Protein AF-0000000084545997 (afdb_homodimer)

Foldseek 3Di:
DDPCVLVVLVVVLVVDPLLLQLLVVQVVHWAALVVSCVVSVHDSVVSVVNVVSCVVNVQWDQDPVRTIHGDPVVVVVSQQVLLVQQCVVCVVVCVFFPPVVDDPVLNSLCSVLSPWDKAFALVRLVVVLQVQLQPAAAEKEKEDADDDPPSLVSNLVNLVNPYAYEYEYAPPPPDPPVNLVVCVVSCVVVCVVVRSYFYFYDNDDLKIKIHHPFKIKIFTHTPVSHTDSRIITIDRDPSVNVSRVVRRVVVVVVTHGDPPDPDD/DDPCVLVVLVVVLVVDPLLLQLLVVQVVHWAALVVSCVVSVHDSVVSVVNVVSCVVNVQWDQDPVRTIHGDPVVVVVSLQVLLVQQCVVCVVVCVFFPPVVDDPVLNSLCSVLSPWDKAFALVRLVVVLQVQLQPAAAEKEKEDADDDPPSLVSNLVNLVNPYAYEYEYAPPPPDPPVNLVVCVVSCVVVCVVVRSYFYFYDNDDLKIKIHHPFKIKIFTHTPVSHTDSRIITIDRDPSVNVSRVVRRVVVVVVTHGDPPDPDD

Structure (mmCIF, N/CA/C/O backbone):
data_AF-0000000084545997-model_v1
#
loop_
_entity.id
_entity.type
_entity.pdbx_description
1 polymer 'Transcriptional regulator protein-like protein'
#
loop_
_atom_site.group_PDB
_atom_site.id
_atom_site.type_symbol
_atom_site.label_atom_id
_atom_site.label_alt_id
_atom_site.label_comp_id
_atom_site.label_asym_id
_atom_site.label_entity_id
_atom_site.label_seq_id
_atom_site.pdbx_PDB_ins_code
_atom_site.Cartn_x
_atom_site.Cartn_y
_atom_site.Cartn_z
_atom_site.occupancy
_atom_site.B_iso_or_equiv
_atom_site.auth_seq_id
_atom_site.auth_comp_id
_atom_site.auth_asym_id
_atom_site.auth_atom_id
_atom_site.pdbx_PDB_model_num
ATOM 1 N N . MET A 1 1 ? 11.602 -8.219 -22.078 1 59.41 1 MET A N 1
ATOM 2 C CA . MET A 1 1 ? 10.734 -9.25 -21.516 1 59.41 1 MET A CA 1
ATOM 3 C C . MET A 1 1 ? 9.312 -8.727 -21.312 1 59.41 1 MET A C 1
ATOM 5 O O . MET A 1 1 ? 9.133 -7.57 -20.922 1 59.41 1 MET A O 1
ATOM 9 N N . ASP A 1 2 ? 8.281 -9.492 -21.719 1 86.25 2 ASP A N 1
ATOM 10 C CA . ASP A 1 2 ? 6.855 -9.211 -21.594 1 86.25 2 ASP A CA 1
ATOM 11 C C . ASP A 1 2 ? 6.414 -9.234 -20.141 1 86.25 2 ASP A C 1
ATOM 13 O O . ASP A 1 2 ? 6.82 -10.117 -19.375 1 86.25 2 ASP A O 1
ATOM 17 N N . LYS A 1 3 ? 5.801 -8.188 -19.703 1 90.62 3 LYS A N 1
ATOM 18 C CA . LYS A 1 3 ? 5.328 -8.023 -18.344 1 90.62 3 LYS A CA 1
ATOM 19 C C . LYS A 1 3 ? 4.602 -9.281 -17.859 1 90.62 3 LYS A C 1
ATOM 21 O O . LYS A 1 3 ? 4.832 -9.742 -16.734 1 90.62 3 LYS A O 1
ATOM 26 N N . TYR A 1 4 ? 3.834 -9.844 -18.688 1 93.12 4 TYR A N 1
ATOM 27 C CA . TYR A 1 4 ? 3.043 -11.008 -18.297 1 93.12 4 TYR A CA 1
ATOM 28 C C . TYR A 1 4 ? 3.93 -12.234 -18.141 1 93.12 4 TYR A C 1
ATOM 30 O O . TYR A 1 4 ? 3.688 -13.07 -17.266 1 93.12 4 TYR A O 1
ATOM 38 N N . GLU A 1 5 ? 4.926 -12.273 -18.938 1 93.06 5 GLU A N 1
ATOM 39 C CA . GLU A 1 5 ? 5.867 -13.391 -18.844 1 93.06 5 GLU A CA 1
ATOM 40 C C . GLU A 1 5 ? 6.648 -13.336 -17.531 1 93.06 5 GLU A C 1
ATOM 42 O O . GLU A 1 5 ? 6.758 -14.344 -16.828 1 93.06 5 GLU A O 1
ATOM 47 N N . VAL A 1 6 ? 7.102 -12.18 -17.203 1 91.94 6 VAL A N 1
ATOM 48 C CA . VAL A 1 6 ? 7.91 -11.992 -16.016 1 91.94 6 VAL A CA 1
ATOM 49 C C . VAL A 1 6 ? 7.062 -12.258 -14.766 1 91.94 6 VAL A C 1
ATOM 51 O O . VAL A 1 6 ? 7.465 -13.023 -13.891 1 91.94 6 VAL A O 1
ATOM 54 N N . VAL A 1 7 ? 5.949 -11.75 -14.75 1 93.12 7 VAL A N 1
ATOM 55 C CA . VAL A 1 7 ? 5.09 -11.836 -13.57 1 93.12 7 VAL A CA 1
ATOM 56 C C . VAL A 1 7 ? 4.578 -13.258 -13.406 1 93.12 7 VAL A C 1
ATOM 58 O O . VAL A 1 7 ? 4.57 -13.797 -12.297 1 93.12 7 VAL A O 1
ATOM 61 N N . SER A 1 8 ? 4.207 -13.898 -14.547 1 94.69 8 SER A N 1
ATOM 62 C CA . SER A 1 8 ? 3.723 -15.273 -14.461 1 94.69 8 SER A CA 1
ATOM 63 C C . SER A 1 8 ? 4.812 -16.219 -13.961 1 94.69 8 SER A C 1
ATOM 65 O O . SER A 1 8 ? 4.531 -17.156 -13.227 1 94.69 8 SER A O 1
ATOM 67 N N . ALA A 1 9 ? 6 -15.938 -14.336 1 93.56 9 ALA A N 1
ATOM 68 C CA . ALA A 1 9 ? 7.121 -16.75 -13.867 1 93.56 9 ALA A CA 1
ATOM 69 C C . ALA A 1 9 ? 7.324 -16.594 -12.359 1 93.56 9 ALA A C 1
ATOM 71 O O . ALA A 1 9 ? 7.605 -17.562 -11.664 1 93.56 9 ALA A O 1
ATOM 72 N N . ASN A 1 10 ? 7.215 -15.383 -11.875 1 92.81 10 ASN A N 1
ATOM 73 C CA . ASN A 1 10 ? 7.309 -15.141 -10.438 1 92.81 10 ASN A CA 1
ATOM 74 C C . ASN A 1 10 ? 6.203 -15.867 -9.672 1 92.81 10 ASN A C 1
ATOM 76 O O . ASN A 1 10 ? 6.465 -16.5 -8.648 1 92.81 10 ASN A O 1
ATOM 80 N N . PHE A 1 11 ? 5.023 -15.766 -10.227 1 93.44 11 PHE A N 1
ATOM 81 C CA . PHE A 1 11 ? 3.906 -16.469 -9.602 1 93.44 11 PHE A CA 1
ATOM 82 C C . PHE A 1 11 ? 4.156 -17.969 -9.57 1 93.44 11 PHE A C 1
ATOM 84 O O . PHE A 1 11 ? 3.836 -18.641 -8.586 1 93.44 11 PHE A O 1
ATOM 91 N N . LEU A 1 12 ? 4.707 -18.453 -10.609 1 94.06 12 LEU A N 1
ATOM 92 C CA . LEU A 1 12 ? 4.98 -19.875 -10.695 1 94.06 12 LEU A CA 1
ATOM 93 C C . LEU A 1 12 ? 5.949 -20.312 -9.602 1 94.06 12 LEU A C 1
ATOM 95 O O . LEU A 1 12 ? 5.75 -21.344 -8.961 1 94.06 12 LEU A O 1
ATOM 99 N N . GLU A 1 13 ? 6.953 -19.516 -9.383 1 94.38 13 GLU A N 1
ATOM 100 C CA . GLU A 1 13 ? 7.941 -19.828 -8.359 1 94.38 13 GLU A CA 1
ATOM 101 C C . GLU A 1 13 ? 7.32 -19.797 -6.965 1 94.38 13 GLU A C 1
ATOM 103 O O . GLU A 1 13 ? 7.734 -20.547 -6.078 1 94.38 13 GLU A O 1
ATOM 108 N N . LEU A 1 14 ? 6.312 -19.016 -6.82 1 94.31 14 LEU A N 1
ATOM 109 C CA . LEU A 1 14 ? 5.695 -18.828 -5.512 1 94.31 14 LEU A CA 1
ATOM 110 C C . LEU A 1 14 ? 4.531 -19.797 -5.32 1 94.31 14 LEU A C 1
ATOM 112 O O . LEU A 1 14 ? 4.004 -19.938 -4.215 1 94.31 14 LEU A O 1
ATOM 116 N N . ALA A 1 15 ? 4.191 -20.5 -6.422 1 95.69 15 ALA A N 1
ATOM 117 C CA . ALA A 1 15 ? 3.066 -21.422 -6.398 1 95.69 15 ALA A CA 1
ATOM 118 C C . ALA A 1 15 ? 3.463 -22.75 -5.742 1 95.69 15 ALA A C 1
ATOM 120 O O . ALA A 1 15 ? 3.182 -23.828 -6.281 1 95.69 15 ALA A O 1
ATOM 121 N N . SER A 1 16 ? 4.188 -22.719 -4.629 1 96.31 16 SER A N 1
ATOM 122 C CA . SER A 1 16 ? 4.637 -23.859 -3.846 1 96.31 16 SER A CA 1
ATOM 123 C C . SER A 1 16 ? 4.555 -23.578 -2.35 1 96.31 16 SER A C 1
ATOM 125 O O . SER A 1 16 ? 5.199 -22.641 -1.855 1 96.31 16 SER A O 1
ATOM 127 N N . GLU A 1 17 ? 3.771 -24.406 -1.688 1 95.81 17 GLU A N 1
ATOM 128 C CA . GLU A 1 17 ? 3.664 -24.266 -0.241 1 95.81 17 GLU A CA 1
ATOM 129 C C . GLU A 1 17 ? 5.035 -24.328 0.424 1 95.81 17 GLU A C 1
ATOM 131 O O . GLU A 1 17 ? 5.336 -23.516 1.312 1 95.81 17 GLU A O 1
ATOM 136 N N . GLN A 1 18 ? 5.816 -25.234 -0.036 1 96.5 18 GLN A N 1
ATOM 137 C CA . GLN A 1 18 ? 7.141 -25.422 0.544 1 96.5 18 GLN A CA 1
ATOM 138 C C . GLN A 1 18 ? 8.008 -24.188 0.358 1 96.5 18 GLN A C 1
ATOM 140 O O . GLN A 1 18 ? 8.664 -23.734 1.299 1 96.5 18 GLN A O 1
ATOM 145 N N . ARG A 1 19 ? 8 -23.609 -0.796 1 96.81 19 ARG A N 1
ATOM 146 C CA . ARG A 1 19 ? 8.828 -22.438 -1.072 1 96.81 19 ARG A CA 1
ATOM 147 C C . ARG A 1 19 ? 8.344 -21.219 -0.289 1 96.81 19 ARG A C 1
ATOM 149 O O . ARG A 1 19 ? 9.156 -20.406 0.161 1 96.81 19 ARG A O 1
ATOM 156 N N . LEU A 1 20 ? 7.027 -21.141 -0.172 1 96.19 20 LEU A N 1
ATOM 157 C CA . LEU A 1 20 ? 6.496 -20.047 0.644 1 96.19 20 LEU A CA 1
ATOM 158 C C . LEU A 1 20 ? 6.91 -20.219 2.102 1 96.19 20 LEU A C 1
ATOM 160 O O . LEU A 1 20 ? 7.25 -19.234 2.768 1 96.19 20 LEU A O 1
ATOM 164 N N . LYS A 1 21 ? 6.895 -21.422 2.57 1 96.25 21 LYS A N 1
ATOM 165 C CA . LYS A 1 21 ? 7.34 -21.688 3.936 1 96.25 21 LYS A CA 1
ATOM 166 C C . LYS A 1 21 ? 8.82 -21.359 4.105 1 96.25 21 LYS A C 1
ATOM 168 O O . LYS A 1 21 ? 9.227 -20.797 5.121 1 96.25 21 LYS A O 1
ATOM 173 N N . ILE A 1 22 ? 9.57 -21.75 3.16 1 97.38 22 ILE A N 1
ATOM 174 C CA . ILE A 1 22 ? 11 -21.453 3.186 1 97.38 22 ILE A CA 1
ATOM 175 C C . ILE A 1 22 ? 11.211 -19.938 3.299 1 97.38 22 ILE A C 1
ATOM 177 O O . ILE A 1 22 ? 11.945 -19.469 4.172 1 97.38 22 ILE A O 1
ATOM 181 N N . LEU A 1 23 ? 10.539 -19.203 2.443 1 96.62 23 LEU A N 1
ATOM 182 C CA . LEU A 1 23 ? 10.672 -17.75 2.449 1 96.62 23 LEU A CA 1
ATOM 183 C C . LEU A 1 23 ? 10.242 -17.172 3.793 1 96.62 23 LEU A C 1
ATOM 185 O O . LEU A 1 23 ? 10.891 -16.25 4.312 1 96.62 23 LEU A O 1
ATOM 189 N N . SER A 1 24 ? 9.18 -17.688 4.293 1 95.62 24 SER A N 1
ATOM 190 C CA . SER A 1 24 ? 8.672 -17.219 5.574 1 95.62 24 SER A CA 1
ATOM 191 C C . SER A 1 24 ? 9.688 -17.422 6.691 1 95.62 24 SER A C 1
ATOM 193 O O . SER A 1 24 ? 9.922 -16.531 7.5 1 95.62 24 SER A O 1
ATOM 195 N N . HIS A 1 25 ? 10.32 -18.578 6.723 1 96.44 25 HIS A N 1
ATOM 196 C CA . HIS A 1 25 ? 11.32 -18.875 7.742 1 96.44 25 HIS A CA 1
ATOM 197 C C . HIS A 1 25 ? 12.555 -18 7.566 1 96.44 25 HIS A C 1
ATOM 199 O O . HIS A 1 25 ? 13.117 -17.516 8.547 1 96.44 25 HIS A O 1
ATOM 205 N N . LEU A 1 26 ? 12.945 -17.797 6.367 1 96.31 26 LEU A N 1
ATOM 206 C CA . LEU A 1 26 ? 14.148 -17 6.086 1 96.31 26 LEU A CA 1
ATOM 207 C C . LEU A 1 26 ? 13.906 -15.523 6.363 1 96.31 26 LEU A C 1
ATOM 209 O O . LEU A 1 26 ? 14.852 -14.75 6.512 1 96.31 26 LEU A O 1
ATOM 213 N N . SER A 1 27 ? 12.625 -15.133 6.312 1 93.31 27 SER A N 1
ATOM 214 C CA . SER A 1 27 ? 12.297 -13.734 6.566 1 93.31 27 SER A CA 1
ATOM 215 C C . SER A 1 27 ? 12.602 -13.344 8.008 1 93.31 27 SER A C 1
ATOM 217 O O . SER A 1 27 ? 12.766 -12.164 8.32 1 93.31 27 SER A O 1
ATOM 219 N N . THR A 1 28 ? 12.703 -14.258 8.867 1 92.56 28 THR A N 1
ATOM 220 C CA . THR A 1 28 ? 12.984 -14.008 10.273 1 92.56 28 THR A CA 1
ATOM 221 C C . THR A 1 28 ? 14.492 -14.023 10.539 1 92.56 28 THR A C 1
ATOM 223 O O . THR A 1 28 ? 15.016 -13.148 11.234 1 92.56 28 THR A O 1
ATOM 226 N N . HIS A 1 29 ? 15.164 -14.977 10 1 93.62 29 HIS A N 1
ATOM 227 C CA . HIS A 1 29 ? 16.609 -15.086 10.133 1 93.62 29 HIS A CA 1
ATOM 228 C C . HIS A 1 29 ? 17.188 -16.031 9.094 1 93.62 29 HIS A C 1
ATOM 230 O O . HIS A 1 29 ? 16.5 -16.953 8.641 1 93.62 29 HIS A O 1
ATOM 236 N N . PRO A 1 30 ? 18.438 -15.758 8.742 1 95.5 30 PRO A N 1
ATOM 237 C CA . PRO A 1 30 ? 19.094 -16.703 7.832 1 95.5 30 PRO A CA 1
ATOM 238 C C . PRO A 1 30 ? 19.203 -18.109 8.422 1 95.5 30 PRO A C 1
ATOM 240 O O . PRO A 1 30 ? 19.375 -18.266 9.633 1 95.5 30 PRO A O 1
ATOM 243 N N . LEU A 1 31 ? 19.141 -19.141 7.57 1 96.69 31 LEU A N 1
ATOM 244 C CA . LEU A 1 31 ? 19.172 -20.531 8.047 1 96.69 31 LEU A CA 1
ATOM 245 C C . LEU A 1 31 ? 20 -21.406 7.117 1 96.69 31 LEU A C 1
ATOM 247 O O . LEU A 1 31 ? 20.109 -21.125 5.922 1 96.69 31 LEU A O 1
ATOM 251 N N . ARG A 1 32 ? 20.5 -22.469 7.703 1 96.31 32 ARG A N 1
ATOM 252 C CA . ARG A 1 32 ? 21.188 -23.484 6.922 1 96.31 32 ARG A CA 1
ATOM 253 C C . ARG A 1 32 ? 20.188 -24.422 6.238 1 96.31 32 ARG A C 1
ATOM 255 O O . ARG A 1 32 ? 19.062 -24.562 6.699 1 96.31 32 ARG A O 1
ATOM 262 N N . VAL A 1 33 ? 20.766 -25.016 5.207 1 96.12 33 VAL A N 1
ATOM 263 C CA . VAL A 1 33 ? 19.922 -25.891 4.395 1 96.12 33 VAL A CA 1
ATOM 264 C C . VAL A 1 33 ? 19.359 -27.016 5.258 1 96.12 33 VAL A C 1
ATOM 266 O O . VAL A 1 33 ? 18.172 -27.344 5.16 1 96.12 33 VAL A O 1
ATOM 269 N N . SER A 1 34 ? 20.094 -27.531 6.148 1 95.62 34 SER A N 1
ATOM 270 C CA . SER A 1 34 ? 19.688 -28.656 6.973 1 95.62 34 SER A CA 1
ATOM 271 C C . SER A 1 34 ? 18.594 -28.25 7.957 1 95.62 34 SER A C 1
ATOM 273 O O . SER A 1 34 ? 17.656 -29.016 8.195 1 95.62 34 SER A O 1
ATOM 275 N N . VAL A 1 35 ? 18.688 -27.109 8.508 1 96.31 35 VAL A N 1
ATOM 276 C CA . VAL A 1 35 ? 17.703 -26.594 9.461 1 96.31 35 VAL A CA 1
ATOM 277 C C . VAL A 1 35 ? 16.375 -26.328 8.742 1 96.31 35 VAL A C 1
ATOM 279 O O . VAL A 1 35 ? 15.305 -26.656 9.25 1 96.31 35 VAL A O 1
ATOM 282 N N . LEU A 1 36 ? 16.469 -25.75 7.57 1 96.56 36 LEU A N 1
ATOM 283 C CA . LEU A 1 36 ? 15.281 -25.469 6.77 1 96.56 36 LEU A CA 1
ATOM 284 C C . LEU A 1 36 ? 14.531 -26.75 6.438 1 96.56 36 LEU A C 1
ATOM 286 O O . LEU A 1 36 ? 13.305 -26.812 6.543 1 96.56 36 LEU A O 1
ATOM 290 N N . ALA A 1 37 ? 15.297 -27.766 6.031 1 97 37 ALA A N 1
ATOM 291 C CA . ALA A 1 37 ? 14.695 -29.047 5.672 1 97 37 ALA A CA 1
ATOM 292 C C . ALA A 1 37 ? 13.906 -29.641 6.844 1 97 37 ALA A C 1
ATOM 294 O O . ALA A 1 37 ? 12.797 -30.141 6.668 1 97 37 ALA A O 1
ATOM 295 N N . LYS A 1 38 ? 14.445 -29.547 8.008 1 96.81 38 LYS A N 1
ATOM 296 C CA . LYS A 1 38 ? 13.805 -30.062 9.219 1 96.81 38 LYS A CA 1
ATOM 297 C C . LYS A 1 38 ? 12.555 -29.234 9.562 1 96.81 38 LYS A C 1
ATOM 299 O O . LYS A 1 38 ? 11.523 -29.797 9.914 1 96.81 38 LYS A O 1
ATOM 304 N N . LYS A 1 39 ? 12.641 -27.984 9.375 1 95.38 39 LYS A N 1
ATOM 305 C CA . LYS A 1 39 ? 11.555 -27.094 9.766 1 95.38 39 LYS A CA 1
ATOM 306 C C . LYS A 1 39 ? 10.328 -27.312 8.883 1 95.38 39 LYS A C 1
ATOM 308 O O . LYS A 1 39 ? 9.188 -27.203 9.352 1 95.38 39 LYS A O 1
ATOM 313 N N . ILE A 1 40 ? 10.586 -27.594 7.602 1 95.25 40 ILE A N 1
ATOM 314 C CA . ILE A 1 40 ? 9.43 -27.703 6.711 1 95.25 40 ILE A CA 1
ATOM 315 C C . ILE A 1 40 ? 9.164 -29.172 6.406 1 95.25 40 ILE A C 1
ATOM 317 O O . ILE A 1 40 ? 8.289 -29.5 5.594 1 95.25 40 ILE A O 1
ATOM 321 N N . ASN A 1 41 ? 9.914 -30.047 7.031 1 95.19 41 ASN A N 1
ATOM 322 C CA . ASN A 1 41 ? 9.727 -31.484 6.988 1 95.19 41 ASN A CA 1
ATOM 323 C C . ASN A 1 41 ? 9.789 -32.031 5.559 1 95.19 41 ASN A C 1
ATOM 325 O O . ASN A 1 41 ? 8.859 -32.688 5.094 1 95.19 41 ASN A O 1
ATOM 329 N N . VAL A 1 42 ? 10.875 -31.797 4.875 1 96.38 42 VAL A N 1
ATOM 330 C CA . VAL A 1 42 ? 11.125 -32.281 3.525 1 96.38 42 VAL A CA 1
ATOM 331 C C . VAL A 1 42 ? 12.5 -32.938 3.459 1 96.38 42 VAL A C 1
ATOM 333 O O . VAL A 1 42 ? 13.305 -32.812 4.379 1 96.38 42 VAL A O 1
ATOM 336 N N . THR A 1 43 ? 12.805 -33.656 2.402 1 96.81 43 THR A N 1
ATOM 337 C CA . THR A 1 43 ? 14.078 -34.344 2.197 1 96.81 43 THR A CA 1
ATOM 338 C C . THR A 1 43 ? 15.156 -33.344 1.775 1 96.81 43 THR A C 1
ATOM 340 O O . THR A 1 43 ? 14.852 -32.219 1.398 1 96.81 43 THR A O 1
ATOM 343 N N . SER A 1 44 ? 16.375 -33.75 1.871 1 95.5 44 SER A N 1
ATOM 344 C CA . SER A 1 44 ? 17.516 -32.969 1.415 1 95.5 44 SER A CA 1
ATOM 345 C C . SER A 1 44 ? 17.406 -32.656 -0.075 1 95.5 44 SER A C 1
ATOM 347 O O . SER A 1 44 ? 17.75 -31.547 -0.511 1 95.5 44 SER A O 1
ATOM 349 N N . GLN A 1 45 ? 16.953 -33.625 -0.793 1 96.81 45 GLN A N 1
ATOM 350 C CA . GLN A 1 45 ? 16.812 -33.438 -2.23 1 96.81 45 GLN A CA 1
ATOM 351 C C . GLN A 1 45 ? 15.773 -32.344 -2.531 1 96.81 45 GLN A C 1
ATOM 353 O O . GLN A 1 45 ? 16.016 -31.469 -3.363 1 96.81 45 GLN A O 1
ATOM 358 N N . GLU A 1 46 ? 14.719 -32.406 -1.817 1 96.88 46 GLU A N 1
ATOM 359 C CA . GLU A 1 46 ? 13.625 -31.469 -2.043 1 96.88 46 GLU A CA 1
ATOM 360 C C . GLU A 1 46 ? 14.016 -30.047 -1.637 1 96.88 46 GLU A C 1
ATOM 362 O O . GLU A 1 46 ? 13.719 -29.078 -2.355 1 96.88 46 GLU A O 1
ATOM 367 N N . ILE A 1 47 ? 14.586 -29.922 -0.484 1 97.5 47 ILE A N 1
ATOM 368 C CA . ILE A 1 47 ? 14.961 -28.594 -0.019 1 97.5 47 ILE A CA 1
ATOM 369 C C . ILE A 1 47 ? 15.984 -27.984 -0.971 1 97.5 47 ILE A C 1
ATOM 371 O O . ILE A 1 47 ? 15.961 -26.781 -1.231 1 97.5 47 ILE A O 1
ATOM 375 N N . HIS A 1 48 ? 16.859 -28.75 -1.5 1 96.94 48 HIS A N 1
ATOM 376 C CA . HIS A 1 48 ? 17.859 -28.25 -2.426 1 96.94 48 HIS A CA 1
ATOM 377 C C . HIS A 1 48 ? 17.234 -27.766 -3.73 1 96.94 48 HIS A C 1
ATOM 379 O O . HIS A 1 48 ? 17.578 -26.703 -4.246 1 96.94 48 HIS A O 1
ATOM 385 N N . ARG A 1 49 ? 16.344 -28.578 -4.176 1 97.38 49 ARG A N 1
ATOM 386 C CA . ARG A 1 49 ? 15.641 -28.203 -5.398 1 97.38 49 ARG A CA 1
ATOM 387 C C . ARG A 1 49 ? 14.883 -26.891 -5.207 1 97.38 49 ARG A C 1
ATOM 389 O O . ARG A 1 49 ? 14.906 -26.031 -6.078 1 97.38 49 ARG A O 1
ATOM 396 N N . ASN A 1 50 ? 14.188 -26.766 -4.113 1 97.75 50 ASN A N 1
ATOM 397 C CA . ASN A 1 50 ? 13.414 -25.562 -3.832 1 97.75 50 ASN A CA 1
ATOM 398 C C . ASN A 1 50 ? 14.32 -24.344 -3.688 1 97.75 50 ASN A C 1
ATOM 400 O O . ASN A 1 50 ? 14.016 -23.266 -4.215 1 97.75 50 ASN A O 1
ATOM 404 N N . LEU A 1 51 ? 15.391 -24.531 -3 1 97.31 51 LEU A N 1
ATOM 405 C CA . LEU A 1 51 ? 16.312 -23.422 -2.779 1 97.31 51 LEU A CA 1
ATOM 406 C C . LEU A 1 51 ? 16.984 -23 -4.086 1 97.31 51 LEU A C 1
ATOM 408 O O . LEU A 1 51 ? 17.266 -21.828 -4.293 1 97.31 51 LEU A O 1
ATOM 412 N N . GLU A 1 52 ? 17.234 -23.984 -4.895 1 96.62 52 GLU A N 1
ATOM 413 C CA . GLU A 1 52 ? 17.797 -23.672 -6.207 1 96.62 52 GLU A CA 1
ATOM 414 C C . GLU A 1 52 ? 16.812 -22.844 -7.035 1 96.62 52 GLU A C 1
ATOM 416 O O . GLU A 1 52 ? 17.203 -21.844 -7.656 1 96.62 52 GLU A O 1
ATOM 421 N N . ARG A 1 53 ? 15.641 -23.219 -7.039 1 96.31 53 ARG A N 1
ATOM 422 C CA . ARG A 1 53 ? 14.609 -22.484 -7.766 1 96.31 53 ARG A CA 1
ATOM 423 C C . ARG A 1 53 ? 14.453 -21.062 -7.215 1 96.31 53 ARG A C 1
ATOM 425 O O . ARG A 1 53 ? 14.398 -20.094 -7.98 1 96.31 53 ARG A O 1
ATOM 432 N N . LEU A 1 54 ? 14.367 -20.938 -5.914 1 96.75 54 LEU A N 1
ATOM 433 C CA . LEU A 1 54 ? 14.211 -19.625 -5.27 1 96.75 54 LEU A CA 1
ATOM 434 C C . LEU A 1 54 ? 15.422 -18.75 -5.527 1 96.75 54 LEU A C 1
ATOM 436 O O . LEU A 1 54 ? 15.289 -17.531 -5.699 1 96.75 54 LEU A O 1
ATOM 440 N N . SER A 1 55 ? 16.578 -19.375 -5.574 1 95.38 55 SER A N 1
ATOM 441 C CA . SER A 1 55 ? 17.812 -18.641 -5.855 1 95.38 55 SER A CA 1
ATOM 442 C C . SER A 1 55 ? 17.828 -18.141 -7.293 1 95.38 55 SER A C 1
ATOM 444 O O . SER A 1 55 ? 18.203 -17 -7.551 1 95.38 55 SER A O 1
ATOM 446 N N . ASN A 1 56 ? 17.422 -19.016 -8.211 1 94.12 56 ASN A N 1
ATOM 447 C CA . ASN A 1 56 ? 17.391 -18.656 -9.625 1 94.12 56 ASN A CA 1
ATOM 448 C C . ASN A 1 56 ? 16.422 -17.516 -9.906 1 94.12 56 ASN A C 1
ATOM 450 O O . ASN A 1 56 ? 16.641 -16.703 -10.812 1 94.12 56 ASN A O 1
ATOM 454 N N . SER A 1 57 ? 15.375 -17.422 -9.102 1 92.75 57 SER A N 1
ATOM 455 C CA . SER A 1 57 ? 14.383 -16.359 -9.266 1 92.75 57 SER A CA 1
ATOM 456 C C . SER A 1 57 ? 14.789 -15.094 -8.516 1 92.75 57 SER A C 1
ATOM 458 O O . SER A 1 57 ? 14.109 -14.07 -8.594 1 92.75 57 SER A O 1
ATOM 460 N N . GLY A 1 58 ? 15.773 -15.18 -7.715 1 92.38 58 GLY A N 1
ATOM 461 C CA . GLY A 1 58 ? 16.297 -14.023 -7.004 1 92.38 58 GLY A CA 1
ATOM 462 C C . GLY A 1 58 ? 15.625 -13.797 -5.66 1 92.38 58 GLY A C 1
ATOM 463 O O . GLY A 1 58 ? 15.797 -12.742 -5.047 1 92.38 58 GLY A O 1
ATOM 464 N N . PHE A 1 59 ? 14.867 -14.789 -5.184 1 95.06 59 PHE A N 1
ATOM 465 C CA . PHE A 1 59 ? 14.109 -14.609 -3.949 1 95.06 59 PHE A CA 1
ATOM 466 C C . PHE A 1 59 ? 14.977 -14.922 -2.734 1 95.06 59 PHE A C 1
ATOM 468 O O . PHE A 1 59 ? 14.719 -14.422 -1.637 1 95.06 59 PHE A O 1
ATOM 475 N N . VAL A 1 60 ? 16.016 -15.789 -2.906 1 96.5 60 VAL A N 1
ATOM 476 C CA . VAL A 1 60 ? 16.938 -16.156 -1.833 1 96.5 60 VAL A CA 1
ATOM 477 C C . VAL A 1 60 ? 18.375 -16.156 -2.35 1 96.5 60 VAL A C 1
ATOM 479 O O . VAL A 1 60 ? 18.609 -16.219 -3.561 1 96.5 60 VAL A O 1
ATOM 482 N N . LYS A 1 61 ? 19.25 -16.016 -1.448 1 95 61 LYS A N 1
ATOM 483 C CA . LYS A 1 61 ? 20.672 -16.094 -1.782 1 95 61 LYS A CA 1
ATOM 484 C C . LYS A 1 61 ? 21.453 -16.844 -0.714 1 95 61 LYS A C 1
ATOM 486 O O . LYS A 1 61 ? 21.109 -16.797 0.467 1 95 61 LYS A O 1
ATOM 491 N N . LYS A 1 62 ? 22.406 -17.594 -1.141 1 94.69 62 LYS A N 1
ATOM 492 C CA . LYS A 1 62 ? 23.297 -18.297 -0.214 1 94.69 62 LYS A CA 1
ATOM 493 C C . LYS A 1 62 ? 24.453 -17.391 0.224 1 94.69 62 LYS A C 1
ATOM 495 O O . LYS A 1 62 ? 25.125 -16.781 -0.614 1 94.69 62 LYS A O 1
ATOM 500 N N . GLY A 1 63 ? 24.547 -17.281 1.536 1 91.5 63 GLY A N 1
ATOM 501 C CA . GLY A 1 63 ? 25.625 -16.469 2.068 1 91.5 63 GLY A CA 1
ATOM 502 C C . GLY A 1 63 ? 26.938 -17.219 2.162 1 91.5 63 GLY A C 1
ATOM 503 O O . GLY A 1 63 ? 27 -18.422 1.911 1 91.5 63 GLY A O 1
ATOM 504 N N . VAL A 1 64 ? 28.031 -16.469 2.586 1 86.38 64 VAL A N 1
ATOM 505 C CA . VAL A 1 64 ? 29.375 -17 2.73 1 86.38 64 VAL A CA 1
ATOM 506 C C . VAL A 1 64 ? 29.422 -18.016 3.875 1 86.38 64 VAL A C 1
ATOM 508 O O . VAL A 1 64 ? 30.203 -18.953 3.855 1 86.38 64 VAL A O 1
ATOM 511 N N . ASP A 1 65 ? 28.5 -17.938 4.805 1 89 65 ASP A N 1
ATOM 512 C CA . ASP A 1 65 ? 28.453 -18.797 5.98 1 89 65 ASP A CA 1
ATOM 513 C C . ASP A 1 65 ? 27.578 -20.016 5.727 1 89 65 ASP A C 1
ATOM 515 O O . ASP A 1 65 ? 27.188 -20.719 6.664 1 89 65 ASP A O 1
ATOM 519 N N . GLU A 1 66 ? 27.188 -20.234 4.547 1 89.94 66 GLU A N 1
ATOM 520 C CA . GLU A 1 66 ? 26.375 -21.359 4.129 1 89.94 66 GLU A CA 1
ATOM 521 C C . GLU A 1 66 ? 24.922 -21.203 4.59 1 89.94 66 GLU A C 1
ATOM 523 O O . GLU A 1 66 ? 24.141 -22.156 4.539 1 89.94 66 GLU A O 1
ATOM 528 N N . HIS A 1 67 ? 24.703 -20.047 5.105 1 95.69 67 HIS A N 1
ATOM 529 C CA . HIS A 1 67 ? 23.328 -19.734 5.445 1 95.69 67 HIS A CA 1
ATOM 530 C C . HIS A 1 67 ? 22.594 -19.125 4.258 1 95.69 67 HIS A C 1
ATOM 532 O O . HIS A 1 67 ? 23.188 -18.375 3.473 1 95.69 67 HIS A O 1
ATOM 538 N N . PHE A 1 68 ? 21.375 -19.5 4.137 1 96.62 68 PHE A N 1
ATOM 539 C CA . PHE A 1 68 ? 20.531 -18.875 3.125 1 96.62 68 PHE A CA 1
ATOM 540 C C . PHE A 1 68 ? 19.844 -17.641 3.684 1 96.62 68 PHE A C 1
ATOM 542 O O . PHE A 1 68 ? 19.422 -17.625 4.844 1 96.62 68 PHE A O 1
ATOM 549 N N . HIS A 1 69 ? 19.797 -16.641 2.824 1 95.25 69 HIS A N 1
ATOM 550 C CA . HIS A 1 69 ? 19.172 -15.375 3.146 1 95.25 69 HIS A CA 1
ATOM 551 C C . HIS A 1 69 ? 18.047 -15.055 2.164 1 95.25 69 HIS A C 1
ATOM 553 O O . HIS A 1 69 ? 18.141 -15.375 0.978 1 95.25 69 HIS A O 1
ATOM 559 N N . ILE A 1 70 ? 16.984 -14.492 2.723 1 94.38 70 ILE A N 1
ATOM 560 C CA . ILE A 1 70 ? 15.984 -13.93 1.822 1 94.38 70 ILE A CA 1
ATOM 561 C C . ILE A 1 70 ? 16.484 -12.602 1.254 1 94.38 70 ILE A C 1
ATOM 563 O O . ILE A 1 70 ? 17.109 -11.812 1.963 1 94.38 70 ILE A O 1
ATOM 567 N N . THR A 1 71 ? 16.281 -12.461 -0.041 1 92.19 71 THR A N 1
ATOM 568 C CA . THR A 1 71 ? 16.688 -11.211 -0.684 1 92.19 71 THR A CA 1
ATOM 569 C C . THR A 1 71 ? 15.609 -10.148 -0.513 1 92.19 71 THR A C 1
ATOM 571 O O . THR A 1 71 ? 14.523 -10.43 -0.004 1 92.19 71 THR A O 1
ATOM 574 N N . THR A 1 72 ? 15.922 -8.969 -0.934 1 87.81 72 THR A N 1
ATOM 575 C CA . THR A 1 72 ? 14.938 -7.891 -0.932 1 87.81 72 THR A CA 1
ATOM 576 C C . THR A 1 72 ? 13.742 -8.25 -1.807 1 87.81 72 THR A C 1
ATOM 578 O O . THR A 1 72 ? 12.594 -8.016 -1.423 1 87.81 72 THR A O 1
ATOM 581 N N . ILE A 1 73 ? 14.016 -8.844 -2.877 1 89.25 73 ILE A N 1
ATOM 582 C CA . ILE A 1 73 ? 12.961 -9.242 -3.799 1 89.25 73 ILE A CA 1
ATOM 583 C C . ILE A 1 73 ? 12.07 -10.297 -3.141 1 89.25 73 ILE A C 1
ATOM 585 O O . ILE A 1 73 ? 10.844 -10.188 -3.168 1 89.25 73 ILE A O 1
ATOM 589 N N . GLY A 1 74 ? 12.75 -11.227 -2.557 1 92.25 74 GLY A N 1
ATOM 590 C CA . GLY A 1 74 ? 12 -12.258 -1.854 1 92.25 74 GLY A CA 1
ATOM 591 C C . GLY A 1 74 ? 11.117 -11.703 -0.753 1 92.25 74 GLY A C 1
ATOM 592 O O . GLY A 1 74 ? 9.969 -12.125 -0.593 1 92.25 74 GLY A O 1
ATOM 593 N N . GLN A 1 75 ? 11.656 -10.742 -0.076 1 90.81 75 GLN A N 1
ATOM 594 C CA . GLN A 1 75 ? 10.906 -10.125 1.014 1 90.81 75 GLN A CA 1
ATOM 595 C C . GLN A 1 75 ? 9.688 -9.375 0.488 1 90.81 75 GLN A C 1
ATOM 597 O O . GLN A 1 75 ? 8.609 -9.445 1.082 1 90.81 75 GLN A O 1
ATOM 602 N N . LEU A 1 76 ? 9.852 -8.672 -0.553 1 88.88 76 LEU A N 1
ATOM 603 C CA . LEU A 1 76 ? 8.758 -7.902 -1.135 1 88.88 76 LEU A CA 1
ATOM 604 C C . LEU A 1 76 ? 7.676 -8.828 -1.681 1 88.88 76 LEU A C 1
ATOM 606 O O . LEU A 1 76 ? 6.484 -8.555 -1.527 1 88.88 76 LEU A O 1
ATOM 610 N N . MET A 1 77 ? 8.102 -9.93 -2.234 1 89.06 77 MET A N 1
ATOM 611 C CA . MET A 1 77 ? 7.137 -10.906 -2.725 1 89.06 77 MET A CA 1
ATOM 612 C C . MET A 1 77 ? 6.355 -11.531 -1.57 1 89.06 77 MET A C 1
ATOM 614 O O . MET A 1 77 ? 5.137 -11.68 -1.649 1 89.06 77 MET A O 1
ATOM 618 N N . LEU A 1 78 ? 7.059 -11.836 -0.579 1 90.06 78 LEU A N 1
ATOM 619 C CA . LEU A 1 78 ? 6.445 -12.445 0.597 1 90.06 78 LEU A CA 1
ATOM 620 C C . LEU A 1 78 ? 5.441 -11.5 1.238 1 90.06 78 LEU A C 1
ATOM 622 O O . LEU A 1 78 ? 4.414 -11.93 1.767 1 90.06 78 LEU A O 1
ATOM 626 N N . SER A 1 79 ? 5.715 -10.25 1.119 1 88.12 79 SER A N 1
ATOM 627 C CA . SER A 1 79 ? 4.887 -9.242 1.778 1 88.12 79 SER A CA 1
ATOM 628 C C . SER A 1 79 ? 3.512 -9.148 1.128 1 88.12 79 SER A C 1
ATOM 630 O O . SER A 1 79 ? 2.59 -8.562 1.695 1 88.12 79 SER A O 1
ATOM 632 N N . GLN A 1 80 ? 3.287 -9.781 -0.011 1 86 80 GLN A N 1
ATOM 633 C CA . GLN A 1 80 ? 1.996 -9.789 -0.692 1 86 80 GLN A CA 1
ATOM 634 C C . GLN A 1 80 ? 1.084 -10.875 -0.135 1 86 80 GLN A C 1
ATOM 636 O O . GLN A 1 80 ? -0.126 -10.859 -0.368 1 86 80 GLN A O 1
ATOM 641 N N . MET 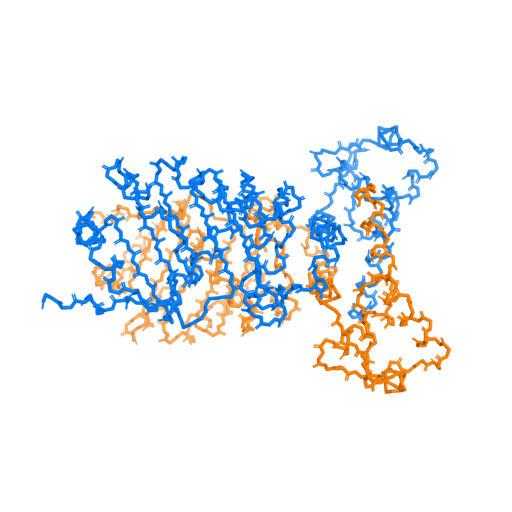A 1 81 ? 1.58 -11.805 0.59 1 90.19 81 MET A N 1
ATOM 642 C CA . MET A 1 81 ? 0.874 -13.008 1.011 1 90.19 81 MET A CA 1
ATOM 643 C C . MET A 1 81 ? -0.311 -12.664 1.906 1 90.19 81 MET A C 1
ATOM 645 O O . MET A 1 81 ? -1.399 -13.219 1.745 1 90.19 81 MET A O 1
ATOM 649 N N . PRO A 1 82 ? -0.075 -11.711 2.762 1 90.44 82 PRO A N 1
ATOM 650 C CA . PRO A 1 82 ? -1.205 -11.414 3.645 1 90.44 82 PRO A CA 1
ATOM 651 C C . PRO A 1 82 ? -2.434 -10.922 2.885 1 90.44 82 PRO A C 1
ATOM 653 O O . PRO A 1 82 ? -3.562 -11.289 3.219 1 90.44 82 PRO A O 1
ATOM 656 N N . LEU A 1 83 ? -2.264 -10.148 1.884 1 90.19 83 LEU A N 1
ATOM 657 C CA . LEU A 1 83 ? -3.387 -9.664 1.088 1 90.19 83 LEU A CA 1
ATOM 658 C C . LEU A 1 83 ? -4.098 -10.82 0.392 1 90.19 83 LEU A C 1
ATOM 660 O O . LEU A 1 83 ? -5.324 -10.922 0.44 1 90.19 83 LEU A O 1
ATOM 664 N N . MET A 1 84 ? -3.328 -11.719 -0.163 1 88.88 84 MET A N 1
ATOM 665 C CA . MET A 1 84 ? -3.896 -12.852 -0.886 1 88.88 84 MET A CA 1
ATOM 666 C C . MET A 1 84 ? -4.664 -13.766 0.059 1 88.88 84 MET A C 1
ATOM 668 O O . MET A 1 84 ? -5.766 -14.219 -0.265 1 88.88 84 MET A O 1
ATOM 672 N N . PHE A 1 85 ? -4.082 -13.961 1.154 1 92.25 85 PHE A N 1
ATOM 673 C CA . PHE A 1 85 ? -4.727 -14.828 2.137 1 92.25 85 PHE A CA 1
ATOM 674 C C . PHE A 1 85 ? -6.023 -14.203 2.637 1 92.25 85 PHE A C 1
ATOM 676 O O . PHE A 1 85 ? -7.062 -14.867 2.672 1 92.25 85 PHE A O 1
ATOM 683 N N . PHE A 1 86 ? -6.008 -12.953 3 1 93.88 86 PHE A N 1
ATOM 684 C CA . PHE A 1 86 ? -7.164 -12.258 3.557 1 93.88 86 PHE A CA 1
ATOM 685 C C . PHE A 1 86 ? -8.328 -12.266 2.57 1 93.88 86 PHE A C 1
ATOM 687 O O . PHE A 1 86 ? -9.461 -12.586 2.941 1 93.88 86 PHE A O 1
ATOM 694 N N . ILE A 1 87 ? -8.031 -11.984 1.377 1 89.69 87 ILE A N 1
ATOM 695 C CA . ILE A 1 87 ? -9.078 -11.844 0.37 1 89.69 87 ILE A CA 1
ATOM 696 C C . ILE A 1 87 ? -9.688 -13.211 0.069 1 89.69 87 ILE A C 1
ATOM 698 O O . ILE A 1 87 ? -10.906 -13.344 -0.033 1 89.69 87 ILE A O 1
ATOM 702 N N . THR A 1 88 ? -8.852 -14.172 -0.048 1 89 88 THR A N 1
ATOM 703 C CA . THR A 1 88 ? -9.344 -15.508 -0.359 1 89 88 THR A CA 1
ATOM 704 C C . THR A 1 88 ? -10.156 -16.062 0.806 1 89 88 THR A C 1
ATOM 706 O O . THR A 1 88 ? -11.219 -16.641 0.603 1 89 88 THR A O 1
ATOM 709 N N . LYS A 1 89 ? -9.625 -15.844 1.98 1 90.25 89 LYS A N 1
ATOM 710 C CA . LYS A 1 89 ? -10.312 -16.328 3.176 1 90.25 89 LYS A CA 1
ATOM 711 C C . LYS A 1 89 ? -11.703 -15.695 3.299 1 90.25 89 LYS A C 1
ATOM 713 O O . LYS A 1 89 ? -12.633 -16.328 3.807 1 90.25 89 LYS A O 1
ATOM 718 N N . ASN A 1 90 ? -11.844 -14.516 2.826 1 92.31 90 ASN A N 1
ATOM 719 C CA . ASN A 1 90 ? -13.102 -13.789 2.939 1 92.31 90 ASN A CA 1
ATOM 720 C C . ASN A 1 90 ? -13.773 -13.617 1.581 1 92.31 90 ASN A C 1
ATOM 722 O O . ASN A 1 90 ? -14.398 -12.586 1.321 1 92.31 90 ASN A O 1
ATOM 726 N N . GLN A 1 91 ? -13.633 -14.578 0.765 1 88.75 91 GLN A N 1
ATOM 727 C CA . GLN A 1 91 ? -14.117 -14.516 -0.609 1 88.75 91 GLN A CA 1
ATOM 728 C C . GLN A 1 91 ? -15.625 -14.289 -0.647 1 88.75 91 GLN A C 1
ATOM 730 O O . GLN A 1 91 ? -16.125 -13.508 -1.459 1 88.75 91 GLN A O 1
ATOM 735 N N . LYS A 1 92 ? -16.375 -14.977 0.177 1 89.38 92 LYS A N 1
ATOM 736 C CA . LYS A 1 92 ? -17.828 -14.828 0.208 1 89.38 92 LYS A CA 1
ATOM 737 C C . LYS A 1 92 ? -18.219 -13.406 0.581 1 89.38 92 LYS A C 1
ATOM 739 O O . LYS A 1 92 ? -19.156 -12.844 -0 1 89.38 92 LYS A O 1
ATOM 744 N N . TYR A 1 93 ? -17.531 -12.859 1.539 1 92.75 93 TYR A N 1
ATOM 745 C CA . TYR A 1 93 ? -17.781 -11.484 1.957 1 92.75 93 TYR A CA 1
ATOM 746 C C . TYR A 1 93 ? -17.531 -10.516 0.812 1 92.75 93 TYR A C 1
ATOM 748 O O . TYR A 1 93 ? -18.359 -9.633 0.542 1 92.75 93 TYR A O 1
ATOM 756 N N . PHE A 1 94 ? -16.5 -10.734 0.03 1 89.25 94 PHE A N 1
ATOM 757 C CA . PHE A 1 94 ? -16.078 -9.789 -0.995 1 89.25 94 PHE A CA 1
ATOM 758 C C . PHE A 1 94 ? -16.891 -9.961 -2.266 1 89.25 94 PHE A C 1
ATOM 760 O O . PHE A 1 94 ? -16.844 -9.125 -3.168 1 89.25 94 PHE A O 1
ATOM 767 N N . ALA A 1 95 ? -17.656 -11 -2.301 1 86 95 ALA A N 1
ATOM 768 C CA . ALA A 1 95 ? -18.578 -11.195 -3.418 1 86 95 ALA A CA 1
ATOM 769 C C . ALA A 1 95 ? -19.75 -10.219 -3.346 1 86 95 ALA A C 1
ATOM 771 O O . ALA A 1 95 ? -20.328 -9.852 -4.371 1 86 95 ALA A O 1
ATOM 772 N N . SER A 1 96 ? -20 -9.789 -2.104 1 89 96 SER A N 1
ATOM 773 C CA . SER A 1 96 ? -21.156 -8.93 -1.924 1 89 96 SER A CA 1
ATOM 774 C C . SER A 1 96 ? -20.75 -7.551 -1.415 1 89 96 SER A C 1
ATOM 776 O O . SER A 1 96 ? -21.594 -6.676 -1.233 1 89 96 SER A O 1
ATOM 778 N N . HIS A 1 97 ? -19.5 -7.406 -1.156 1 91.19 97 HIS A N 1
ATOM 779 C CA . HIS A 1 97 ? -18.984 -6.129 -0.673 1 91.19 97 HIS A CA 1
ATOM 780 C C . HIS A 1 97 ? -17.969 -5.539 -1.645 1 91.19 97 HIS A C 1
ATOM 782 O O . HIS A 1 97 ? -17.125 -6.262 -2.182 1 91.19 97 HIS A O 1
ATOM 788 N N . ASP A 1 98 ? -18.125 -4.289 -1.89 1 85.25 98 ASP A N 1
ATOM 789 C CA . ASP A 1 98 ? -17.312 -3.611 -2.893 1 85.25 98 ASP A CA 1
ATOM 790 C C . ASP A 1 98 ? -16.141 -2.867 -2.24 1 85.25 98 ASP A C 1
ATOM 792 O O . ASP A 1 98 ? -16.234 -1.667 -1.973 1 85.25 98 ASP A O 1
ATOM 796 N N . VAL A 1 99 ? -15.031 -3.482 -2.146 1 85.56 99 VAL A N 1
ATOM 797 C CA . VAL A 1 99 ? -13.859 -2.838 -1.573 1 85.56 99 VAL A CA 1
ATOM 798 C C . VAL A 1 99 ? -13.078 -2.117 -2.672 1 85.56 99 VAL A C 1
ATOM 800 O O . VAL A 1 99 ? -12.07 -1.454 -2.396 1 85.56 99 VAL A O 1
ATOM 803 N N . GLY A 1 100 ? -13.57 -2.32 -3.881 1 79.94 100 GLY A N 1
ATOM 804 C CA . GLY A 1 100 ? -12.969 -1.631 -5.012 1 79.94 100 GLY A CA 1
ATOM 805 C C . GLY A 1 100 ? -13.219 -0.135 -5.004 1 79.94 100 GLY A C 1
ATOM 806 O O . GLY A 1 100 ? -12.547 0.618 -5.711 1 79.94 100 GLY A O 1
ATOM 807 N N . VAL A 1 101 ? -14.125 0.293 -4.18 1 81.56 101 VAL A N 1
ATOM 808 C CA . VAL A 1 101 ? -14.469 1.707 -4.074 1 81.56 101 VAL A CA 1
ATOM 809 C C . VAL A 1 101 ? -13.391 2.449 -3.291 1 81.56 101 VAL A C 1
ATOM 811 O O . VAL A 1 101 ? -13.305 3.678 -3.346 1 81.56 101 VAL A O 1
ATOM 814 N N . LEU A 1 102 ? -12.57 1.69 -2.607 1 89.5 102 LEU A N 1
ATOM 815 C CA . LEU A 1 102 ? -11.484 2.309 -1.854 1 89.5 102 LEU A CA 1
ATOM 816 C C . LEU A 1 102 ? -10.406 2.842 -2.791 1 89.5 102 LEU A C 1
ATOM 818 O O . LEU A 1 102 ? -10.164 2.264 -3.854 1 89.5 102 LEU A O 1
ATOM 822 N N . PRO A 1 103 ? -9.875 4.027 -2.367 1 89.19 103 PRO A N 1
ATOM 823 C CA . PRO A 1 103 ? -8.664 4.379 -3.104 1 89.19 103 PRO A CA 1
ATOM 824 C C . PRO A 1 103 ? -7.664 3.227 -3.182 1 89.19 103 PRO A C 1
ATOM 826 O O . PRO A 1 103 ? -7.504 2.477 -2.213 1 89.19 103 PRO A O 1
ATOM 829 N N . ILE A 1 104 ? -6.977 3.123 -4.258 1 85.44 104 ILE A N 1
ATOM 830 C CA . ILE A 1 104 ? -6.145 1.976 -4.594 1 85.44 104 ILE A CA 1
ATOM 831 C C . ILE A 1 104 ? -5.066 1.788 -3.527 1 85.44 104 ILE A C 1
ATOM 833 O O . ILE A 1 104 ? -4.742 0.658 -3.154 1 85.44 104 ILE A O 1
ATOM 837 N N . LYS A 1 105 ? -4.492 2.895 -3.021 1 87.94 105 LYS A N 1
ATOM 838 C CA . LYS A 1 105 ? -3.416 2.801 -2.039 1 87.94 105 LYS A CA 1
ATOM 839 C C . LYS A 1 105 ? -3.895 2.111 -0.765 1 87.94 105 LYS A C 1
ATOM 841 O O . LYS A 1 105 ? -3.088 1.583 0.003 1 87.94 105 LYS A O 1
ATOM 846 N N . PHE A 1 106 ? -5.191 2.045 -0.525 1 92.31 106 PHE A N 1
ATOM 847 C CA . PHE A 1 106 ? -5.719 1.388 0.665 1 92.31 106 PHE A CA 1
ATOM 848 C C . PHE A 1 106 ? -6.172 -0.032 0.344 1 92.31 106 PHE A C 1
ATOM 850 O O . PHE A 1 106 ? -5.969 -0.949 1.144 1 92.31 106 PHE A O 1
ATOM 857 N N . SER A 1 107 ? -6.789 -0.2 -0.823 1 90.44 107 SER A N 1
ATOM 858 C CA . SER A 1 107 ? -7.258 -1.534 -1.185 1 90.44 107 SER A CA 1
ATOM 859 C C . SER A 1 107 ? -6.094 -2.506 -1.336 1 90.44 107 SER A C 1
ATOM 861 O O . SER A 1 107 ? -6.207 -3.682 -0.979 1 90.44 107 SER A O 1
ATOM 863 N N . ARG A 1 108 ? -4.992 -2.018 -1.754 1 86.12 108 ARG A N 1
ATOM 864 C CA . ARG A 1 108 ? -3.809 -2.846 -1.963 1 86.12 108 ARG A CA 1
ATOM 865 C C . ARG A 1 108 ? -3.189 -3.264 -0.633 1 86.12 108 ARG A C 1
ATOM 867 O O . ARG A 1 108 ? -2.375 -4.188 -0.584 1 86.12 108 ARG A O 1
ATOM 874 N N . ARG A 1 109 ? -3.576 -2.598 0.431 1 90.5 109 ARG A N 1
ATOM 875 C CA . ARG A 1 109 ? -3 -2.871 1.744 1 90.5 109 ARG A CA 1
ATOM 876 C C . ARG A 1 109 ? -4.004 -3.586 2.645 1 90.5 109 ARG A C 1
ATOM 878 O O . ARG A 1 109 ? -3.836 -3.619 3.865 1 90.5 109 ARG A O 1
ATOM 885 N N . LEU A 1 110 ? -4.973 -4.207 2.076 1 92.81 110 LEU A N 1
ATOM 886 C CA . LEU A 1 110 ? -6.016 -4.852 2.869 1 92.81 110 LEU A CA 1
ATOM 887 C C . LEU A 1 110 ? -5.473 -6.09 3.572 1 92.81 110 LEU A C 1
ATOM 889 O O . LEU A 1 110 ? -6.129 -6.637 4.461 1 92.81 110 LEU A O 1
ATOM 893 N N . GLY A 1 111 ? -4.262 -6.477 3.23 1 91.56 111 GLY A N 1
ATOM 894 C CA . GLY A 1 111 ? -3.637 -7.594 3.922 1 91.56 111 GLY A CA 1
ATOM 895 C C . GLY A 1 111 ? -3.49 -7.367 5.414 1 91.56 111 GLY A C 1
ATOM 896 O O . GLY A 1 111 ? -3.393 -8.32 6.188 1 91.56 111 GLY A O 1
ATOM 897 N N . VAL A 1 112 ? -3.459 -6.137 5.832 1 93.81 112 VAL A N 1
ATOM 898 C CA . VAL A 1 112 ? -3.275 -5.785 7.234 1 93.81 112 VAL A CA 1
ATOM 899 C C . VAL A 1 112 ? -4.469 -6.273 8.047 1 93.81 112 VAL A C 1
ATOM 901 O O . VAL A 1 112 ? -4.406 -6.332 9.281 1 93.81 112 VAL A O 1
ATOM 904 N N . LEU A 1 113 ? -5.566 -6.629 7.336 1 95.62 113 LEU A N 1
ATOM 905 C CA . LEU A 1 113 ? -6.77 -7.09 8.016 1 95.62 113 LEU A CA 1
ATOM 906 C C . LEU A 1 113 ? -6.727 -8.602 8.242 1 95.62 113 LEU A C 1
ATOM 908 O O . LEU A 1 113 ? -7.668 -9.18 8.789 1 95.62 113 LEU A O 1
ATOM 912 N N . GLU A 1 114 ? -5.695 -9.203 7.824 1 92.56 114 GLU A N 1
ATOM 913 C CA . GLU A 1 114 ? -5.621 -10.664 7.84 1 92.56 114 GLU A CA 1
ATOM 914 C C . GLU A 1 114 ? -5.914 -11.219 9.234 1 92.56 114 GLU A C 1
ATOM 916 O O . GLU A 1 114 ? -6.547 -12.266 9.367 1 92.56 114 GLU A O 1
ATOM 921 N N . ASN A 1 115 ? -5.465 -10.508 10.281 1 93.12 115 ASN A N 1
ATOM 922 C CA . ASN A 1 115 ? -5.637 -11.016 11.641 1 93.12 115 ASN A CA 1
ATOM 923 C C . ASN A 1 115 ? -6.773 -10.297 12.359 1 93.12 115 ASN A C 1
ATOM 925 O O . ASN A 1 115 ? -6.93 -10.438 13.57 1 93.12 115 ASN A O 1
ATOM 929 N N . CYS A 1 116 ? -7.492 -9.539 11.672 1 96.88 116 CYS A N 1
ATOM 930 C CA . CYS A 1 116 ? -8.648 -8.859 12.258 1 96.88 116 CYS A CA 1
ATOM 931 C C . CYS A 1 116 ? -9.773 -9.844 12.539 1 96.88 116 CYS A C 1
ATOM 933 O O . CYS A 1 116 ? -9.898 -10.859 11.859 1 96.88 116 CYS A O 1
ATOM 935 N N . GLU A 1 117 ? -10.508 -9.555 13.539 1 97.69 117 GLU A N 1
ATOM 936 C CA . GLU A 1 117 ? -11.719 -10.312 13.844 1 97.69 117 GLU A CA 1
ATOM 937 C C . GLU A 1 117 ? -12.891 -9.859 12.969 1 97.69 117 GLU A C 1
ATOM 939 O O . GLU A 1 117 ? -13.141 -8.664 12.836 1 97.69 117 GLU A O 1
ATOM 944 N N . HIS A 1 118 ? -13.531 -10.828 12.359 1 97.62 118 HIS A N 1
ATOM 945 C CA . HIS A 1 118 ? -14.734 -10.531 11.594 1 97.62 118 HIS A CA 1
ATOM 946 C C . HIS A 1 118 ? -15.977 -10.602 12.484 1 97.62 118 HIS A C 1
ATOM 948 O O . HIS A 1 118 ? -16.484 -11.688 12.766 1 97.62 118 HIS A O 1
ATOM 954 N N . ILE A 1 119 ? -16.438 -9.477 12.898 1 98 119 ILE A N 1
ATOM 955 C CA . ILE A 1 119 ? -17.625 -9.383 13.75 1 98 119 ILE A CA 1
ATOM 956 C C . ILE A 1 119 ? -18.875 -9.383 12.883 1 98 119 ILE A C 1
ATOM 958 O O . ILE A 1 119 ? -19 -8.562 11.969 1 98 119 ILE A O 1
ATOM 962 N N . LYS A 1 120 ? -19.734 -10.312 13.203 1 97.19 120 LYS A N 1
ATOM 963 C CA . LYS A 1 120 ? -20.953 -10.445 12.414 1 97.19 120 LYS A CA 1
ATOM 964 C C . LYS A 1 120 ? -22.188 -10.125 13.258 1 97.19 120 LYS A C 1
ATOM 966 O O . LYS A 1 120 ? -22.25 -10.477 14.438 1 97.19 120 LYS A O 1
ATOM 971 N N . GLY A 1 121 ? -23.172 -9.445 12.594 1 96.88 121 GLY A N 1
ATOM 972 C CA . GLY A 1 121 ? -24.406 -9.062 13.258 1 96.88 121 GLY A CA 1
ATOM 973 C C . GLY A 1 121 ? -24.422 -7.605 13.688 1 96.88 121 GLY A C 1
ATOM 974 O O . GLY A 1 121 ? -23.469 -7.121 14.305 1 96.88 121 GLY A O 1
ATOM 975 N N . VAL A 1 122 ? -25.516 -6.988 13.461 1 95.5 122 VAL A N 1
ATOM 976 C CA . VAL A 1 122 ? -25.625 -5.555 13.711 1 95.5 122 VAL A CA 1
ATOM 977 C C . VAL A 1 122 ? -25.406 -5.27 15.195 1 95.5 122 VAL A C 1
ATOM 979 O O . VAL A 1 122 ? -24.656 -4.359 15.555 1 95.5 122 VAL A O 1
ATOM 982 N N . THR A 1 123 ? -25.969 -6.039 16.031 1 96.31 123 THR A N 1
ATOM 983 C CA . THR A 1 123 ? -25.875 -5.832 17.469 1 96.31 123 THR A CA 1
ATOM 984 C C . THR A 1 123 ? -24.422 -5.961 17.938 1 96.31 123 THR A C 1
ATOM 986 O O . THR A 1 123 ? -23.938 -5.137 18.719 1 96.31 123 THR A O 1
ATOM 989 N N . ASN A 1 124 ? -23.75 -7.02 17.453 1 97.38 124 ASN A N 1
ATOM 990 C CA . ASN A 1 124 ? -22.344 -7.23 17.828 1 97.38 124 ASN A CA 1
ATOM 991 C C . ASN A 1 124 ? -21.469 -6.09 17.328 1 97.38 124 ASN A C 1
ATOM 993 O O . ASN A 1 124 ? -20.547 -5.66 18.031 1 97.38 124 ASN A O 1
ATOM 997 N N . VAL A 1 125 ? -21.734 -5.656 16.125 1 96.88 125 VAL A N 1
ATOM 998 C CA . VAL A 1 125 ? -20.969 -4.562 15.531 1 96.88 125 VAL A CA 1
ATOM 999 C C . VAL A 1 125 ? -21.156 -3.291 16.359 1 96.88 125 VAL A C 1
ATOM 1001 O O . VAL A 1 125 ? -20.188 -2.605 16.688 1 96.88 125 VAL A O 1
ATOM 1004 N N . LEU A 1 126 ? -22.391 -2.986 16.75 1 95.5 126 LEU A N 1
ATOM 1005 C CA . LEU A 1 126 ? -22.688 -1.789 17.531 1 95.5 126 LEU A CA 1
ATOM 1006 C C . LEU A 1 126 ? -22.062 -1.877 18.922 1 95.5 126 LEU A C 1
ATOM 1008 O O . LEU A 1 126 ? -21.594 -0.873 19.453 1 95.5 126 LEU A O 1
ATOM 1012 N N . ASN A 1 127 ? -22.078 -3.051 19.484 1 96.38 127 ASN A N 1
ATOM 1013 C CA . ASN A 1 127 ? -21.438 -3.252 20.781 1 96.38 127 ASN A CA 1
ATOM 1014 C C . ASN A 1 127 ? -19.938 -3.012 20.703 1 96.38 127 ASN A C 1
ATOM 1016 O O . ASN A 1 127 ? -19.359 -2.398 21.594 1 96.38 127 ASN A O 1
ATOM 1020 N N . LYS A 1 128 ? -19.375 -3.529 19.641 1 97.19 128 LYS A N 1
ATOM 1021 C CA . LYS A 1 128 ? -17.938 -3.318 19.469 1 97.19 128 LYS A CA 1
ATOM 1022 C C . LYS A 1 128 ? -17.625 -1.847 19.219 1 97.19 128 LYS A C 1
ATOM 1024 O O . LYS A 1 128 ? -16.656 -1.316 19.75 1 97.19 128 LYS A O 1
ATOM 1029 N N . TRP A 1 129 ? -18.469 -1.258 18.406 1 96.69 129 TRP A N 1
ATOM 1030 C CA . TRP A 1 129 ? -18.375 0.18 18.172 1 96.69 129 TRP A CA 1
ATOM 1031 C C . TRP A 1 129 ? -18.375 0.946 19.5 1 96.69 129 TRP A C 1
ATOM 1033 O O . TRP A 1 129 ? -17.469 1.744 19.75 1 96.69 129 TRP A O 1
ATOM 1043 N N . LYS A 1 130 ? -19.281 0.652 20.297 1 95.69 130 LYS A N 1
ATOM 1044 C CA . LYS A 1 130 ? -19.406 1.279 21.609 1 95.69 130 LYS A CA 1
ATOM 1045 C C . LYS A 1 130 ? -18.172 1.038 22.469 1 95.69 130 LYS A C 1
ATOM 1047 O O . LYS A 1 130 ? -17.688 1.948 23.141 1 95.69 130 LYS A O 1
ATOM 1052 N N . SER A 1 131 ? -17.734 -0.105 22.422 1 97.25 131 SER A N 1
ATOM 1053 C CA . SER A 1 131 ? -16.562 -0.468 23.219 1 97.25 131 SER A CA 1
ATOM 1054 C C . SER A 1 131 ? -15.328 0.318 22.781 1 97.25 131 SER A C 1
ATOM 1056 O O . SER A 1 131 ? -14.523 0.729 23.625 1 97.25 131 SER A O 1
ATOM 1058 N N . ILE A 1 132 ? -15.18 0.525 21.484 1 97.81 132 ILE A N 1
ATOM 1059 C CA . ILE A 1 132 ? -14.031 1.275 20.969 1 97.81 132 ILE A CA 1
ATOM 1060 C C . ILE A 1 132 ? -14.078 2.707 21.5 1 97.81 132 ILE A C 1
ATOM 1062 O O . ILE A 1 132 ? -13.055 3.266 21.891 1 97.81 132 ILE A O 1
ATOM 1066 N N . TYR A 1 133 ? -15.266 3.271 21.5 1 96.94 133 TYR A N 1
ATOM 1067 C CA . TYR A 1 133 ? -15.438 4.594 22.094 1 96.94 133 TYR A CA 1
ATOM 1068 C C . TYR A 1 133 ? -15.07 4.578 23.578 1 96.94 133 TYR A C 1
ATOM 1070 O O . TYR A 1 133 ? -14.273 5.402 24.031 1 96.94 133 TYR A O 1
ATOM 1078 N N . LYS A 1 134 ? -15.617 3.656 24.266 1 96.5 134 LYS A N 1
ATOM 1079 C CA . LYS A 1 134 ? -15.492 3.58 25.703 1 96.5 134 LYS A CA 1
ATOM 1080 C C . LYS A 1 134 ? -14.039 3.373 26.125 1 96.5 134 LYS A C 1
ATOM 1082 O O . LYS A 1 134 ? -13.602 3.881 27.156 1 96.5 134 LYS A O 1
ATOM 1087 N N . ASN A 1 135 ? -13.297 2.668 25.359 1 97.62 135 ASN A N 1
ATOM 1088 C CA . ASN A 1 135 ? -11.938 2.283 25.703 1 97.62 135 ASN A CA 1
ATOM 1089 C C . ASN A 1 135 ? -10.93 3.367 25.312 1 97.62 135 ASN A C 1
ATOM 1091 O O . ASN A 1 135 ? -9.742 3.252 25.609 1 97.62 135 ASN A O 1
ATOM 1095 N N . SER A 1 136 ? -11.406 4.398 24.703 1 97.69 136 SER A N 1
ATOM 1096 C CA . SER A 1 136 ? -10.508 5.445 24.234 1 97.69 136 SER A CA 1
ATOM 1097 C C . SER A 1 136 ? -9.914 6.234 25.391 1 97.69 136 SER A C 1
ATOM 1099 O O . SER A 1 136 ? -10.602 6.504 26.391 1 97.69 136 SER A O 1
ATOM 1101 N N . LYS A 1 137 ? -8.633 6.613 25.297 1 96.75 137 LYS A N 1
ATOM 1102 C CA . LYS A 1 137 ? -7.957 7.391 26.328 1 96.75 137 LYS A CA 1
ATOM 1103 C C . LYS A 1 137 ? -7.312 8.648 25.734 1 96.75 137 LYS A C 1
ATOM 1105 O O . LYS A 1 137 ? -7.121 9.641 26.438 1 96.75 137 LYS A O 1
ATOM 1110 N N . GLU A 1 138 ? -6.988 8.633 24.5 1 97.25 138 GLU A N 1
ATOM 1111 C CA . GLU A 1 138 ? -6.266 9.742 23.891 1 97.25 138 GLU A CA 1
ATOM 1112 C C . GLU A 1 138 ? -7.09 10.398 22.797 1 97.25 138 GLU A C 1
ATOM 1114 O O . GLU A 1 138 ? -7.281 11.617 22.797 1 97.25 138 GLU A O 1
ATOM 1119 N N . PHE A 1 139 ? -7.562 9.57 21.906 1 98 139 PHE A N 1
ATOM 1120 C CA . PHE A 1 139 ? -8.32 10.164 20.812 1 98 139 PHE A CA 1
ATOM 1121 C C . PHE A 1 139 ? -9.375 9.195 20.297 1 98 139 PHE A C 1
ATOM 1123 O O . PHE A 1 139 ? -9.297 7.992 20.547 1 98 139 PHE A O 1
ATOM 1130 N N . VAL A 1 140 ? -10.422 9.727 19.641 1 97.94 140 VAL A N 1
ATOM 1131 C CA . VAL A 1 140 ? -11.375 8.984 18.812 1 97.94 140 VAL A CA 1
ATOM 1132 C C . VAL A 1 140 ? -11.453 9.625 17.422 1 97.94 140 VAL A C 1
ATOM 1134 O O . VAL A 1 140 ? -11.719 10.82 17.297 1 97.94 140 VAL A O 1
ATOM 1137 N N . TYR A 1 141 ? -11.133 8.852 16.406 1 98.06 141 TYR A N 1
ATOM 1138 C CA . TYR A 1 141 ? -11.375 9.242 15.023 1 98.06 141 TYR A CA 1
ATOM 1139 C C . TYR A 1 141 ? -12.438 8.352 14.391 1 98.06 141 TYR A C 1
ATOM 1141 O O . TYR A 1 141 ? -12.414 7.129 14.562 1 98.06 141 TYR A O 1
ATOM 1149 N N . ASP A 1 142 ? -13.414 8.984 13.734 1 96.56 142 ASP A N 1
ATOM 1150 C CA . ASP A 1 142 ? -14.375 8.102 13.078 1 96.56 142 ASP A CA 1
ATOM 1151 C C . ASP A 1 142 ? -14.914 8.734 11.797 1 96.56 142 ASP A C 1
ATOM 1153 O O . ASP A 1 142 ? -14.758 9.938 11.578 1 96.56 142 ASP A O 1
ATOM 1157 N N . ILE A 1 143 ? -15.219 7.918 10.906 1 96.06 143 ILE A N 1
ATOM 1158 C CA . ILE A 1 143 ? -15.969 8.219 9.695 1 96.06 143 ILE A CA 1
ATOM 1159 C C . ILE A 1 143 ? -17.297 7.48 9.719 1 96.06 143 ILE A C 1
ATOM 1161 O O . ILE A 1 143 ? -17.344 6.25 9.727 1 96.06 143 ILE A O 1
ATOM 1165 N N . THR A 1 144 ? -18.375 8.195 9.734 1 92.44 144 THR A N 1
ATOM 1166 C CA . THR A 1 144 ? -19.672 7.531 9.828 1 92.44 144 THR A CA 1
ATOM 1167 C C . THR A 1 144 ? -20.703 8.211 8.93 1 92.44 144 THR A C 1
ATOM 1169 O O . THR A 1 144 ? -20.547 9.391 8.602 1 92.44 144 THR A O 1
ATOM 1172 N N . ASN A 1 145 ? -21.609 7.402 8.492 1 86.75 145 ASN A N 1
ATOM 1173 C CA . ASN A 1 145 ? -22.734 7.961 7.762 1 86.75 145 ASN A CA 1
ATOM 1174 C C . ASN A 1 145 ? -23.984 8.047 8.633 1 86.75 145 ASN A C 1
ATOM 1176 O O . ASN A 1 145 ? -25 8.594 8.211 1 86.75 145 ASN A O 1
ATOM 1180 N N . GLU A 1 146 ? -23.891 7.508 9.773 1 81.19 146 GLU A N 1
ATOM 1181 C CA . GLU A 1 146 ? -24.953 7.559 10.781 1 81.19 146 GLU A CA 1
ATOM 1182 C C . GLU A 1 146 ? -24.375 7.449 12.188 1 81.19 146 GLU A C 1
ATOM 1184 O O . GLU A 1 146 ? -23.203 7.086 12.367 1 81.19 146 GLU A O 1
ATOM 1189 N N . MET A 1 147 ? -25.219 7.887 13.117 1 82.69 147 MET A N 1
ATOM 1190 C CA . MET A 1 147 ? -24.828 7.777 14.516 1 82.69 147 MET A CA 1
ATOM 1191 C C . MET A 1 147 ? -25.859 6.977 15.312 1 82.69 147 MET A C 1
ATOM 1193 O O . MET A 1 147 ? -26.953 7.461 15.57 1 82.69 147 MET A O 1
ATOM 1197 N N . PRO A 1 148 ? -25.375 5.789 15.594 1 82.38 148 PRO A N 1
ATOM 1198 C CA . PRO A 1 148 ? -26.297 4.992 16.406 1 82.38 148 PRO A CA 1
ATOM 1199 C C . PRO A 1 148 ? -26.656 5.668 17.719 1 82.38 148 PRO A C 1
ATOM 1201 O O . PRO A 1 148 ? -25.875 6.461 18.25 1 82.38 148 PRO A O 1
ATOM 1204 N N . LEU A 1 149 ? -27.766 5.293 18.219 1 80.31 149 LEU A N 1
ATOM 1205 C CA . LEU A 1 149 ? -28.281 5.883 19.453 1 80.31 149 LEU A CA 1
ATOM 1206 C C . LEU A 1 149 ? -27.359 5.543 20.641 1 80.31 149 LEU A C 1
ATOM 1208 O O . LEU A 1 149 ? -26.891 4.414 20.75 1 80.31 149 LEU A O 1
ATOM 1212 N N . GLY A 1 150 ? -27.156 6.52 21.484 1 83.38 150 GLY A N 1
ATOM 1213 C CA . GLY A 1 150 ? -26.422 6.297 22.703 1 83.38 150 GLY A CA 1
ATOM 1214 C C . GLY A 1 150 ? -24.922 6.527 22.562 1 83.38 150 GLY A C 1
ATOM 1215 O O . GLY A 1 150 ? -24.203 6.609 23.562 1 83.38 150 GLY A O 1
ATOM 1216 N N . MET A 1 151 ? -24.484 6.637 21.406 1 88.69 151 MET A N 1
ATOM 1217 C CA . MET A 1 151 ? -23.047 6.777 21.172 1 88.69 151 MET A CA 1
ATOM 1218 C C . MET A 1 151 ? -22.562 8.164 21.578 1 88.69 151 MET A C 1
ATOM 1220 O O . MET A 1 151 ? -21.453 8.305 22.094 1 88.69 151 MET A O 1
ATOM 1224 N N . ASP A 1 152 ? -23.438 9.062 21.391 1 87.5 152 ASP A N 1
ATOM 1225 C CA . ASP A 1 152 ? -23.078 10.438 21.688 1 87.5 152 ASP A CA 1
ATOM 1226 C C . ASP A 1 152 ? -22.734 10.602 23.172 1 87.5 152 ASP A C 1
ATOM 1228 O O . ASP A 1 152 ? -21.75 11.266 23.516 1 87.5 152 ASP A O 1
ATOM 1232 N N . GLU A 1 153 ? -23.547 10.008 23.984 1 88.88 153 GLU A N 1
ATOM 1233 C CA . GLU A 1 153 ? -23.328 10.109 25.422 1 88.88 153 GLU A CA 1
ATOM 1234 C C . GLU A 1 153 ? -21.984 9.516 25.828 1 88.88 153 GLU A C 1
ATOM 1236 O O . GLU A 1 153 ? -21.266 10.086 26.656 1 88.88 153 GLU A O 1
ATOM 1241 N N . ILE A 1 154 ? -21.719 8.5 25.266 1 91.94 154 ILE A N 1
ATOM 1242 C CA . ILE A 1 154 ? -20.469 7.805 25.562 1 91.94 154 ILE A CA 1
ATOM 1243 C C . ILE A 1 154 ? -19.297 8.648 25.078 1 91.94 154 ILE A C 1
ATOM 1245 O O . ILE A 1 154 ? -18.328 8.852 25.828 1 91.94 154 ILE A O 1
ATOM 1249 N N . LEU A 1 155 ? -19.344 9.102 23.922 1 91.81 155 LEU A N 1
ATOM 1250 C CA . LEU A 1 155 ? -18.281 9.891 23.328 1 91.81 155 LEU A CA 1
ATOM 1251 C C . LEU A 1 155 ? -18.031 11.164 24.125 1 91.81 155 LEU A C 1
ATOM 1253 O O . LEU A 1 155 ? -16.875 11.516 24.391 1 91.81 155 LEU A O 1
ATOM 1257 N N . LEU A 1 156 ? -19.125 11.812 24.531 1 90.88 156 LEU A N 1
ATOM 1258 C CA . LEU A 1 156 ? -19 13.07 25.266 1 90.88 156 LEU A CA 1
ATOM 1259 C C . LEU A 1 156 ? -18.359 12.844 26.625 1 90.88 156 LEU A C 1
ATOM 1261 O O . LEU A 1 156 ? -17.594 13.688 27.109 1 90.88 156 LEU A O 1
ATOM 1265 N N . LYS A 1 157 ? -18.734 11.781 27.203 1 93 157 LYS A N 1
ATOM 1266 C CA . LYS A 1 157 ? -18.094 11.43 28.469 1 93 157 LYS A CA 1
ATOM 1267 C C . LYS A 1 157 ? -16.594 11.289 28.297 1 93 157 LYS A C 1
ATOM 1269 O O . LYS A 1 157 ? -15.82 11.758 29.141 1 93 157 LYS A O 1
ATOM 1274 N N . ARG A 1 158 ? -16.109 10.695 27.234 1 94.75 158 ARG A N 1
ATOM 1275 C CA . ARG A 1 158 ? -14.68 10.508 26.969 1 94.75 158 ARG A CA 1
ATOM 1276 C C . ARG A 1 158 ? -14 11.844 26.688 1 94.75 158 ARG A C 1
ATOM 1278 O O . ARG A 1 158 ? -12.875 12.086 27.141 1 94.75 158 ARG A O 1
ATOM 1285 N N . ILE A 1 159 ? -14.68 12.625 26 1 94 159 ILE A N 1
ATOM 1286 C CA . ILE A 1 159 ? -14.148 13.93 25.641 1 94 159 ILE A CA 1
ATOM 1287 C C . ILE A 1 159 ? -13.961 14.773 26.891 1 94 159 ILE A C 1
ATOM 1289 O O . ILE A 1 159 ? -12.953 15.477 27.031 1 94 159 ILE A O 1
ATOM 1293 N N . LYS A 1 160 ? -14.938 14.695 27.75 1 92.62 160 LYS A N 1
ATOM 1294 C CA . LYS A 1 160 ? -14.844 15.391 29.031 1 92.62 160 LYS A CA 1
ATOM 1295 C C . LYS A 1 160 ? -13.609 14.938 29.812 1 92.62 160 LYS A C 1
ATOM 1297 O O . LYS A 1 160 ? -13.008 15.727 30.547 1 92.62 160 LYS A O 1
ATOM 1302 N N . ASN A 1 161 ? -13.195 13.789 29.531 1 94 161 ASN A N 1
ATOM 1303 C CA . ASN A 1 161 ? -12.047 13.219 30.234 1 94 161 ASN A CA 1
ATOM 1304 C C . ASN A 1 161 ? -10.75 13.461 29.453 1 94 161 ASN A C 1
ATOM 1306 O O . ASN A 1 161 ? -9.727 12.836 29.734 1 94 161 ASN A O 1
ATOM 1310 N N . GLY A 1 162 ? -10.828 14.195 28.375 1 93.5 162 GLY A N 1
ATOM 1311 C CA . GLY A 1 162 ? -9.602 14.641 27.75 1 93.5 162 GLY A CA 1
ATOM 1312 C C . GLY A 1 162 ? -9.359 14.008 26.391 1 93.5 162 GLY A C 1
ATOM 1313 O O . GLY A 1 162 ? -8.336 14.25 25.75 1 93.5 162 GLY A O 1
ATOM 1314 N N . VAL A 1 163 ? -10.266 13.211 25.984 1 96.06 163 VAL A N 1
ATOM 1315 C CA . VAL A 1 163 ? -10.117 12.531 24.703 1 96.06 163 VAL A CA 1
ATOM 1316 C C . VAL A 1 163 ? -10.422 13.508 23.562 1 96.06 163 VAL A C 1
ATOM 1318 O O . VAL A 1 163 ? -11.414 14.242 23.625 1 96.06 163 VAL A O 1
ATOM 1321 N N . LYS A 1 164 ? -9.531 13.539 22.578 1 96.56 164 LYS A N 1
ATOM 1322 C CA . LYS A 1 164 ? -9.773 14.359 21.406 1 96.56 164 LYS A CA 1
ATOM 1323 C C . LYS A 1 164 ? -10.609 13.602 20.375 1 96.56 164 LYS A C 1
ATOM 1325 O O . LYS A 1 164 ? -10.406 12.406 20.156 1 96.56 164 LYS A O 1
ATOM 1330 N N . TYR A 1 165 ? -11.539 14.305 19.828 1 96.12 165 TYR A N 1
ATOM 1331 C CA . TYR A 1 165 ? -12.477 13.641 18.938 1 96.12 165 TYR A CA 1
ATOM 1332 C C . TYR A 1 165 ? -12.469 14.312 17.562 1 96.12 165 TYR A C 1
ATOM 1334 O O . TYR A 1 165 ? -12.711 15.516 17.453 1 96.12 165 TYR A O 1
ATOM 1342 N N . ARG A 1 166 ? -12.109 13.555 16.5 1 95.75 166 ARG A N 1
ATOM 1343 C CA . ARG A 1 166 ? -12.242 13.977 15.102 1 95.75 166 ARG A CA 1
ATOM 1344 C C . ARG A 1 166 ? -13.289 13.133 14.375 1 95.75 166 ARG A C 1
ATOM 1346 O O . ARG A 1 166 ? -13.211 11.906 14.375 1 95.75 166 ARG A O 1
ATOM 1353 N N . HIS A 1 167 ? -14.195 13.836 13.797 1 93.25 167 HIS A N 1
ATOM 1354 C CA . HIS A 1 167 ? -15.352 13.156 13.219 1 93.25 167 HIS A CA 1
ATOM 1355 C C . HIS A 1 167 ? -15.594 13.602 11.781 1 93.25 167 HIS A C 1
ATOM 1357 O O . HIS A 1 167 ? -15.648 14.797 11.5 1 93.25 167 HIS A O 1
ATOM 1363 N N . ILE A 1 168 ? -15.609 12.609 10.875 1 94 168 ILE A N 1
ATOM 1364 C CA . ILE A 1 168 ? -16.016 12.875 9.5 1 94 168 ILE A CA 1
ATOM 1365 C C . ILE A 1 168 ? -17.438 12.344 9.281 1 94 168 ILE A C 1
ATOM 1367 O O . ILE A 1 168 ? -17.703 11.156 9.484 1 94 168 ILE A O 1
ATOM 1371 N N . VAL A 1 169 ? -18.359 13.172 8.867 1 88.44 169 VAL A N 1
ATOM 1372 C CA . VAL A 1 169 ? -19.75 12.766 8.68 1 88.44 169 VAL A CA 1
ATOM 1373 C C . VAL A 1 169 ? -20.156 12.961 7.223 1 88.44 169 VAL A C 1
ATOM 1375 O O . VAL A 1 169 ? -19.594 13.82 6.527 1 88.44 169 VAL A O 1
ATOM 1378 N N . SER A 1 170 ? -21.016 12.094 6.777 1 86 170 SER A N 1
ATOM 1379 C CA . SER A 1 170 ? -21.594 12.289 5.453 1 86 170 SER A CA 1
ATOM 1380 C C . SER A 1 170 ? -22.562 13.461 5.441 1 86 170 SER A C 1
ATOM 1382 O O . SER A 1 170 ? -23.281 13.688 6.414 1 86 170 SER A O 1
ATOM 1384 N N . LYS A 1 171 ? -22.531 14.25 4.418 1 75.69 171 LYS A N 1
ATOM 1385 C CA . LYS A 1 171 ? -23.359 15.445 4.293 1 75.69 171 LYS A CA 1
ATOM 1386 C C . LYS A 1 171 ? -24.844 15.102 4.445 1 75.69 171 LYS A C 1
ATOM 1388 O O . LYS A 1 171 ? -25.625 15.906 4.961 1 75.69 171 LYS A O 1
ATOM 1393 N N . ASP A 1 172 ? -25.172 14.016 4.047 1 62.94 172 ASP A N 1
ATOM 1394 C CA . ASP A 1 172 ? -26.594 13.672 4.016 1 62.94 172 ASP A CA 1
ATOM 1395 C C . ASP A 1 172 ? 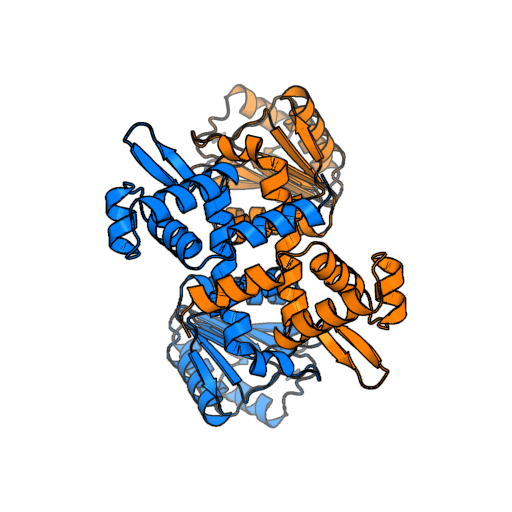-27.109 13.336 5.41 1 62.94 172 ASP A C 1
ATOM 1397 O O . ASP A 1 172 ? -28.266 12.938 5.574 1 62.94 172 ASP A O 1
ATOM 1401 N N . LEU A 1 173 ? -26.266 13.508 6.309 1 60.75 173 LEU A N 1
ATOM 1402 C CA . LEU A 1 173 ? -26.766 13.141 7.629 1 60.75 173 LEU A CA 1
ATOM 1403 C C . LEU A 1 173 ? -27.578 14.273 8.234 1 60.75 173 LEU A C 1
ATOM 1405 O O . LEU A 1 173 ? -27.031 15.281 8.688 1 60.75 173 LEU A O 1
ATOM 1409 N N . ASP A 1 174 ? -28.797 14.312 7.812 1 55.56 174 ASP A N 1
ATOM 1410 C CA . ASP A 1 174 ? -29.734 15.195 8.508 1 55.56 174 ASP A CA 1
ATOM 1411 C C . ASP A 1 174 ? -29.75 14.898 10.008 1 55.56 174 ASP A C 1
ATOM 1413 O O . ASP A 1 174 ? -30.047 13.781 10.422 1 55.56 174 ASP A O 1
ATOM 1417 N N . GLU A 1 175 ? -29.078 15.727 10.68 1 61.31 175 GLU A N 1
ATOM 1418 C CA . GLU A 1 175 ? -29.219 15.555 12.125 1 61.31 175 GLU A CA 1
ATOM 1419 C C . GLU A 1 175 ? -30.641 15.852 12.578 1 61.31 175 GLU A C 1
ATOM 1421 O O . GLU A 1 175 ? -31.141 16.969 12.414 1 61.31 175 GLU A O 1
ATOM 1426 N N . PRO A 1 176 ? -31.312 14.773 12.945 1 60.69 176 PRO A N 1
ATOM 1427 C CA . PRO A 1 176 ? -32.656 15.07 13.453 1 60.69 176 PRO A CA 1
ATOM 1428 C C . PRO A 1 176 ? -32.656 16.141 14.547 1 60.69 176 PRO A C 1
ATOM 1430 O O . PRO A 1 176 ? -31.672 16.25 15.297 1 60.69 176 PRO A O 1
ATOM 1433 N N . GLU A 1 177 ? -33.625 17.016 14.461 1 61.19 177 GLU A N 1
ATOM 1434 C CA . GLU A 1 177 ? -33.75 18.109 15.43 1 61.19 177 GLU A CA 1
ATOM 1435 C C . GLU A 1 177 ? -33.562 17.609 16.859 1 61.19 177 GLU A C 1
ATOM 1437 O O . GLU A 1 177 ? -32.938 18.297 17.672 1 61.19 177 GLU A O 1
ATOM 1442 N N . ASP A 1 178 ? -34.031 16.453 17.078 1 63.34 178 ASP A N 1
ATOM 1443 C CA . ASP A 1 178 ? -33.938 15.875 18.422 1 63.34 178 ASP A CA 1
ATOM 1444 C C . ASP A 1 178 ? -32.469 15.602 18.781 1 63.34 178 ASP A C 1
ATOM 1446 O O . ASP A 1 178 ? -32.062 15.812 19.922 1 63.34 178 ASP A O 1
ATOM 1450 N N . ARG A 1 179 ? -31.75 15.336 17.828 1 68.94 179 ARG A N 1
ATOM 1451 C CA . ARG A 1 179 ? -30.344 15.055 18.094 1 68.94 179 ARG A CA 1
ATOM 1452 C C . ARG A 1 179 ? -29.578 16.344 18.359 1 68.94 179 ARG A C 1
ATOM 1454 O O . ARG A 1 179 ? -28.734 16.391 19.266 1 68.94 179 ARG A O 1
ATOM 1461 N N . THR A 1 180 ? -30.031 17.281 17.672 1 71.38 180 THR A N 1
ATOM 1462 C CA . THR A 1 180 ? -29.344 18.547 17.844 1 71.38 180 THR A CA 1
ATOM 1463 C C . THR A 1 180 ? -29.578 19.109 19.234 1 71.38 180 THR A C 1
ATOM 1465 O O . THR A 1 180 ? -28.656 19.656 19.859 1 71.38 180 THR A O 1
ATOM 1468 N N . SER A 1 181 ? -30.766 18.938 19.656 1 72.94 181 SER A N 1
ATOM 1469 C CA . SER A 1 181 ? -31.094 19.422 20.984 1 72.94 181 SER A CA 1
ATOM 1470 C C . SER A 1 181 ? -30.344 18.656 22.062 1 72.94 181 SER A C 1
ATOM 1472 O O . SER A 1 181 ? -29.844 19.234 23.031 1 72.94 181 SER A O 1
ATOM 1474 N N . ASN A 1 182 ? -30.25 17.453 21.891 1 76 182 ASN A N 1
ATOM 1475 C CA . ASN A 1 182 ? -29.547 16.609 22.844 1 76 182 ASN A CA 1
ATOM 1476 C C . ASN A 1 182 ? -28.047 16.891 22.859 1 76 182 ASN A C 1
ATOM 1478 O O . ASN A 1 182 ? -27.438 16.938 23.922 1 76 182 ASN A O 1
ATOM 1482 N N . LEU A 1 183 ? -27.531 17.172 21.797 1 78.06 183 LEU A N 1
ATOM 1483 C CA . LEU A 1 183 ? -26.125 17.484 21.672 1 78.06 183 LEU A CA 1
ATOM 1484 C C . LEU A 1 183 ? -25.781 18.797 22.375 1 78.06 183 LEU A C 1
ATOM 1486 O O . LEU A 1 183 ? -24.734 18.922 23.016 1 78.06 183 LEU A O 1
ATOM 1490 N N . GLN A 1 184 ? -26.719 19.656 22.203 1 77.25 184 GLN A N 1
ATOM 1491 C CA . GLN A 1 184 ? -26.531 20.938 22.875 1 77.25 184 GLN A CA 1
ATOM 1492 C C . GLN A 1 184 ? -26.516 20.797 24.391 1 77.25 184 GLN A C 1
ATOM 1494 O O . GLN A 1 184 ? -25.656 21.344 25.062 1 77.25 184 GLN A O 1
ATOM 1499 N N . LYS A 1 185 ? -27.438 19.984 24.797 1 77.12 185 LYS A N 1
ATOM 1500 C CA . LYS A 1 185 ? -27.562 19.766 26.234 1 77.12 185 LYS A CA 1
ATOM 1501 C C . LYS A 1 185 ? -26.312 19.078 26.781 1 77.12 185 LYS A C 1
ATOM 1503 O O . LYS A 1 185 ? -25.938 19.312 27.938 1 77.12 185 LYS A O 1
ATOM 1508 N N . LEU A 1 186 ? -25.672 18.422 26 1 79.94 186 LEU A N 1
ATOM 1509 C CA . LEU A 1 186 ? -24.547 17.609 26.453 1 79.94 186 LEU A CA 1
ATOM 1510 C C . LEU A 1 186 ? -23.234 18.375 26.281 1 79.94 186 LEU A C 1
ATOM 1512 O O . LEU A 1 186 ? -22.156 17.859 26.625 1 79.94 186 LEU A O 1
ATOM 1516 N N . GLY A 1 187 ? -23.25 19.594 25.797 1 78.94 187 GLY A N 1
ATOM 1517 C CA . GLY A 1 187 ? -22.062 20.438 25.703 1 78.94 187 GLY A CA 1
ATOM 1518 C C . GLY A 1 187 ? -21.25 20.188 24.438 1 78.94 187 GLY A C 1
ATOM 1519 O O . GLY A 1 187 ? -20.078 20.531 24.375 1 78.94 187 GLY A O 1
ATOM 1520 N N . TYR A 1 188 ? -21.859 19.547 23.562 1 83.19 188 TYR A N 1
ATOM 1521 C CA . TYR A 1 188 ? -21.203 19.156 22.328 1 83.19 188 TYR A CA 1
ATOM 1522 C C . TYR A 1 188 ? -20.594 20.359 21.625 1 83.19 188 TYR A C 1
ATOM 1524 O O . TYR A 1 188 ? -19.422 20.344 21.234 1 83.19 188 TYR A O 1
ATOM 1532 N N . TYR A 1 189 ? -21.312 21.406 21.578 1 80.94 189 TYR A N 1
ATOM 1533 C CA . TYR A 1 189 ? -20.891 22.578 20.828 1 80.94 189 TYR A CA 1
ATOM 1534 C C . TYR A 1 189 ? -19.812 23.344 21.594 1 80.94 189 TYR A C 1
ATOM 1536 O O . TYR A 1 189 ? -18.938 23.969 20.984 1 80.94 189 TYR A O 1
ATOM 1544 N N . ASP A 1 190 ? -19.875 23.25 22.906 1 84.81 190 ASP A N 1
ATOM 1545 C CA . ASP A 1 190 ? -18.812 23.828 23.719 1 84.81 190 ASP A CA 1
ATOM 1546 C C . ASP A 1 190 ? -17.469 23.141 23.453 1 84.81 190 ASP A C 1
ATOM 1548 O O . ASP A 1 190 ? -16.438 23.797 23.391 1 84.81 190 ASP A O 1
ATOM 1552 N N . PHE A 1 191 ? -17.547 21.922 23.266 1 87.38 191 PHE A N 1
ATOM 1553 C CA . PHE A 1 191 ? -16.328 21.156 23.016 1 87.38 191 PHE A CA 1
ATOM 1554 C C . PHE A 1 191 ? -15.773 21.469 21.641 1 87.38 191 PHE A C 1
ATOM 1556 O O . PHE A 1 191 ? -14.555 21.406 21.422 1 87.38 191 PHE A O 1
ATOM 1563 N N . ILE A 1 192 ? -16.594 21.766 20.734 1 86.19 192 ILE A N 1
ATOM 1564 C CA . ILE A 1 192 ? -16.156 22.188 19.406 1 86.19 192 ILE A CA 1
ATOM 1565 C C . ILE A 1 192 ? -15.391 23.5 19.5 1 86.19 192 ILE A C 1
ATOM 1567 O O . ILE A 1 192 ? -14.312 23.641 18.922 1 86.19 192 ILE A O 1
ATOM 1571 N N . GLN A 1 193 ? -15.922 24.391 20.266 1 85.31 193 GLN A N 1
ATOM 1572 C CA . GLN A 1 193 ? -15.305 25.703 20.438 1 85.31 193 GLN A CA 1
ATOM 1573 C C . GLN A 1 193 ? -13.938 25.578 21.109 1 85.31 193 GLN A C 1
ATOM 1575 O O . GLN A 1 193 ? -13.016 26.328 20.797 1 85.31 193 GLN A O 1
ATOM 1580 N N . LYS A 1 194 ? -13.828 24.688 21.922 1 88.44 194 LYS A N 1
ATOM 1581 C CA . LYS A 1 194 ? -12.586 24.484 22.672 1 88.44 194 LYS A CA 1
ATOM 1582 C C . LYS A 1 194 ? -11.578 23.672 21.875 1 88.44 194 LYS A C 1
ATOM 1584 O O . LYS A 1 194 ? -10.453 23.453 22.328 1 88.44 194 LYS A O 1
ATOM 1589 N N . GLY A 1 195 ? -11.969 23.141 20.766 1 88.12 195 GLY A N 1
ATOM 1590 C CA . GLY A 1 195 ? -11.062 22.422 19.891 1 88.12 195 GLY A CA 1
ATOM 1591 C C . GLY A 1 195 ? -10.922 20.953 20.25 1 88.12 195 GLY A C 1
ATOM 1592 O O . GLY A 1 195 ? -10.039 20.266 19.75 1 88.12 195 GLY A O 1
ATOM 1593 N N . LYS A 1 196 ? -11.719 20.484 21.156 1 91.5 196 LYS A N 1
ATOM 1594 C CA . LYS A 1 196 ? -11.68 19.078 21.578 1 91.5 196 LYS A CA 1
ATOM 1595 C C . LYS A 1 196 ? -12.414 18.203 20.578 1 91.5 196 LYS A C 1
ATOM 1597 O O . LYS A 1 196 ? -12.156 17 20.5 1 91.5 196 LYS A O 1
ATOM 1602 N N . ILE A 1 197 ? -13.406 18.828 19.922 1 92.25 197 ILE A N 1
ATOM 1603 C CA . ILE A 1 197 ? -14.133 18.141 18.859 1 92.25 197 ILE A CA 1
ATOM 1604 C C . ILE A 1 197 ? -13.891 18.859 17.531 1 92.25 197 ILE A C 1
ATOM 1606 O O . ILE A 1 197 ? -14.117 20.078 17.422 1 92.25 197 ILE A O 1
ATOM 1610 N N . GLU A 1 198 ? -13.375 18.156 16.578 1 93.38 198 GLU A N 1
ATOM 1611 C CA . GLU A 1 198 ? -13.258 18.641 15.219 1 93.38 198 GLU A CA 1
ATOM 1612 C C . GLU A 1 198 ? -14.117 17.828 14.258 1 93.38 198 GLU A C 1
ATOM 1614 O O . GLU A 1 198 ? -14.07 16.594 14.266 1 93.38 198 GLU A O 1
ATOM 1619 N N . ARG A 1 199 ? -14.906 18.562 13.453 1 91.12 199 ARG A N 1
ATOM 1620 C CA . ARG A 1 199 ? -15.812 17.875 12.547 1 91.12 199 ARG A CA 1
ATOM 1621 C C . ARG A 1 199 ? -15.641 18.375 11.117 1 91.12 199 ARG A C 1
ATOM 1623 O O . ARG A 1 199 ? -15.453 19.562 10.891 1 91.12 199 ARG A O 1
ATOM 1630 N N . LYS A 1 200 ? -15.609 17.406 10.203 1 93.06 200 LYS A N 1
ATOM 1631 C CA . LYS A 1 200 ? -15.617 17.719 8.773 1 93.06 200 LYS A CA 1
ATOM 1632 C C . LYS A 1 200 ? -16.672 16.891 8.039 1 93.06 200 LYS A C 1
ATOM 1634 O O . LYS A 1 200 ? -17.219 15.938 8.594 1 93.06 200 LYS A O 1
ATOM 1639 N N . GLU A 1 201 ? -17.062 17.375 6.875 1 91.5 201 GLU A N 1
ATOM 1640 C CA . GLU A 1 201 ? -18.109 16.703 6.121 1 91.5 201 GLU A CA 1
ATOM 1641 C C . GLU A 1 201 ? -17.609 16.25 4.758 1 91.5 201 GLU A C 1
ATOM 1643 O O . GLU A 1 201 ? -16.812 16.938 4.121 1 91.5 201 GLU A O 1
ATOM 1648 N N . LEU A 1 202 ? -18.062 15.047 4.457 1 90.06 202 LEU A N 1
ATOM 1649 C CA . LEU A 1 202 ? -17.844 14.477 3.129 1 90.06 202 LEU A CA 1
ATOM 1650 C C . LEU A 1 202 ? -19.172 14.281 2.398 1 90.06 202 LEU A C 1
ATOM 1652 O O . LEU A 1 202 ? -20.203 14.047 3.029 1 90.06 202 LEU A O 1
ATOM 1656 N N . SER A 1 203 ? -19.141 14.445 1.095 1 84.19 203 SER A N 1
ATOM 1657 C CA . SER A 1 203 ? -20.375 14.273 0.333 1 84.19 203 SER A CA 1
ATOM 1658 C C . SER A 1 203 ? -20.969 12.883 0.54 1 84.19 203 SER A C 1
ATOM 1660 O O . SER A 1 203 ? -22.172 12.734 0.756 1 84.19 203 SER A O 1
ATOM 1662 N N . LYS A 1 204 ? -20.188 11.875 0.44 1 83.44 204 LYS A N 1
ATOM 1663 C CA . LYS A 1 204 ? -20.641 10.508 0.693 1 83.44 204 LYS A CA 1
ATOM 1664 C C . LYS A 1 204 ? -19.5 9.641 1.228 1 83.44 204 LYS A C 1
ATOM 1666 O O . LYS A 1 204 ? -18.375 9.68 0.697 1 83.44 204 LYS A O 1
ATOM 1671 N N . THR A 1 205 ? -19.891 9.086 2.334 1 82.38 205 THR A N 1
ATOM 1672 C CA . THR A 1 205 ? -18.922 8.117 2.848 1 82.38 205 THR A CA 1
ATOM 1673 C C . THR A 1 205 ? -19.391 6.691 2.559 1 82.38 205 THR A C 1
ATOM 1675 O O . THR A 1 205 ? -20.547 6.344 2.824 1 82.38 205 THR A O 1
ATOM 1678 N N . LYS A 1 206 ? -18.516 5.863 2.023 1 88.19 206 LYS A N 1
ATOM 1679 C CA . LYS A 1 206 ? -18.906 4.5 1.661 1 88.19 206 LYS A CA 1
ATOM 1680 C C . LYS A 1 206 ? -18.438 3.498 2.713 1 88.19 206 LYS A C 1
ATOM 1682 O O . LYS A 1 206 ? -18.797 2.32 2.658 1 88.19 206 LYS A O 1
ATOM 1687 N N . THR A 1 207 ? -17.656 3.906 3.627 1 94.12 207 THR A N 1
ATOM 1688 C CA . THR A 1 207 ? -17.172 3.055 4.703 1 94.12 207 THR A CA 1
ATOM 1689 C C . THR A 1 207 ? -17.469 3.676 6.066 1 94.12 207 THR A C 1
ATOM 1691 O O . THR A 1 207 ? -17.781 4.863 6.156 1 94.12 207 THR A O 1
ATOM 1694 N N . VAL A 1 208 ? -17.562 2.873 7.066 1 95.75 208 VAL A N 1
ATOM 1695 C CA . VAL A 1 208 ? -17.578 3.322 8.453 1 95.75 208 VAL A CA 1
ATOM 1696 C C . VAL A 1 208 ? -16.281 2.924 9.148 1 95.75 208 VAL A C 1
ATOM 1698 O O . VAL A 1 208 ? -15.859 1.768 9.07 1 95.75 208 VAL A O 1
ATOM 1701 N N . LEU A 1 209 ? -15.664 3.844 9.695 1 97.75 209 LEU A N 1
ATOM 1702 C CA . LEU A 1 209 ? -14.414 3.629 10.414 1 97.75 209 LEU A CA 1
ATOM 1703 C C . LEU A 1 209 ? -14.484 4.203 11.828 1 97.75 209 LEU A C 1
ATOM 1705 O O . LEU A 1 209 ? -14.93 5.336 12.016 1 97.75 209 LEU A O 1
ATOM 1709 N N . ILE A 1 210 ? -14.141 3.436 12.82 1 97.81 210 ILE A N 1
ATOM 1710 C CA . ILE A 1 210 ? -14.039 3.867 14.211 1 97.81 210 ILE A CA 1
ATOM 1711 C C . ILE A 1 210 ? -12.688 3.439 14.789 1 97.81 210 ILE A C 1
ATOM 1713 O O . ILE A 1 210 ? -12.328 2.26 14.742 1 97.81 210 ILE A O 1
ATOM 1717 N N . LEU A 1 211 ? -11.945 4.379 15.289 1 97.94 211 LEU A N 1
ATOM 1718 C CA . LEU A 1 211 ? -10.672 3.955 15.859 1 97.94 211 LEU A CA 1
ATOM 1719 C C . LEU A 1 211 ? -10.281 4.832 17.047 1 97.94 211 LEU A C 1
ATOM 1721 O O . LEU A 1 211 ? -10.727 5.977 17.141 1 97.94 211 LEU A O 1
ATOM 1725 N N . ASN A 1 212 ? -9.664 4.297 18 1 98.19 212 ASN A N 1
ATOM 1726 C CA . ASN A 1 212 ? -8.945 4.984 19.062 1 98.19 212 ASN A CA 1
ATOM 1727 C C . ASN A 1 212 ? -7.461 4.609 19.078 1 98.19 212 ASN A C 1
ATOM 1729 O O . ASN A 1 212 ? -6.953 4.059 18.094 1 98.19 212 ASN A O 1
ATOM 1733 N N . GLU A 1 213 ? -6.723 4.949 20.094 1 97.19 213 GLU A N 1
ATOM 1734 C CA . GLU A 1 213 ? -5.27 4.809 20.094 1 97.19 213 GLU A CA 1
ATOM 1735 C C . GLU A 1 213 ? -4.859 3.34 20.125 1 97.19 213 GLU A C 1
ATOM 1737 O O . GLU A 1 213 ? -3.721 3 19.797 1 97.19 213 GLU A O 1
ATOM 1742 N N . ASN A 1 214 ? -5.836 2.412 20.391 1 97.88 214 ASN A N 1
ATOM 1743 C CA . ASN A 1 214 ? -5.426 1.035 20.625 1 97.88 214 ASN A CA 1
ATOM 1744 C C . ASN A 1 214 ? -6.164 0.057 19.719 1 97.88 214 ASN A C 1
ATOM 1746 O O . ASN A 1 214 ? -5.75 -1.095 19.578 1 97.88 214 ASN A O 1
ATOM 1750 N N . GLU A 1 215 ? -7.219 0.484 19.172 1 98.56 215 GLU A N 1
ATOM 1751 C CA . GLU A 1 215 ? -8.062 -0.448 18.438 1 98.56 215 GLU A CA 1
ATOM 1752 C C . GLU A 1 215 ? -8.875 0.276 17.359 1 98.56 215 GLU A C 1
ATOM 1754 O O . GLU A 1 215 ? -9.031 1.497 17.422 1 98.56 215 GLU A O 1
ATOM 1759 N N . ALA A 1 216 ? -9.359 -0.503 16.391 1 98.75 216 ALA A N 1
ATOM 1760 C CA . ALA A 1 216 ? -10.141 0.086 15.312 1 98.75 216 ALA A CA 1
ATOM 1761 C C . ALA A 1 216 ? -11.109 -0.933 14.719 1 98.75 216 ALA A C 1
ATOM 1763 O O . ALA A 1 216 ? -10.922 -2.141 14.875 1 98.75 216 ALA A O 1
ATOM 1764 N N . GLY A 1 217 ? -12.172 -0.47 14.141 1 98.56 217 GLY A N 1
ATOM 1765 C CA . GLY A 1 217 ? -13.133 -1.236 13.359 1 98.56 217 GLY A CA 1
ATOM 1766 C C . GLY A 1 217 ? -13.508 -0.566 12.055 1 98.56 217 GLY A C 1
ATOM 1767 O O . GLY A 1 217 ? -13.672 0.654 12 1 98.56 217 GLY A O 1
ATOM 1768 N N . ILE A 1 218 ? -13.625 -1.389 11.023 1 98 218 ILE A N 1
ATOM 1769 C CA . ILE A 1 218 ? -13.992 -0.834 9.727 1 98 218 ILE A CA 1
ATOM 1770 C C . ILE A 1 218 ? -15.141 -1.636 9.125 1 98 218 ILE A C 1
ATOM 1772 O O . ILE A 1 218 ? -15.195 -2.861 9.258 1 98 218 ILE A O 1
ATOM 1776 N N . VAL A 1 219 ? -16.031 -0.917 8.531 1 96.94 219 VAL A N 1
ATOM 1777 C CA . VAL A 1 219 ? -17.188 -1.479 7.844 1 96.94 219 VAL A CA 1
ATOM 1778 C C . VAL A 1 219 ? -17.141 -1.09 6.367 1 96.94 219 VAL A C 1
ATOM 1780 O O . VAL A 1 219 ? -17.062 0.095 6.031 1 96.94 219 VAL A O 1
ATOM 1783 N N . PHE A 1 220 ? -17.188 -2.111 5.5 1 95.94 220 PHE A N 1
ATOM 1784 C CA . PHE A 1 220 ? -17.141 -1.872 4.062 1 95.94 220 PHE A CA 1
ATOM 1785 C C . PHE A 1 220 ? -18.547 -1.838 3.471 1 95.94 220 PHE A C 1
ATOM 1787 O O . PHE A 1 220 ? -19.484 -2.34 4.078 1 95.94 220 PHE A O 1
ATOM 1794 N N . PRO A 1 221 ? -18.656 -1.196 2.346 1 94 221 PRO A N 1
ATOM 1795 C CA . PRO A 1 221 ? -19.984 -1.069 1.728 1 94 221 PRO A CA 1
ATOM 1796 C C . PRO A 1 221 ? -20.391 -2.316 0.947 1 94 221 PRO A C 1
ATOM 1798 O O . PRO A 1 221 ? -19.531 -3.066 0.48 1 94 221 PRO A O 1
ATOM 1801 N N . THR A 1 222 ? -21.672 -2.467 0.823 1 92.12 222 THR A N 1
ATOM 1802 C CA . THR A 1 222 ? -22.219 -3.463 -0.098 1 92.12 222 THR A CA 1
ATOM 1803 C C . THR A 1 222 ? -22.078 -2.99 -1.543 1 92.12 222 THR A C 1
ATOM 1805 O O . THR A 1 222 ? -21.562 -1.9 -1.801 1 92.12 222 THR A O 1
ATOM 1808 N N . SER A 1 223 ? -22.469 -3.828 -2.475 1 85.19 223 SER A N 1
ATOM 1809 C CA . SER A 1 223 ? -22.375 -3.516 -3.896 1 85.19 223 SER A CA 1
ATOM 1810 C C . SER A 1 223 ? -23.219 -2.295 -4.246 1 85.19 223 SER A C 1
ATOM 1812 O O . SER A 1 223 ? -22.984 -1.642 -5.266 1 85.19 223 SER A O 1
ATOM 1814 N N . ASP A 1 224 ? -24.141 -1.938 -3.316 1 84 224 ASP A N 1
ATOM 1815 C CA . ASP A 1 224 ? -25 -0.781 -3.553 1 84 224 ASP A CA 1
ATOM 1816 C C . ASP A 1 224 ? -24.328 0.504 -3.062 1 84 224 ASP A C 1
ATOM 1818 O O . ASP A 1 224 ? -24.859 1.598 -3.256 1 84 224 ASP A O 1
ATOM 1822 N N . GLY A 1 225 ? -23.219 0.336 -2.373 1 86.88 225 GLY A N 1
ATOM 1823 C CA . GLY A 1 225 ? -22.453 1.502 -1.979 1 86.88 225 GLY A CA 1
ATOM 1824 C C . GLY A 1 225 ? -22.75 1.961 -0.562 1 86.88 225 GLY A C 1
ATOM 1825 O O . GLY A 1 225 ? -22.266 3.018 -0.137 1 86.88 225 GLY A O 1
ATOM 1826 N N . GLU A 1 226 ? -23.531 1.218 0.159 1 89.81 226 GLU A N 1
ATOM 1827 C CA . GLU A 1 226 ? -23.859 1.56 1.543 1 89.81 226 GLU A CA 1
ATOM 1828 C C . GLU A 1 226 ? -23.062 0.693 2.52 1 89.81 226 GLU A C 1
ATOM 1830 O O . GLU A 1 226 ? -22.906 -0.509 2.301 1 89.81 226 GLU A O 1
ATOM 1835 N N . PRO A 1 227 ? -22.594 1.417 3.533 1 92.88 227 PRO A N 1
ATOM 1836 C CA . PRO A 1 227 ? -21.906 0.593 4.523 1 92.88 227 PRO A CA 1
ATOM 1837 C C . PRO A 1 227 ? -22.781 -0.53 5.078 1 92.88 227 PRO A C 1
ATOM 1839 O O . PRO A 1 227 ? -23.953 -0.312 5.371 1 92.88 227 PRO A O 1
ATOM 1842 N N . ASP A 1 228 ? -22.266 -1.751 5.195 1 94.56 228 ASP A N 1
ATOM 1843 C CA . ASP A 1 228 ? -22.984 -2.918 5.695 1 94.5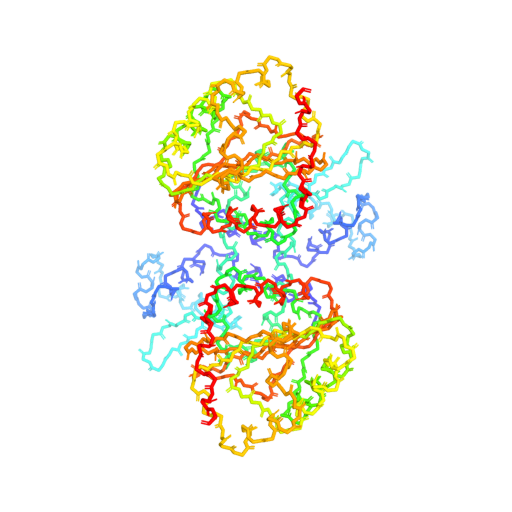6 228 ASP A CA 1
ATOM 1844 C C . ASP A 1 228 ? -22.688 -3.152 7.176 1 94.56 228 ASP A C 1
ATOM 1846 O O . ASP A 1 228 ? -21.797 -3.926 7.52 1 94.56 228 ASP A O 1
ATOM 1850 N N . LEU A 1 229 ? -23.531 -2.619 8.031 1 94.56 229 LEU A N 1
ATOM 1851 C CA . LEU A 1 229 ? -23.297 -2.662 9.469 1 94.56 229 LEU A CA 1
ATOM 1852 C C . LEU A 1 229 ? -23.516 -4.07 10.016 1 94.56 229 LEU A C 1
ATOM 1854 O O . LEU A 1 229 ? -23.312 -4.316 11.203 1 94.56 229 LEU A O 1
ATOM 1858 N N . ARG A 1 230 ? -23.891 -5.004 9.219 1 96.12 230 ARG A N 1
ATOM 1859 C CA . ARG A 1 230 ? -24 -6.395 9.641 1 96.12 230 ARG A CA 1
ATOM 1860 C C . ARG A 1 230 ? -22.609 -7.027 9.805 1 96.12 230 ARG A C 1
ATOM 1862 O O . ARG A 1 230 ? -22.484 -8.102 10.406 1 96.12 230 ARG A O 1
ATOM 1869 N N . HIS A 1 231 ? -21.531 -6.371 9.195 1 97.25 231 HIS A N 1
ATOM 1870 C CA . HIS A 1 231 ? -20.172 -6.887 9.234 1 97.25 231 HIS A CA 1
ATOM 1871 C C . HIS A 1 231 ? -19.172 -5.801 9.656 1 97.25 231 HIS A C 1
ATOM 1873 O O . HIS A 1 231 ? -19.281 -4.656 9.203 1 97.25 231 HIS A O 1
ATOM 1879 N N . MET A 1 232 ? -18.297 -6.129 10.547 1 97.75 232 MET A N 1
ATOM 1880 C CA . MET A 1 232 ? -17.188 -5.246 10.914 1 97.75 232 MET A CA 1
ATOM 1881 C C . MET A 1 232 ? -15.891 -6.031 11.078 1 97.75 232 MET A C 1
ATOM 1883 O O . MET A 1 232 ? -15.891 -7.121 11.648 1 97.75 232 MET A O 1
ATOM 1887 N N . PHE A 1 233 ? -14.852 -5.551 10.438 1 98.31 233 PHE A N 1
ATOM 1888 C CA . PHE A 1 233 ? -13.523 -6.086 10.734 1 98.31 233 PHE A CA 1
ATOM 1889 C C . PHE A 1 233 ? -12.859 -5.293 11.852 1 98.31 233 PHE A C 1
ATOM 1891 O O . PHE A 1 233 ? -12.656 -4.082 11.727 1 98.31 233 PHE A O 1
ATOM 1898 N N . TYR A 1 234 ? -12.57 -5.973 12.914 1 98.62 234 TYR A N 1
ATOM 1899 C CA . TYR A 1 234 ? -12.039 -5.363 14.125 1 98.62 234 TYR A CA 1
ATOM 1900 C C . TYR A 1 234 ? -10.641 -5.883 14.422 1 98.62 234 TYR A C 1
ATOM 1902 O O . TYR A 1 234 ? -10.359 -7.07 14.25 1 98.62 234 TYR A O 1
ATOM 1910 N N . GLY A 1 235 ? -9.758 -4.984 14.812 1 98.19 235 GLY A N 1
ATOM 1911 C CA . GLY A 1 235 ? -8.422 -5.414 15.188 1 98.19 235 GLY A CA 1
ATOM 1912 C C . GLY A 1 235 ? -7.672 -4.379 16 1 98.19 235 GLY A C 1
ATOM 1913 O O . GLY A 1 235 ? -8.102 -3.23 16.109 1 98.19 235 GLY A O 1
ATOM 1914 N N . ASP A 1 236 ? -6.59 -4.816 16.641 1 97.5 236 ASP A N 1
ATOM 1915 C CA . ASP A 1 236 ? -5.742 -3.947 17.453 1 97.5 236 ASP A CA 1
ATOM 1916 C C . ASP A 1 236 ? -4.281 -4.047 17.031 1 97.5 236 ASP A C 1
ATOM 1918 O O . ASP A 1 236 ? -3.391 -3.557 17.719 1 97.5 236 ASP A O 1
ATOM 1922 N N . GLY A 1 237 ? -4.074 -4.66 15.898 1 96.12 237 GLY A N 1
ATOM 1923 C CA . GLY A 1 237 ? -2.713 -4.77 15.398 1 96.12 237 GLY A CA 1
ATOM 1924 C C . GLY A 1 237 ? -2.137 -3.443 14.945 1 96.12 237 GLY A C 1
ATOM 1925 O O . GLY A 1 237 ? -2.848 -2.615 14.367 1 96.12 237 GLY A O 1
ATOM 1926 N N . THR A 1 238 ? -0.827 -3.248 15.086 1 94.81 238 THR A N 1
ATOM 1927 C CA . THR A 1 238 ? -0.156 -1.989 14.781 1 94.81 238 THR A CA 1
ATOM 1928 C C . THR A 1 238 ? -0.304 -1.643 13.297 1 94.81 238 THR A C 1
ATOM 1930 O O . THR A 1 238 ? -0.591 -0.496 12.953 1 94.81 238 THR A O 1
ATOM 1933 N N . MET A 1 239 ? -0.153 -2.631 12.453 1 93 239 MET A N 1
ATOM 1934 C CA . MET A 1 239 ? -0.239 -2.387 11.016 1 93 239 MET A CA 1
ATOM 1935 C C . MET A 1 239 ? -1.659 -2.004 10.617 1 93 239 MET A C 1
ATOM 1937 O O . MET A 1 239 ? -1.854 -1.142 9.758 1 93 239 MET A O 1
ATOM 1941 N N . PHE A 1 240 ? -2.619 -2.662 11.234 1 97.12 240 PHE A N 1
ATOM 1942 C CA . PHE A 1 240 ? -4.016 -2.344 10.961 1 97.12 240 PHE A CA 1
ATOM 1943 C C . PHE A 1 240 ? -4.355 -0.942 11.453 1 97.12 240 PHE A C 1
ATOM 1945 O O . PHE A 1 240 ? -5 -0.169 10.734 1 97.12 240 PHE A O 1
ATOM 1952 N N . LEU A 1 241 ? -3.912 -0.585 12.609 1 97.19 241 LEU A N 1
ATOM 1953 C CA . LEU A 1 241 ? -4.16 0.741 13.164 1 97.19 241 LEU A CA 1
ATOM 1954 C C . LEU A 1 241 ? -3.531 1.821 12.297 1 97.19 241 LEU A C 1
ATOM 1956 O O . LEU A 1 241 ? -4.148 2.859 12.039 1 97.19 241 LEU A O 1
ATOM 1960 N N . ASP A 1 242 ? -2.346 1.497 11.859 1 94.75 242 ASP A N 1
ATOM 1961 C CA . ASP A 1 242 ? -1.674 2.428 10.953 1 94.75 242 ASP A CA 1
ATOM 1962 C C . ASP A 1 242 ? -2.48 2.633 9.68 1 94.75 242 ASP A C 1
ATOM 1964 O O . ASP A 1 242 ? -2.605 3.758 9.188 1 94.75 242 ASP A O 1
ATOM 1968 N N . TRP A 1 243 ? -2.957 1.553 9.156 1 95.94 243 TRP A N 1
ATOM 1969 C CA . TRP A 1 243 ? -3.799 1.616 7.961 1 95.94 243 TRP A CA 1
ATOM 1970 C C . TRP A 1 243 ? -5.039 2.469 8.211 1 95.94 243 TRP A C 1
ATOM 1972 O O . TRP A 1 243 ? -5.398 3.309 7.387 1 95.94 243 TRP A O 1
ATOM 1982 N N . CYS A 1 244 ? -5.676 2.307 9.344 1 97.94 244 CYS A N 1
ATOM 1983 C CA . CYS A 1 244 ? -6.887 3.037 9.695 1 97.94 244 CYS A CA 1
ATOM 1984 C C . CYS A 1 244 ? -6.598 4.523 9.859 1 97.94 244 CYS A C 1
ATOM 1986 O O . CYS A 1 244 ? -7.379 5.367 9.406 1 97.94 244 CYS A O 1
ATOM 1988 N N . ILE A 1 245 ? -5.516 4.816 10.484 1 96.25 245 ILE A N 1
ATOM 1989 C CA . ILE A 1 245 ? -5.125 6.211 10.672 1 96.25 245 ILE A CA 1
ATOM 1990 C C . ILE A 1 245 ? -4.867 6.863 9.32 1 96.25 245 ILE A C 1
ATOM 1992 O O . ILE A 1 245 ? -5.34 7.969 9.055 1 96.25 245 ILE A O 1
ATOM 1996 N N . ASP A 1 246 ? -4.098 6.117 8.469 1 94.75 246 ASP A N 1
ATOM 1997 C CA . ASP A 1 246 ? -3.854 6.617 7.117 1 94.75 246 ASP A CA 1
ATOM 1998 C C . ASP A 1 246 ? -5.168 6.871 6.379 1 94.75 246 ASP A C 1
ATOM 2000 O O . ASP A 1 246 ? -5.309 7.875 5.676 1 94.75 246 ASP A O 1
ATOM 2004 N N . TYR A 1 247 ? -6.051 5.938 6.488 1 96.31 247 TYR A N 1
ATOM 2005 C CA . TYR A 1 247 ? -7.348 6.016 5.82 1 96.31 247 TYR A CA 1
ATOM 2006 C C . TYR A 1 247 ? -8.141 7.215 6.316 1 96.31 247 TYR A C 1
ATOM 2008 O O . TYR A 1 247 ? -8.703 7.973 5.516 1 96.31 247 TYR A O 1
ATOM 2016 N N . PHE A 1 248 ? -8.195 7.43 7.594 1 97 248 PHE A N 1
ATOM 2017 C CA . PHE A 1 248 ? -8.891 8.57 8.18 1 97 248 PHE A CA 1
ATOM 2018 C C . PHE A 1 248 ? -8.281 9.883 7.703 1 97 248 PHE A C 1
ATOM 2020 O O . PHE A 1 248 ? -8.992 10.789 7.281 1 97 248 PHE A O 1
ATOM 2027 N N . ASP A 1 249 ? -6.945 9.945 7.789 1 94.25 249 ASP A N 1
ATOM 2028 C CA . ASP A 1 249 ? -6.238 11.164 7.414 1 94.25 249 ASP A CA 1
ATOM 2029 C C . ASP A 1 249 ? -6.484 11.516 5.949 1 94.25 249 ASP A C 1
ATOM 2031 O O . ASP A 1 249 ? -6.586 12.688 5.594 1 94.25 249 ASP A O 1
ATOM 2035 N N . PHE A 1 250 ? -6.543 10.555 5.141 1 93.94 250 PHE A N 1
ATOM 2036 C CA . PHE A 1 250 ? -6.801 10.75 3.719 1 93.94 250 PHE A CA 1
ATOM 2037 C C . PHE A 1 250 ? -8.141 11.445 3.504 1 93.94 250 PHE A C 1
ATOM 2039 O O . PHE A 1 250 ? -8.219 12.453 2.807 1 93.94 250 PHE A O 1
ATOM 2046 N N . TYR A 1 251 ? -9.156 10.922 4.129 1 94.5 251 TYR A N 1
ATOM 2047 C CA . TYR A 1 251 ? -10.484 11.492 3.949 1 94.5 251 TYR A CA 1
ATOM 2048 C C . TYR A 1 251 ? -10.625 12.789 4.734 1 94.5 251 TYR A C 1
ATOM 2050 O O . TYR A 1 251 ? -11.375 13.688 4.336 1 94.5 251 TYR A O 1
ATOM 2058 N N . TRP A 1 252 ? -9.891 12.922 5.844 1 94.38 252 TRP A N 1
ATOM 2059 C CA . TRP A 1 252 ? -9.891 14.164 6.602 1 94.38 252 TRP A CA 1
ATOM 2060 C C . TRP A 1 252 ? -9.414 15.328 5.738 1 94.38 252 TRP A C 1
ATOM 2062 O O . TRP A 1 252 ? -10 16.406 5.766 1 94.38 252 TRP A O 1
ATOM 2072 N N . LYS A 1 253 ? -8.375 15.094 4.957 1 90.75 253 LYS A N 1
ATOM 2073 C CA . LYS A 1 253 ? -7.816 16.109 4.074 1 90.75 253 LYS A CA 1
ATOM 2074 C C . LYS A 1 253 ? -8.789 16.469 2.955 1 90.75 253 LYS A C 1
ATOM 2076 O O . LYS A 1 253 ? -8.836 17.609 2.502 1 90.75 253 LYS A O 1
ATOM 2081 N N . LYS A 1 254 ? -9.586 15.547 2.555 1 91.94 254 LYS A N 1
ATOM 2082 C CA . LYS A 1 254 ? -10.508 15.727 1.439 1 91.94 254 LYS A CA 1
ATOM 2083 C C . LYS A 1 254 ? -11.836 16.312 1.918 1 91.94 254 LYS A C 1
ATOM 2085 O O . LYS A 1 254 ? -12.672 16.719 1.106 1 91.94 254 LYS A O 1
ATOM 2090 N N . SER A 1 255 ? -12.023 16.25 3.172 1 92.81 255 SER A N 1
ATOM 2091 C CA . SER A 1 255 ? -13.289 16.688 3.754 1 92.81 255 SER A CA 1
ATOM 2092 C C . SER A 1 255 ? -13.297 18.203 3.967 1 92.81 255 SER A C 1
ATOM 2094 O O . SER A 1 255 ? -12.234 18.828 4.066 1 92.81 255 SER A O 1
ATOM 2096 N N . LYS A 1 256 ? -14.523 18.75 3.98 1 91.19 256 LYS A N 1
ATOM 2097 C CA . LYS A 1 256 ? -14.703 20.188 4.203 1 91.19 256 LYS A CA 1
ATOM 2098 C C . LYS A 1 256 ? -15.109 20.469 5.648 1 91.19 256 LYS A C 1
ATOM 2100 O O . LYS A 1 256 ? -15.812 19.672 6.27 1 91.19 256 LYS A O 1
ATOM 2105 N N . LYS A 1 257 ? -14.664 21.656 6.051 1 87.62 257 LYS A N 1
ATOM 2106 C CA . LYS A 1 257 ? -15.078 22.078 7.387 1 87.62 257 LYS A CA 1
ATOM 2107 C C . LYS A 1 257 ? -16.578 22.391 7.426 1 87.62 257 LYS A C 1
ATOM 2109 O O . LYS A 1 257 ? -17.109 22.984 6.492 1 87.62 257 LYS A O 1
ATOM 2114 N N . ILE A 1 258 ? -17.266 21.797 8.406 1 79.44 258 ILE A N 1
ATOM 2115 C CA . ILE A 1 258 ? -18.688 22.062 8.555 1 79.44 258 ILE A CA 1
ATOM 2116 C C . ILE A 1 258 ? -18.906 23.469 9.078 1 79.44 258 ILE A C 1
ATOM 2118 O O . ILE A 1 258 ? -18.422 23.828 10.156 1 79.44 258 ILE A O 1
ATOM 2122 N N . SER A 1 259 ? -19.188 24.438 8.125 1 61.69 259 SER A N 1
ATOM 2123 C CA . SER A 1 259 ? -19.453 25.828 8.492 1 61.69 259 SER A CA 1
ATOM 2124 C C . SER A 1 259 ? -20.641 25.938 9.438 1 61.69 259 SER A C 1
ATOM 2126 O O . SER A 1 259 ? -20.688 26.812 10.297 1 61.69 259 SER A O 1
ATOM 2128 N N . LYS A 1 260 ? -21.938 25.422 9.023 1 58.5 260 LYS A N 1
ATOM 2129 C CA . LYS A 1 260 ? -23.203 25.844 9.586 1 58.5 260 LYS A CA 1
ATOM 2130 C C . LYS A 1 260 ? -23.516 25.125 10.891 1 58.5 260 LYS A C 1
ATOM 2132 O O . LYS A 1 260 ? -23.562 23.891 10.922 1 58.5 260 LYS A O 1
ATOM 2137 N N . PHE A 1 261 ? -23 25.672 11.938 1 54.5 261 PHE A N 1
ATOM 2138 C CA . PHE A 1 261 ? -23.625 25.234 13.18 1 54.5 261 PHE A CA 1
ATOM 2139 C C . PHE A 1 261 ? -25.062 25.703 13.258 1 54.5 261 PHE A C 1
ATOM 2141 O O . PHE A 1 261 ? -25.406 26.766 12.719 1 54.5 261 PHE A O 1
ATOM 2148 N N . PRO A 1 262 ? -26.031 24.719 13.391 1 47.03 262 PRO A N 1
ATOM 2149 C CA . PRO A 1 262 ? -27.359 25.328 13.508 1 47.03 262 PRO A CA 1
ATOM 2150 C C . PRO A 1 262 ? -27.344 26.609 14.336 1 47.03 262 PRO A C 1
ATOM 2152 O O . PRO A 1 262 ? -26.625 26.703 15.328 1 47.03 262 PRO A O 1
ATOM 2155 N N . LYS A 1 263 ? -27.469 27.859 13.648 1 41.06 263 LYS A N 1
ATOM 2156 C CA . LYS A 1 263 ? -27.75 29.141 14.281 1 41.06 263 LYS A CA 1
ATOM 2157 C C . LYS A 1 263 ? -28.547 28.938 15.57 1 41.06 263 LYS A C 1
ATOM 2159 O O . LYS A 1 263 ? -29.438 28.094 15.641 1 41.06 263 LYS A O 1
ATOM 2164 N N . ARG A 1 264 ? -28.25 29.75 16.75 1 37.62 264 ARG A N 1
ATOM 2165 C CA . ARG A 1 264 ? -29.141 30.031 17.875 1 37.62 264 ARG A CA 1
ATOM 2166 C C . ARG A 1 264 ? -30.547 30.375 17.391 1 37.62 264 ARG A C 1
ATOM 2168 O O . ARG A 1 264 ? -30.703 31.062 16.391 1 37.62 264 ARG A O 1
ATOM 2175 N N . MET B 1 1 ? -8.109 -24 6.539 1 58.41 1 MET B N 1
ATOM 2176 C CA . MET B 1 1 ? -7.141 -24.062 5.453 1 58.41 1 MET B CA 1
ATOM 2177 C C . MET B 1 1 ? -5.855 -23.344 5.828 1 58.41 1 MET B C 1
ATOM 2179 O O . MET B 1 1 ? -5.902 -22.297 6.477 1 58.41 1 MET B O 1
ATOM 2183 N N . ASP B 1 2 ? -4.668 -23.953 5.566 1 85.94 2 ASP B N 1
ATOM 2184 C CA . ASP B 1 2 ? -3.318 -23.453 5.809 1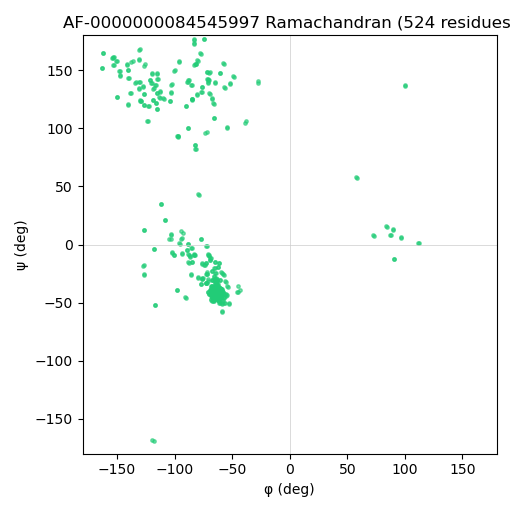 85.94 2 ASP B CA 1
ATOM 2185 C C . ASP B 1 2 ? -3 -22.266 4.91 1 85.94 2 ASP B C 1
ATOM 2187 O O . ASP B 1 2 ? -3.334 -22.281 3.723 1 85.94 2 ASP B O 1
ATOM 2191 N N . LYS B 1 3 ? -2.607 -21.203 5.488 1 90.88 3 LYS B N 1
ATOM 2192 C CA . LYS B 1 3 ? -2.273 -19.969 4.797 1 90.88 3 LYS B CA 1
ATOM 2193 C C . LYS B 1 3 ? -1.406 -20.234 3.57 1 90.88 3 LYS B C 1
ATOM 2195 O O . LYS B 1 3 ? -1.645 -19.672 2.498 1 90.88 3 LYS B O 1
ATOM 2200 N N . TYR B 1 4 ? -0.507 -21.094 3.695 1 93.12 4 TYR B N 1
ATOM 2201 C CA . TYR B 1 4 ? 0.417 -21.375 2.604 1 93.12 4 TYR B CA 1
ATOM 2202 C C . TYR B 1 4 ? -0.28 -22.141 1.48 1 93.12 4 TYR B C 1
ATOM 2204 O O . TYR B 1 4 ? 0.019 -21.922 0.302 1 93.12 4 TYR B O 1
ATOM 2212 N N . GLU B 1 5 ? -1.192 -22.938 1.881 1 93.19 5 GLU B N 1
ATOM 2213 C CA . GLU B 1 5 ? -1.958 -23.688 0.887 1 93.19 5 GLU B CA 1
ATOM 2214 C C . GLU B 1 5 ? -2.836 -22.75 0.054 1 93.19 5 GLU B C 1
ATOM 2216 O O . GLU B 1 5 ? -2.848 -22.844 -1.176 1 93.19 5 GLU B O 1
ATOM 2221 N N . VAL B 1 6 ? -3.484 -21.875 0.727 1 92.06 6 VAL B N 1
ATOM 2222 C CA . VAL B 1 6 ? -4.402 -20.953 0.069 1 92.06 6 VAL B CA 1
ATOM 2223 C C . VAL B 1 6 ? -3.623 -20.031 -0.856 1 92.06 6 VAL B C 1
ATOM 2225 O O . VAL B 1 6 ? -3.973 -19.875 -2.029 1 92.06 6 VAL B O 1
ATOM 2228 N N . VAL B 1 7 ? -2.602 -19.516 -0.393 1 93.31 7 VAL B N 1
ATOM 2229 C CA . VAL B 1 7 ? -1.835 -18.516 -1.133 1 93.31 7 VAL B CA 1
ATOM 2230 C C . VAL B 1 7 ? -1.125 -19.188 -2.311 1 93.31 7 VAL B C 1
ATOM 2232 O O . VAL B 1 7 ? -1.119 -18.641 -3.422 1 93.31 7 VAL B O 1
ATOM 2235 N N . SER B 1 8 ? -0.582 -20.406 -2.062 1 94.75 8 SER B N 1
ATOM 2236 C CA . SER B 1 8 ? 0.099 -21.094 -3.15 1 94.75 8 SER B CA 1
ATOM 2237 C C . SER B 1 8 ? -0.871 -21.453 -4.273 1 94.75 8 SER B C 1
ATOM 2239 O O . SER B 1 8 ? -0.507 -21.406 -5.453 1 94.75 8 SER B O 1
ATOM 2241 N N . ALA B 1 9 ? -2.055 -21.75 -3.908 1 93.62 9 ALA B N 1
ATOM 2242 C CA . ALA B 1 9 ? -3.072 -22.062 -4.91 1 93.62 9 ALA B CA 1
ATOM 2243 C C . ALA B 1 9 ? -3.406 -20.828 -5.746 1 93.62 9 ALA B C 1
ATOM 2245 O O . ALA B 1 9 ? -3.59 -20.922 -6.961 1 93.62 9 ALA B O 1
ATOM 2246 N N . ASN B 1 10 ? -3.521 -19.688 -5.105 1 93 10 ASN B N 1
ATOM 2247 C CA . ASN B 1 10 ? -3.76 -18.438 -5.816 1 93 10 ASN B CA 1
ATOM 2248 C C . ASN B 1 10 ? -2.619 -18.109 -6.777 1 93 10 ASN B C 1
ATOM 2250 O O . ASN B 1 10 ? -2.855 -17.734 -7.926 1 93 10 ASN B O 1
ATOM 2254 N N . PHE B 1 11 ? -1.43 -18.312 -6.273 1 93.56 11 PHE B N 1
ATOM 2255 C CA . PHE B 1 11 ? -0.268 -18.078 -7.125 1 93.56 11 PHE B CA 1
ATOM 2256 C C . PHE B 1 11 ? -0.284 -19 -8.328 1 93.56 11 PHE B C 1
ATOM 2258 O O . PHE B 1 11 ? 0.06 -18.594 -9.445 1 93.56 11 PHE B O 1
ATOM 2265 N N . LEU B 1 12 ? -0.676 -20.188 -8.094 1 94.12 12 LEU B N 1
ATOM 2266 C CA . LEU B 1 12 ? -0.721 -21.156 -9.18 1 94.12 12 LEU B CA 1
ATOM 2267 C C . LEU B 1 12 ? -1.69 -20.719 -10.266 1 94.12 12 LEU B C 1
ATOM 2269 O O . LEU B 1 12 ? -1.382 -20.828 -11.461 1 94.12 12 LEU B O 1
ATOM 2273 N N . GLU B 1 13 ? -2.818 -20.219 -9.859 1 94.44 13 GLU B N 1
ATOM 2274 C CA . GLU B 1 13 ? -3.816 -19.766 -10.82 1 94.44 13 GLU B CA 1
ATOM 2275 C C . GLU B 1 13 ? -3.312 -18.562 -11.609 1 94.44 13 GLU B C 1
ATOM 2277 O O . GLU B 1 13 ? -3.68 -18.375 -12.773 1 94.44 13 GLU B O 1
ATOM 2282 N N . LEU B 1 14 ? -2.439 -17.812 -11.023 1 94.31 14 LEU B N 1
ATOM 2283 C CA . LEU B 1 14 ? -1.954 -16.594 -11.648 1 94.31 14 LEU B CA 1
ATOM 2284 C C . LEU B 1 14 ? -0.669 -16.844 -12.43 1 94.31 14 LEU B C 1
ATOM 2286 O O . LEU B 1 14 ? -0.206 -15.984 -13.172 1 94.31 14 LEU B O 1
ATOM 2290 N N . ALA B 1 15 ? -0.159 -18.078 -12.258 1 95.69 15 ALA B N 1
ATOM 2291 C CA . ALA B 1 15 ? 1.092 -18.453 -12.906 1 95.69 15 ALA B CA 1
ATOM 2292 C C . ALA B 1 15 ? 0.861 -18.797 -14.375 1 95.69 15 ALA B C 1
ATOM 2294 O O . ALA B 1 15 ? 1.346 -19.828 -14.859 1 95.69 15 ALA B O 1
ATOM 2295 N N . SER B 1 16 ? 0.048 -18.031 -15.109 1 96.25 16 SER B N 1
ATOM 2296 C CA . SER B 1 16 ? -0.277 -18.188 -16.516 1 96.25 16 SER B CA 1
ATOM 2297 C C . SER B 1 16 ? -0.349 -16.828 -17.219 1 96.25 16 SER B C 1
ATOM 2299 O O . SER B 1 16 ? -1.151 -15.969 -16.844 1 96.25 16 SER B O 1
ATOM 2301 N N . GLU B 1 17 ? 0.501 -16.719 -18.219 1 95.81 17 GLU B N 1
ATOM 2302 C CA . GLU B 1 17 ? 0.478 -15.477 -19 1 95.81 17 GLU B CA 1
ATOM 2303 C C . GLU B 1 17 ? -0.914 -15.211 -19.562 1 95.81 17 GLU B C 1
ATOM 2305 O O . GLU B 1 17 ? -1.4 -14.078 -19.516 1 95.81 17 GLU B O 1
ATOM 2310 N N . GLN B 1 18 ? -1.513 -16.25 -20.047 1 96.44 18 GLN B N 1
ATOM 2311 C CA . GLN B 1 18 ? -2.832 -16.109 -20.656 1 96.44 18 GLN B CA 1
ATOM 2312 C C . GLN B 1 18 ? -3.861 -15.625 -19.641 1 96.44 18 GLN B C 1
ATOM 2314 O O . GLN B 1 18 ? -4.645 -14.719 -19.922 1 96.44 18 GLN B O 1
ATOM 2319 N N . ARG B 1 19 ? -3.861 -16.156 -18.469 1 96.81 19 ARG B N 1
ATOM 2320 C CA . ARG B 1 19 ? -4.836 -15.789 -17.438 1 96.81 19 ARG B CA 1
ATOM 2321 C C . ARG B 1 19 ? -4.602 -14.367 -16.953 1 96.81 19 ARG B C 1
ATOM 2323 O O . ARG B 1 19 ? -5.551 -13.641 -16.656 1 96.81 19 ARG B O 1
ATOM 2330 N N . LEU B 1 20 ? -3.316 -14.031 -16.859 1 96.19 20 LEU B N 1
ATOM 2331 C CA . LEU B 1 20 ? -3.014 -12.656 -16.484 1 96.19 20 LEU B CA 1
ATOM 2332 C C . LEU B 1 20 ? -3.506 -11.68 -17.547 1 96.19 20 LEU B C 1
ATOM 2334 O O . LEU B 1 20 ? -4.035 -10.617 -17.219 1 96.19 20 LEU B O 1
ATOM 2338 N N . LYS B 1 21 ? -3.34 -12.047 -18.781 1 96.31 21 LYS B N 1
ATOM 2339 C CA . LYS B 1 21 ? -3.834 -11.219 -19.875 1 96.31 21 LYS B CA 1
ATOM 2340 C C . LYS B 1 21 ? -5.355 -11.109 -19.844 1 96.31 21 LYS B C 1
ATOM 2342 O O . LYS B 1 21 ? -5.914 -10.031 -20.062 1 96.31 21 LYS B O 1
ATOM 2347 N N . ILE B 1 22 ? -5.973 -12.188 -19.594 1 97.38 22 ILE B N 1
ATOM 2348 C CA . ILE B 1 22 ? -7.426 -12.203 -19.484 1 97.38 22 ILE B CA 1
ATOM 2349 C C . ILE B 1 22 ? -7.871 -11.227 -18.406 1 97.38 22 ILE B C 1
ATOM 2351 O O . ILE B 1 22 ? -8.734 -10.375 -18.641 1 97.38 22 ILE B O 1
ATOM 2355 N N . LEU B 1 23 ? -7.266 -11.344 -17.25 1 96.62 23 LEU B N 1
ATOM 2356 C CA . LEU B 1 23 ? -7.617 -10.477 -16.125 1 96.62 23 LEU B CA 1
ATOM 2357 C C . LEU B 1 23 ? -7.387 -9.008 -16.484 1 96.62 23 LEU B C 1
ATOM 2359 O O . LEU B 1 23 ? -8.203 -8.148 -16.141 1 96.62 23 LEU B O 1
ATOM 2363 N N . SER B 1 24 ? -6.285 -8.789 -17.125 1 95.56 24 SER B N 1
ATOM 2364 C CA . SER B 1 24 ? -5.949 -7.422 -17.516 1 95.56 24 SER B CA 1
ATOM 2365 C C . SER B 1 24 ? -7 -6.836 -18.453 1 95.56 24 SER B C 1
ATOM 2367 O O . SER B 1 24 ? -7.426 -5.695 -18.281 1 95.56 24 SER B O 1
ATOM 2369 N N . HIS B 1 25 ? -7.449 -7.613 -19.422 1 96.44 25 HIS B N 1
ATOM 2370 C CA . HIS B 1 25 ? -8.469 -7.148 -20.344 1 96.44 25 HIS B CA 1
ATOM 2371 C C . HIS B 1 25 ? -9.805 -6.941 -19.656 1 96.44 25 HIS B C 1
ATOM 2373 O O . HIS B 1 25 ? -10.508 -5.965 -19.922 1 96.44 25 HIS B O 1
ATOM 2379 N N . LEU B 1 26 ? -10.141 -7.801 -18.766 1 96.25 26 LEU B N 1
ATOM 2380 C CA . LEU B 1 26 ? -11.422 -7.727 -18.062 1 96.25 26 LEU B CA 1
ATOM 2381 C C . LEU B 1 26 ? -11.422 -6.566 -17.078 1 96.25 26 LEU B C 1
ATOM 2383 O O . LEU B 1 26 ? -12.492 -6.125 -16.641 1 96.25 26 LEU B O 1
ATOM 2387 N N . SER B 1 27 ? -10.234 -6.172 -16.625 1 93.31 27 SER B N 1
ATOM 2388 C CA . SER B 1 27 ? -10.133 -5.074 -15.68 1 93.31 27 SER B CA 1
ATOM 2389 C C . SER B 1 27 ? -10.602 -3.76 -16.297 1 93.31 27 SER B C 1
ATOM 2391 O O . SER B 1 27 ? -10.969 -2.826 -15.578 1 93.31 27 SER B O 1
ATOM 2393 N N . THR B 1 28 ? -10.625 -3.668 -17.562 1 92.5 28 THR B N 1
ATOM 2394 C CA . THR B 1 28 ? -11.047 -2.461 -18.266 1 92.5 28 THR B CA 1
ATOM 2395 C C . THR B 1 28 ? -12.539 -2.494 -18.547 1 92.5 28 THR B C 1
ATOM 2397 O O . THR B 1 28 ? -13.242 -1.501 -18.344 1 92.5 28 THR B O 1
ATOM 2400 N N . HIS B 1 29 ? -13.008 -3.588 -19.016 1 93.62 29 HIS B N 1
ATOM 2401 C CA . HIS B 1 29 ? -14.43 -3.773 -19.281 1 93.62 29 HIS B CA 1
ATOM 2402 C C . HIS B 1 29 ? -14.781 -5.254 -19.422 1 93.62 29 HIS B C 1
ATOM 2404 O O . HIS B 1 29 ? -13.93 -6.062 -19.797 1 93.62 29 HIS B O 1
ATOM 2410 N N . PRO B 1 30 ? -16.031 -5.539 -19.078 1 95.44 30 PRO B N 1
ATOM 2411 C CA . PRO B 1 30 ? -16.469 -6.918 -19.297 1 95.44 30 PRO B CA 1
ATOM 2412 C C . PRO B 1 30 ? -16.406 -7.34 -20.766 1 95.44 30 PRO B C 1
ATOM 2414 O O . PRO B 1 30 ? -16.641 -6.52 -21.656 1 95.44 30 PRO B O 1
ATOM 2417 N N . LEU B 1 31 ? -16.125 -8.625 -21.047 1 96.62 31 LEU B N 1
ATOM 2418 C CA . LEU B 1 31 ? -15.969 -9.094 -22.406 1 96.62 31 LEU B CA 1
ATOM 2419 C C . LEU B 1 31 ? -16.594 -10.484 -22.578 1 96.62 31 LEU B C 1
ATOM 2421 O O . LEU B 1 31 ? -16.656 -11.258 -21.625 1 96.62 31 LEU B O 1
ATOM 2425 N N . ARG B 1 32 ? -16.969 -10.758 -23.812 1 96.19 32 ARG B N 1
ATOM 2426 C CA . ARG B 1 32 ? -17.438 -12.094 -24.172 1 96.19 32 ARG B CA 1
ATOM 2427 C C . ARG B 1 32 ? -16.266 -13.039 -24.391 1 96.19 32 ARG B C 1
ATOM 2429 O O . ARG B 1 32 ? -15.164 -12.602 -24.703 1 96.19 32 ARG B O 1
ATOM 2436 N N . VAL B 1 33 ? -16.672 -14.297 -24.234 1 96 33 VAL B N 1
ATOM 2437 C CA . VAL B 1 33 ? -15.641 -15.336 -24.344 1 96 33 VAL B CA 1
ATOM 2438 C C . VAL B 1 33 ? -14.977 -15.266 -25.719 1 96 33 VAL B C 1
ATOM 2440 O O . VAL B 1 33 ? -13.758 -15.367 -25.828 1 96 33 VAL B O 1
ATOM 2443 N N . SER B 1 34 ? -15.695 -15 -26.734 1 95.56 34 SER B N 1
ATOM 2444 C CA . SER B 1 34 ? -15.172 -14.977 -28.094 1 95.56 34 SER B CA 1
ATOM 2445 C C . SER B 1 34 ? -14.227 -13.797 -28.312 1 95.56 34 SER B C 1
ATOM 2447 O O . SER B 1 34 ? -13.203 -13.938 -28.984 1 95.56 34 SER B O 1
ATOM 2449 N N . VAL B 1 35 ? -14.531 -12.68 -27.781 1 96.25 35 VAL B N 1
ATOM 2450 C CA . VAL B 1 35 ? -13.711 -11.484 -27.906 1 96.25 35 VAL B CA 1
ATOM 2451 C C . VAL B 1 35 ? -12.398 -11.672 -27.141 1 96.25 35 VAL B C 1
ATOM 2453 O O . VAL B 1 35 ? -11.328 -11.32 -27.641 1 96.25 35 VAL B O 1
ATOM 2456 N N . LEU B 1 36 ? -12.492 -12.25 -25.969 1 96.56 36 LEU B N 1
ATOM 2457 C CA . LEU B 1 36 ? -11.305 -12.516 -25.156 1 96.56 36 LEU B CA 1
ATOM 2458 C C . LEU B 1 36 ? -10.344 -13.445 -25.891 1 96.56 36 LEU B C 1
ATOM 2460 O O . LEU B 1 36 ? -9.133 -13.211 -25.906 1 96.56 36 LEU B O 1
ATOM 2464 N N . ALA B 1 37 ? -10.914 -14.5 -26.484 1 97 37 ALA B N 1
ATOM 2465 C CA . ALA B 1 37 ? -10.094 -15.469 -27.219 1 97 37 ALA B CA 1
ATOM 2466 C C . ALA B 1 37 ? -9.312 -14.789 -28.344 1 97 37 ALA B C 1
ATOM 2468 O O . ALA B 1 37 ? -8.133 -15.07 -28.547 1 97 37 ALA B O 1
ATOM 2469 N N . LYS B 1 38 ? -9.93 -13.914 -29.047 1 96.81 38 LYS B N 1
ATOM 2470 C CA . LYS B 1 38 ? -9.312 -13.18 -30.141 1 96.81 38 LYS B CA 1
ATOM 2471 C C . LYS B 1 38 ? -8.234 -12.234 -29.625 1 96.81 38 LYS B C 1
ATOM 2473 O O . LYS B 1 38 ? -7.148 -12.141 -30.203 1 96.81 38 LYS B O 1
ATOM 2478 N N . LYS B 1 39 ? -8.5 -11.609 -28.562 1 95.38 39 LYS B N 1
ATOM 2479 C CA . LYS B 1 39 ? -7.59 -10.602 -28.016 1 95.38 39 LYS B CA 1
ATOM 2480 C C . LYS B 1 39 ? -6.281 -11.234 -27.547 1 95.38 39 LYS B C 1
ATOM 2482 O O . LYS B 1 39 ? -5.215 -10.633 -27.672 1 95.38 39 LYS B O 1
ATOM 2487 N N . ILE B 1 40 ? -6.406 -12.438 -26.969 1 95.25 40 ILE B N 1
ATOM 2488 C CA . ILE B 1 40 ? -5.188 -13.031 -26.422 1 95.25 40 ILE B CA 1
ATOM 2489 C C . ILE B 1 40 ? -4.68 -14.125 -27.359 1 95.25 40 ILE B C 1
ATOM 2491 O O . ILE B 1 40 ? -3.715 -14.82 -27.047 1 95.25 40 ILE B O 1
ATOM 2495 N N . ASN B 1 41 ? -5.328 -14.273 -28.484 1 95.25 41 ASN B N 1
ATOM 2496 C CA . ASN B 1 41 ? -4.922 -15.156 -29.578 1 95.25 41 ASN B CA 1
ATOM 2497 C C . ASN B 1 41 ? -4.801 -16.609 -29.109 1 95.25 41 ASN B C 1
ATOM 2499 O O . ASN B 1 41 ? -3.75 -17.234 -29.266 1 95.25 41 ASN B O 1
ATOM 2503 N N . VAL B 1 42 ? -5.859 -17.172 -28.578 1 96.38 42 VAL B N 1
ATOM 2504 C CA . VAL B 1 42 ? -5.926 -18.562 -28.141 1 96.38 42 VAL B CA 1
ATOM 2505 C C . VAL B 1 42 ? -7.18 -19.219 -28.719 1 96.38 42 VAL B C 1
ATOM 2507 O O . VAL B 1 42 ? -8.062 -18.547 -29.234 1 96.38 42 VAL B O 1
ATOM 2510 N N . THR B 1 43 ? -7.297 -20.531 -28.625 1 96.75 43 THR B N 1
ATOM 2511 C CA . THR B 1 43 ? -8.438 -21.297 -29.125 1 96.75 43 THR B CA 1
ATOM 2512 C C . THR B 1 43 ? -9.625 -21.172 -28.172 1 96.75 43 THR B C 1
ATOM 2514 O O . THR B 1 43 ? -9.469 -20.734 -27.031 1 96.75 43 THR B O 1
ATOM 2517 N N . SER B 1 44 ? -10.766 -21.547 -28.656 1 95.5 44 SER B N 1
ATOM 2518 C CA . SER B 1 44 ? -11.977 -21.578 -27.828 1 95.5 44 SER B CA 1
ATOM 2519 C C . SER B 1 44 ? -11.812 -22.547 -26.656 1 95.5 44 SER B C 1
ATOM 2521 O O . SER B 1 44 ? -12.281 -22.25 -25.547 1 95.5 44 SER B O 1
ATOM 2523 N N . GLN B 1 45 ? -11.18 -23.625 -26.922 1 96.75 45 GLN B N 1
ATOM 2524 C CA . GLN B 1 45 ? -10.961 -24.609 -25.859 1 96.75 45 GLN B CA 1
ATOM 2525 C C . GLN B 1 45 ? -10.078 -24.016 -24.75 1 96.75 45 GLN B C 1
ATOM 2527 O O . GLN B 1 45 ? -10.375 -24.172 -23.562 1 96.75 45 GLN B O 1
ATOM 2532 N N . GLU B 1 46 ? -9.078 -23.344 -25.172 1 96.88 46 GLU B N 1
ATOM 2533 C CA . GLU B 1 46 ? -8.117 -22.781 -24.219 1 96.88 46 GLU B CA 1
ATOM 2534 C C . GLU B 1 46 ? -8.75 -21.656 -23.391 1 96.88 46 GLU B C 1
ATOM 2536 O O . GLU B 1 46 ? -8.547 -21.578 -22.188 1 96.88 46 GLU B O 1
ATOM 2541 N N . ILE B 1 47 ? -9.406 -20.766 -24.047 1 97.5 47 ILE B N 1
ATOM 2542 C CA . ILE B 1 47 ? -10.016 -19.656 -23.328 1 97.5 47 ILE B CA 1
ATOM 2543 C C . ILE B 1 47 ? -11.047 -20.188 -22.344 1 97.5 47 ILE B C 1
ATOM 2545 O O . ILE B 1 47 ? -11.188 -19.641 -21.234 1 97.5 47 ILE B O 1
ATOM 2549 N N . HIS B 1 48 ? -11.75 -21.188 -22.672 1 96.94 48 HIS B N 1
ATOM 2550 C CA . HIS B 1 48 ? -12.75 -21.75 -21.781 1 96.94 48 HIS B CA 1
ATOM 2551 C C . HIS B 1 48 ? -12.102 -22.375 -20.547 1 96.94 48 HIS B C 1
ATOM 2553 O O . HIS B 1 48 ? -12.578 -22.188 -19.422 1 96.94 48 HIS B O 1
ATOM 2559 N N . ARG B 1 49 ? -11.086 -23.094 -20.844 1 97.38 49 ARG B N 1
ATOM 2560 C CA . ARG B 1 49 ? -10.359 -23.703 -19.734 1 97.38 49 ARG B CA 1
ATOM 2561 C C . ARG B 1 49 ? -9.82 -22.656 -18.781 1 97.38 49 ARG B C 1
ATOM 2563 O O . ARG B 1 49 ? -9.914 -22.797 -17.562 1 97.38 49 ARG B O 1
ATOM 2570 N N . ASN B 1 50 ? -9.234 -21.609 -19.312 1 97.69 50 ASN B N 1
ATOM 2571 C CA . ASN B 1 50 ? -8.688 -20.547 -18.5 1 97.69 50 ASN B CA 1
ATOM 2572 C C . ASN B 1 50 ? -9.773 -19.828 -17.703 1 97.69 50 ASN B C 1
ATOM 2574 O O . ASN B 1 50 ? -9.594 -19.547 -16.516 1 97.69 50 ASN B O 1
ATOM 2578 N N . LEU B 1 51 ? -10.844 -19.562 -18.344 1 97.31 51 LEU B N 1
ATOM 2579 C CA . LEU B 1 51 ? -11.945 -18.859 -17.688 1 97.31 51 LEU B CA 1
ATOM 2580 C C . LEU B 1 51 ? -12.57 -19.719 -16.594 1 97.31 51 LEU B C 1
ATOM 2582 O O . LEU B 1 51 ? -13.008 -19.203 -15.57 1 97.31 51 LEU B O 1
ATOM 2586 N N . GLU B 1 52 ? -12.609 -20.984 -16.891 1 96.69 52 GLU B N 1
ATOM 2587 C CA . GLU B 1 52 ? -13.102 -21.906 -15.867 1 96.69 52 GLU B CA 1
ATOM 2588 C C . GLU B 1 52 ? -12.203 -21.891 -14.633 1 96.69 52 GLU B C 1
ATOM 2590 O O . GLU B 1 52 ? -12.695 -21.828 -13.5 1 96.69 52 GLU B O 1
ATOM 2595 N N . ARG B 1 53 ? -11 -21.953 -14.828 1 96.38 53 ARG B N 1
ATOM 2596 C CA . ARG B 1 53 ? -10.039 -21.922 -13.727 1 96.38 53 ARG B CA 1
ATOM 2597 C C . ARG B 1 53 ? -10.133 -20.594 -12.961 1 96.38 53 ARG B C 1
ATOM 2599 O O . ARG B 1 53 ? -10.164 -20.594 -11.727 1 96.38 53 ARG B O 1
ATOM 2606 N N . LEU B 1 54 ? -10.156 -19.484 -13.656 1 96.75 54 LEU B N 1
ATOM 2607 C CA . LEU B 1 54 ? -10.25 -18.172 -13.039 1 96.75 54 LEU B CA 1
ATOM 2608 C C . LEU B 1 54 ? -11.562 -18.016 -12.273 1 96.75 54 LEU B C 1
ATOM 2610 O O . LEU B 1 54 ? -11.594 -17.406 -11.211 1 96.75 54 LEU B O 1
ATOM 2614 N N . SER B 1 55 ? -12.594 -18.609 -12.828 1 95.44 55 SER B N 1
ATOM 2615 C CA . SER B 1 55 ? -13.898 -18.562 -12.164 1 95.44 55 SER B CA 1
ATOM 2616 C C . SER B 1 55 ? -13.898 -19.391 -10.883 1 95.44 55 SER B C 1
ATOM 2618 O O . SER B 1 55 ? -14.414 -18.938 -9.852 1 95.44 55 SER B O 1
ATOM 2620 N N . ASN B 1 56 ? -13.297 -20.562 -10.961 1 94.19 56 ASN B N 1
ATOM 2621 C CA . ASN B 1 56 ? -13.227 -21.453 -9.805 1 94.19 56 ASN B CA 1
ATOM 2622 C C . ASN B 1 56 ? -12.414 -20.828 -8.672 1 94.19 56 ASN B C 1
ATOM 2624 O O . ASN B 1 56 ? -12.688 -21.078 -7.492 1 94.19 56 ASN B O 1
ATOM 2628 N N . SER B 1 57 ? -11.461 -19.984 -9.023 1 92.81 57 SER B N 1
ATOM 2629 C CA . SER B 1 57 ? -10.633 -19.312 -8.023 1 92.81 57 SER B CA 1
ATOM 2630 C C . SER B 1 57 ? -11.281 -18.016 -7.535 1 92.81 57 SER B C 1
ATOM 2632 O O . SER B 1 57 ? -10.75 -17.359 -6.645 1 92.81 57 SER B O 1
ATOM 2634 N N . GLY B 1 58 ? -12.297 -17.609 -8.172 1 92.31 58 GLY B N 1
ATOM 2635 C CA . GLY B 1 58 ? -13.039 -16.422 -7.75 1 92.31 58 GLY B CA 1
ATOM 2636 C C . GLY B 1 58 ? -12.516 -15.141 -8.367 1 92.31 58 GLY B C 1
ATOM 2637 O O . GLY B 1 58 ? -12.883 -14.047 -7.938 1 92.31 58 GLY B O 1
ATOM 2638 N N . PHE B 1 59 ? -11.648 -15.258 -9.391 1 95.06 59 PHE B N 1
ATOM 2639 C CA . PHE B 1 59 ? -11.023 -14.07 -9.961 1 95.06 59 PHE B CA 1
ATOM 2640 C C . PHE B 1 59 ? -11.914 -13.445 -11.031 1 95.06 59 PHE B C 1
ATOM 2642 O O . PHE B 1 59 ? -11.82 -12.25 -11.305 1 95.06 59 PHE B O 1
ATOM 2649 N N . VAL B 1 60 ? -12.805 -14.258 -11.664 1 96.5 60 VAL B N 1
ATOM 2650 C CA . VAL B 1 60 ? -13.727 -13.789 -12.695 1 96.5 60 VAL B CA 1
ATOM 2651 C C . VAL B 1 60 ? -15.102 -14.406 -12.477 1 96.5 60 VAL B C 1
ATOM 2653 O O . VAL B 1 60 ? -15.234 -15.422 -11.781 1 96.5 60 VAL B O 1
ATOM 2656 N N . LYS B 1 61 ? -16.062 -13.75 -12.992 1 94.94 61 LYS B N 1
ATOM 2657 C CA . LYS B 1 61 ? -17.422 -14.266 -12.945 1 94.94 61 LYS B CA 1
ATOM 2658 C C . LYS B 1 61 ? -18.156 -14.016 -14.258 1 94.94 61 LYS B C 1
ATOM 2660 O O . LYS B 1 61 ? -17.906 -13.016 -14.93 1 94.94 61 LYS B O 1
ATOM 2665 N N . LYS B 1 62 ? -18.953 -14.953 -14.633 1 94.56 62 LYS B N 1
ATOM 2666 C CA . LYS B 1 62 ? -19.797 -14.789 -15.812 1 94.56 62 LYS B CA 1
ATOM 2667 C C . LYS B 1 62 ? -21.094 -14.062 -15.469 1 94.56 62 LYS B C 1
ATOM 2669 O O . LYS B 1 62 ? -21.797 -14.453 -14.531 1 94.56 62 LYS B O 1
ATOM 2674 N N . GLY B 1 63 ? -21.297 -12.984 -16.219 1 91.31 63 GLY B N 1
ATOM 2675 C CA . GLY B 1 63 ? -22.516 -12.234 -16 1 91.31 63 GLY B CA 1
ATOM 2676 C C . GLY B 1 63 ? -23.719 -12.812 -16.734 1 91.31 63 GLY B C 1
ATOM 2677 O O . GLY B 1 63 ? -23.562 -13.758 -17.516 1 91.31 63 GLY B O 1
ATOM 2678 N N . VAL B 1 64 ? -24.938 -12.195 -16.516 1 86.31 64 VAL B N 1
ATOM 2679 C CA . VAL B 1 64 ? -26.188 -12.617 -17.125 1 86.31 64 VAL B CA 1
ATOM 2680 C C . VAL B 1 64 ? -26.156 -12.359 -18.625 1 86.31 64 VAL B C 1
ATOM 2682 O O . VAL B 1 64 ? -26.797 -13.078 -19.406 1 86.31 64 VAL B O 1
ATOM 2685 N N . ASP B 1 65 ? -25.328 -11.453 -19.078 1 88.81 65 ASP B N 1
ATOM 2686 C CA . ASP B 1 65 ? -25.25 -11.07 -20.484 1 88.81 65 ASP B CA 1
ATOM 2687 C C . ASP B 1 65 ? -24.156 -11.875 -21.203 1 88.81 65 ASP B C 1
ATOM 2689 O O . ASP B 1 65 ? -23.734 -11.508 -22.297 1 88.81 65 ASP B O 1
ATOM 2693 N N . GLU B 1 66 ? -23.656 -12.867 -20.609 1 89.75 66 GLU B N 1
ATOM 2694 C CA . GLU B 1 66 ? -22.641 -13.758 -21.156 1 89.75 66 GLU B CA 1
ATOM 2695 C C . GLU B 1 66 ? -21.281 -13.078 -21.219 1 89.75 66 GLU B C 1
ATOM 2697 O O . GLU B 1 66 ? -20.359 -13.57 -21.859 1 89.75 66 GLU B O 1
ATOM 2702 N N . HIS B 1 67 ? -21.297 -11.945 -20.625 1 95.56 67 HIS B N 1
ATOM 2703 C CA . HIS B 1 67 ? -20 -11.273 -20.484 1 95.56 67 HIS B CA 1
ATOM 2704 C C . HIS B 1 67 ? -19.297 -11.711 -19.203 1 95.56 67 HIS B C 1
ATOM 2706 O O . HIS B 1 67 ? -19.938 -11.953 -18.172 1 95.56 67 HIS B O 1
ATOM 2712 N N . PHE B 1 68 ? -18.031 -11.852 -19.328 1 96.5 68 PHE B N 1
ATOM 2713 C CA . PHE B 1 68 ? -17.219 -12.133 -18.156 1 96.5 68 PHE B CA 1
ATOM 2714 C C . PHE B 1 68 ? -16.766 -10.836 -17.484 1 96.5 68 PHE B C 1
ATOM 2716 O O . PHE B 1 68 ? -16.438 -9.867 -18.172 1 96.5 68 PHE B O 1
ATOM 2723 N N . HIS B 1 69 ? -16.812 -10.898 -16.172 1 95.19 69 HIS B N 1
ATOM 2724 C CA . HIS B 1 69 ? -16.406 -9.781 -15.336 1 95.19 69 HIS B CA 1
ATOM 2725 C C . HIS B 1 69 ? -15.273 -10.18 -14.391 1 95.19 69 HIS B C 1
ATOM 2727 O O . HIS B 1 69 ? -15.234 -11.312 -13.906 1 95.19 69 HIS B O 1
ATOM 2733 N N . ILE B 1 70 ? -14.367 -9.242 -14.227 1 94.38 70 ILE B N 1
ATOM 2734 C CA . ILE B 1 70 ? -13.398 -9.453 -13.156 1 94.38 70 ILE B CA 1
ATOM 2735 C C . ILE B 1 70 ? -14.047 -9.164 -11.805 1 94.38 70 ILE B C 1
ATOM 2737 O O . ILE B 1 70 ? -14.836 -8.219 -11.68 1 94.38 70 ILE B O 1
ATOM 2741 N N . THR B 1 71 ? -13.781 -10.047 -10.875 1 92.12 71 THR B N 1
ATOM 2742 C CA . THR B 1 71 ? -14.312 -9.852 -9.531 1 92.12 71 THR B CA 1
ATOM 2743 C C . THR B 1 71 ? -13.422 -8.906 -8.727 1 92.12 71 THR B C 1
ATOM 2745 O O . THR B 1 71 ? -12.352 -8.516 -9.188 1 92.12 71 THR B O 1
ATOM 2748 N N . THR B 1 72 ? -13.891 -8.555 -7.562 1 87.88 72 THR B N 1
ATOM 2749 C CA . THR B 1 72 ? -13.086 -7.746 -6.648 1 87.88 72 THR B CA 1
ATOM 2750 C C . THR B 1 72 ? -11.789 -8.469 -6.293 1 87.88 72 THR B C 1
ATOM 2752 O O . THR B 1 72 ? -10.719 -7.852 -6.266 1 87.88 72 THR B O 1
ATOM 2755 N N . ILE B 1 73 ? -11.883 -9.711 -6.121 1 89.31 73 ILE B N 1
ATOM 2756 C CA . ILE B 1 73 ? -10.719 -10.516 -5.777 1 89.31 73 ILE B CA 1
ATOM 2757 C C . ILE B 1 73 ? -9.727 -10.508 -6.941 1 89.31 73 ILE B C 1
ATOM 2759 O O . ILE B 1 73 ? -8.531 -10.281 -6.746 1 89.31 73 ILE B O 1
ATOM 2763 N N . GLY B 1 74 ? -10.305 -10.727 -8.086 1 92.25 74 GLY B N 1
ATOM 2764 C CA . GLY B 1 74 ? -9.453 -10.695 -9.266 1 92.25 74 GLY B CA 1
ATOM 2765 C C . GLY B 1 74 ? -8.75 -9.367 -9.461 1 92.25 74 GLY B C 1
ATOM 2766 O O . GLY B 1 74 ? -7.566 -9.336 -9.805 1 92.25 74 GLY B O 1
ATOM 2767 N N . GLN B 1 75 ? -9.461 -8.336 -9.164 1 90.75 75 GLN B N 1
ATOM 2768 C CA . GLN B 1 75 ? -8.898 -7 -9.312 1 90.75 75 GLN B CA 1
ATOM 2769 C C . GLN B 1 75 ? -7.773 -6.77 -8.312 1 90.75 75 GLN B C 1
ATOM 2771 O O . GLN B 1 75 ? -6.742 -6.184 -8.648 1 90.75 75 GLN B O 1
ATOM 2776 N N . LEU B 1 76 ? -7.977 -7.176 -7.129 1 88.94 76 LEU B N 1
ATOM 2777 C CA . LEU B 1 76 ? -6.973 -6.996 -6.086 1 88.94 76 LEU B CA 1
ATOM 2778 C C . LEU B 1 76 ? -5.727 -7.82 -6.379 1 88.94 76 LEU B C 1
ATOM 2780 O O . LEU B 1 76 ? -4.602 -7.355 -6.168 1 88.94 76 LEU B O 1
ATOM 2784 N N . MET B 1 77 ? -5.934 -8.984 -6.926 1 89.06 77 MET B N 1
ATOM 2785 C CA . MET B 1 77 ? -4.801 -9.82 -7.309 1 89.06 77 MET B CA 1
ATOM 2786 C C . MET B 1 77 ? -4.02 -9.18 -8.453 1 89.06 77 MET B C 1
ATOM 2788 O O . MET B 1 77 ? -2.785 -9.156 -8.43 1 89.06 77 MET B O 1
ATOM 2792 N N . LEU B 1 78 ? -4.727 -8.695 -9.359 1 90 78 LEU B N 1
ATOM 2793 C CA . LEU B 1 78 ? -4.113 -8.062 -10.523 1 90 78 LEU B CA 1
ATOM 2794 C C . LEU B 1 78 ? -3.314 -6.832 -10.109 1 90 78 LEU B C 1
ATOM 2796 O O . LEU B 1 78 ? -2.281 -6.523 -10.711 1 90 78 LEU B O 1
ATOM 2800 N N . SER B 1 79 ? -3.764 -6.207 -9.07 1 88.06 79 SER B N 1
ATOM 2801 C CA . SER B 1 79 ? -3.145 -4.957 -8.641 1 88.06 79 SER B CA 1
ATOM 2802 C C . SER B 1 79 ? -1.751 -5.199 -8.07 1 88.06 79 SER B C 1
ATOM 2804 O O . SER B 1 79 ? -0.973 -4.262 -7.895 1 88.06 79 SER B O 1
ATOM 2806 N N . GLN B 1 80 ? -1.34 -6.438 -7.848 1 86.06 80 GLN B N 1
ATOM 2807 C CA . GLN B 1 80 ? -0.015 -6.777 -7.344 1 86.06 80 GLN B CA 1
ATOM 2808 C C . GLN B 1 80 ? 1.003 -6.859 -8.477 1 86.06 80 GLN B C 1
ATOM 2810 O O . GLN B 1 80 ? 2.211 -6.848 -8.234 1 86.06 80 GLN B O 1
ATOM 2815 N N . MET B 1 81 ? 0.588 -6.934 -9.688 1 90.19 81 MET B N 1
ATOM 2816 C CA . MET B 1 81 ? 1.43 -7.227 -10.844 1 90.19 81 MET B CA 1
ATOM 2817 C C . MET B 1 81 ? 2.48 -6.141 -11.047 1 90.19 81 MET B C 1
ATOM 2819 O O . MET B 1 81 ? 3.648 -6.438 -11.305 1 90.19 81 MET B O 1
ATOM 2823 N N . PRO B 1 82 ? 2.043 -4.934 -10.836 1 90.38 82 PRO B N 1
ATOM 2824 C CA . PRO B 1 82 ? 3.051 -3.895 -11.07 1 90.38 82 PRO B CA 1
ATOM 2825 C C . PRO B 1 82 ? 4.242 -4.008 -10.125 1 90.38 82 PRO B C 1
ATOM 2827 O O . PRO B 1 82 ? 5.387 -3.807 -10.547 1 90.38 82 PRO B O 1
ATOM 2830 N N . LEU B 1 83 ? 4.035 -4.348 -8.922 1 90.19 83 LEU B N 1
ATOM 2831 C CA . LEU B 1 83 ? 5.125 -4.504 -7.965 1 90.19 83 LEU B CA 1
ATOM 2832 C C . LEU B 1 83 ? 6.047 -5.648 -8.375 1 90.19 83 LEU B C 1
ATOM 2834 O O . LEU B 1 83 ? 7.27 -5.492 -8.391 1 90.19 83 LEU B O 1
ATOM 2838 N N . MET B 1 84 ? 5.457 -6.738 -8.797 1 88.75 84 MET B N 1
ATOM 2839 C CA . MET B 1 84 ? 6.238 -7.91 -9.188 1 88.75 84 MET B CA 1
ATOM 2840 C C . MET B 1 84 ? 7.07 -7.621 -10.43 1 88.75 84 MET B C 1
ATOM 2842 O O . MET B 1 84 ? 8.242 -7.992 -10.5 1 88.75 84 MET B O 1
ATOM 2846 N N . PHE B 1 85 ? 6.449 -6.965 -11.297 1 92.25 85 PHE B N 1
ATOM 2847 C CA . PHE B 1 85 ? 7.141 -6.629 -12.539 1 92.25 85 PHE B CA 1
ATOM 2848 C C . PHE B 1 85 ? 8.297 -5.668 -12.266 1 92.25 85 PHE B C 1
ATOM 2850 O O . PHE B 1 85 ? 9.414 -5.895 -12.727 1 92.25 85 PHE B O 1
ATOM 2857 N N . PHE B 1 86 ? 8.047 -4.621 -11.516 1 93.88 86 PHE B N 1
ATOM 2858 C CA . PHE B 1 86 ? 9.047 -3.592 -11.242 1 93.88 86 PHE B CA 1
ATOM 2859 C C . PHE B 1 86 ? 10.266 -4.188 -10.547 1 93.88 86 PHE B C 1
ATOM 2861 O O . PHE B 1 86 ? 11.398 -3.926 -10.945 1 93.88 86 PHE B O 1
ATOM 2868 N N . ILE B 1 87 ? 10.023 -4.984 -9.602 1 89.56 87 ILE B N 1
ATOM 2869 C CA . ILE B 1 87 ? 11.109 -5.52 -8.789 1 89.56 87 ILE B CA 1
ATOM 2870 C C . ILE B 1 87 ? 11.938 -6.5 -9.617 1 89.56 87 ILE B C 1
ATOM 2872 O O . ILE B 1 87 ? 13.172 -6.477 -9.57 1 89.56 87 ILE B O 1
ATOM 2876 N N . THR B 1 88 ? 11.273 -7.301 -10.344 1 88.81 88 THR B N 1
ATOM 2877 C CA . THR B 1 88 ? 11.984 -8.289 -11.156 1 88.81 88 THR B CA 1
ATOM 2878 C C . THR B 1 88 ? 12.781 -7.602 -12.266 1 88.81 88 THR B C 1
ATOM 2880 O O . THR B 1 88 ? 13.938 -7.945 -12.508 1 88.81 88 THR B O 1
ATOM 2883 N N . LYS B 1 89 ? 12.133 -6.629 -12.867 1 90.12 89 LYS B N 1
ATOM 2884 C CA . LYS B 1 89 ? 12.797 -5.887 -13.93 1 90.12 89 LYS B CA 1
ATOM 2885 C C . LYS B 1 89 ? 14.055 -5.195 -13.414 1 90.12 89 LYS B C 1
ATOM 2887 O O . LYS B 1 89 ? 15.039 -5.051 -14.156 1 90.12 89 LYS B O 1
ATOM 2892 N N . ASN B 1 90 ? 14.055 -4.828 -12.195 1 92.38 90 ASN B N 1
ATOM 2893 C CA . ASN B 1 90 ? 15.18 -4.105 -11.609 1 92.38 90 ASN B CA 1
ATOM 2894 C C . ASN B 1 90 ? 15.914 -4.949 -10.57 1 92.38 90 ASN B C 1
ATOM 2896 O O . ASN B 1 90 ? 16.391 -4.426 -9.57 1 92.38 90 ASN B O 1
ATOM 2900 N N . GLN B 1 91 ? 15.977 -6.195 -10.812 1 88.75 91 GLN B N 1
ATOM 2901 C CA . GLN B 1 91 ? 16.547 -7.148 -9.867 1 88.75 91 GLN B CA 1
ATOM 2902 C C . GLN B 1 91 ? 18.016 -6.812 -9.562 1 88.75 91 GLN B C 1
ATOM 2904 O O . GLN B 1 91 ? 18.438 -6.883 -8.414 1 88.75 91 GLN B O 1
ATOM 2909 N N . LYS B 1 92 ? 18.781 -6.492 -10.57 1 89.38 92 LYS B N 1
ATOM 2910 C CA . LYS B 1 92 ? 20.188 -6.156 -10.375 1 89.38 92 LYS B CA 1
ATOM 2911 C C . LYS B 1 92 ? 20.344 -4.934 -9.469 1 89.38 92 LYS B C 1
ATOM 2913 O O . LYS B 1 92 ? 21.219 -4.902 -8.609 1 89.38 92 LYS B O 1
ATOM 2918 N N . TYR B 1 93 ? 19.5 -3.963 -9.695 1 92.81 93 TYR B N 1
ATOM 2919 C CA . TYR B 1 93 ? 19.516 -2.76 -8.867 1 92.81 93 TYR B CA 1
ATOM 2920 C C . TYR B 1 93 ? 19.203 -3.09 -7.414 1 92.81 93 TYR B C 1
ATOM 2922 O O . TYR B 1 93 ? 19.891 -2.639 -6.504 1 92.81 93 TYR B O 1
ATOM 2930 N N . PHE B 1 94 ? 18.266 -3.982 -7.18 1 89.31 94 PHE B N 1
ATOM 2931 C CA . PHE B 1 94 ? 17.781 -4.258 -5.832 1 89.31 94 PHE B CA 1
ATOM 2932 C C . PHE B 1 94 ? 18.703 -5.238 -5.117 1 89.31 94 PHE B C 1
ATOM 2934 O O . PHE B 1 94 ? 18.578 -5.445 -3.906 1 89.31 94 PHE B O 1
ATOM 2941 N N . ALA B 1 95 ? 19.609 -5.785 -5.84 1 86.12 95 ALA B N 1
ATOM 2942 C CA . ALA B 1 95 ? 20.625 -6.641 -5.23 1 86.12 95 ALA B CA 1
ATOM 2943 C C . ALA B 1 95 ? 21.625 -5.812 -4.422 1 86.12 95 ALA B C 1
ATOM 2945 O O . ALA B 1 95 ? 22.219 -6.305 -3.459 1 86.12 95 ALA B O 1
ATOM 2946 N N . SER B 1 96 ? 21.719 -4.543 -4.848 1 89 96 SER B N 1
ATOM 2947 C CA . SER B 1 96 ? 22.719 -3.707 -4.199 1 89 96 SER B CA 1
ATOM 2948 C C . SER B 1 96 ? 22.078 -2.527 -3.479 1 89 96 SER B C 1
ATOM 2950 O O . SER B 1 96 ? 22.766 -1.722 -2.854 1 89 96 SER B O 1
ATOM 2952 N N . HIS B 1 97 ? 20.797 -2.424 -3.629 1 91.19 97 HIS B N 1
ATOM 2953 C CA . HIS B 1 97 ? 20.078 -1.345 -2.979 1 91.19 97 HIS B CA 1
ATOM 2954 C C . HIS B 1 97 ? 19.047 -1.891 -1.99 1 91.19 97 HIS B C 1
ATOM 2956 O O . HIS B 1 97 ? 18.344 -2.863 -2.287 1 91.19 97 HIS B O 1
ATOM 2962 N N . ASP B 1 98 ? 19.047 -1.305 -0.843 1 85.19 98 ASP B N 1
ATOM 2963 C CA . ASP B 1 98 ? 18.203 -1.797 0.25 1 85.19 98 ASP B CA 1
ATOM 2964 C C . ASP B 1 98 ? 16.906 -1.013 0.341 1 85.19 98 ASP B C 1
ATOM 2966 O O . ASP B 1 98 ? 16.797 -0.053 1.108 1 85.19 98 ASP B O 1
ATOM 2970 N N . VAL B 1 99 ? 15.891 -1.484 -0.282 1 85.38 99 VAL B N 1
ATOM 2971 C CA . VAL B 1 99 ? 14.594 -0.825 -0.218 1 85.38 99 VAL B CA 1
ATOM 2972 C C . VAL B 1 99 ? 13.797 -1.362 0.971 1 85.38 99 VAL B C 1
ATOM 2974 O O . VAL B 1 99 ? 12.688 -0.902 1.242 1 85.38 99 VAL B O 1
ATOM 2977 N N . GLY B 1 100 ? 14.406 -2.352 1.601 1 79.88 100 GLY B N 1
ATOM 2978 C CA . GLY B 1 100 ? 13.805 -2.904 2.803 1 79.88 100 GLY B CA 1
ATOM 2979 C C . GLY B 1 100 ? 13.836 -1.947 3.979 1 79.88 100 GLY B C 1
ATOM 2980 O O . GLY B 1 100 ? 13.109 -2.141 4.961 1 79.88 100 GLY B O 1
ATOM 2981 N N . VAL B 1 101 ? 14.594 -0.912 3.863 1 81.81 101 VAL B N 1
ATOM 2982 C CA . VAL B 1 101 ? 14.719 0.084 4.922 1 81.81 101 VAL B CA 1
ATOM 2983 C C . VAL B 1 101 ? 13.484 0.984 4.938 1 81.81 101 VAL B C 1
ATOM 2985 O O . VAL B 1 101 ? 13.234 1.686 5.918 1 81.81 101 VAL B O 1
ATOM 2988 N N . LEU B 1 102 ? 12.75 0.94 3.859 1 89.56 102 LEU B N 1
ATOM 2989 C CA . LEU B 1 102 ? 11.531 1.742 3.793 1 89.56 102 LEU B CA 1
ATOM 2990 C C . LEU B 1 102 ? 10.453 1.171 4.707 1 89.56 102 LEU B C 1
ATOM 2992 O O . LEU B 1 102 ? 10.375 -0.045 4.902 1 89.56 102 LEU B O 1
ATOM 2996 N N . PRO B 1 103 ? 9.719 2.145 5.328 1 89.19 103 PRO B N 1
ATOM 2997 C CA . PRO B 1 103 ? 8.516 1.599 5.965 1 89.19 103 PRO B CA 1
ATOM 2998 C C . PRO B 1 103 ? 7.719 0.687 5.035 1 89.19 103 PRO B C 1
ATOM 3000 O O . PRO B 1 103 ? 7.605 0.964 3.838 1 89.19 103 PRO B O 1
ATOM 3003 N N . ILE B 1 104 ? 7.141 -0.333 5.574 1 85.38 104 ILE B N 1
ATOM 3004 C CA . ILE B 1 104 ? 6.52 -1.418 4.824 1 85.38 104 ILE B CA 1
ATOM 3005 C C . ILE B 1 104 ? 5.406 -0.863 3.938 1 85.38 104 ILE B C 1
ATOM 3007 O O . ILE B 1 104 ? 5.227 -1.311 2.803 1 85.38 104 ILE B O 1
ATOM 3011 N N . LYS B 1 105 ? 4.637 0.122 4.438 1 88.06 105 LYS B N 1
ATOM 3012 C CA . LYS B 1 105 ? 3.518 0.667 3.6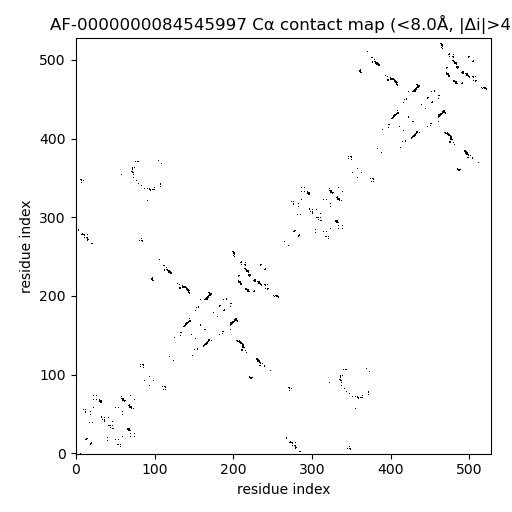76 1 88.06 105 LYS B CA 1
ATOM 3013 C C . LYS B 1 105 ? 3.998 1.314 2.379 1 88.06 105 LYS B C 1
ATOM 3015 O O . LYS B 1 105 ? 3.223 1.471 1.434 1 88.06 105 LYS B O 1
ATOM 3020 N N . PHE B 1 106 ? 5.27 1.656 2.273 1 92.31 106 PHE B N 1
ATOM 3021 C CA . PHE B 1 106 ? 5.801 2.266 1.061 1 92.31 106 PHE B CA 1
ATOM 3022 C C . PHE B 1 106 ? 6.484 1.222 0.185 1 92.31 106 PHE B C 1
ATOM 3024 O O . PHE B 1 106 ? 6.363 1.258 -1.042 1 92.31 106 PHE B O 1
ATOM 3031 N N . SER B 1 107 ? 7.199 0.296 0.828 1 90.5 107 SER B N 1
ATOM 3032 C CA . SER B 1 107 ? 7.891 -0.723 0.046 1 90.5 107 SER B CA 1
ATOM 3033 C C . SER B 1 107 ? 6.902 -1.614 -0.699 1 90.5 107 SER B C 1
ATOM 3035 O O . SER B 1 107 ? 7.168 -2.037 -1.826 1 90.5 107 SER B O 1
ATOM 3037 N N . ARG B 1 108 ? 5.773 -1.809 -0.137 1 86.12 108 ARG B N 1
ATOM 3038 C CA . ARG B 1 108 ? 4.75 -2.658 -0.74 1 86.12 108 ARG B CA 1
ATOM 3039 C C . ARG B 1 108 ? 4.105 -1.971 -1.937 1 86.12 108 ARG B C 1
ATOM 3041 O O . ARG B 1 108 ? 3.434 -2.619 -2.744 1 86.12 108 ARG B O 1
ATOM 3048 N N . ARG B 1 109 ? 4.301 -0.679 -2.057 1 90.62 109 ARG B N 1
ATOM 3049 C CA . ARG B 1 109 ? 3.674 0.088 -3.129 1 90.62 109 ARG B CA 1
ATOM 3050 C C . ARG B 1 109 ? 4.703 0.514 -4.172 1 90.62 109 ARG B C 1
ATOM 3052 O O . ARG B 1 109 ? 4.449 1.419 -4.969 1 90.62 109 ARG B O 1
ATOM 3059 N N . LEU B 1 110 ? 5.809 -0.158 -4.227 1 92.94 110 LEU B N 1
ATOM 3060 C CA . LEU B 1 110 ? 6.875 0.228 -5.145 1 92.94 110 LEU B CA 1
ATOM 3061 C C . LEU B 1 110 ? 6.48 -0.062 -6.59 1 92.94 110 LEU B C 1
ATOM 3063 O O . LEU B 1 110 ? 7.141 0.397 -7.523 1 92.94 110 LEU B O 1
ATOM 3067 N N . GLY B 1 111 ? 5.359 -0.754 -6.766 1 91.62 111 GLY B N 1
ATOM 3068 C CA . GLY B 1 111 ? 4.859 -0.992 -8.109 1 91.62 111 GLY B CA 1
ATOM 3069 C C . GLY B 1 111 ? 4.574 0.286 -8.875 1 91.62 111 GLY B C 1
ATOM 3070 O O . GLY B 1 111 ? 4.562 0.289 -10.109 1 91.62 111 GLY B O 1
ATOM 3071 N N . VAL B 1 112 ? 4.328 1.358 -8.188 1 93.88 112 VAL B N 1
ATOM 3072 C CA . VAL B 1 112 ? 3.992 2.639 -8.797 1 93.88 112 VAL B CA 1
ATOM 3073 C C . VAL B 1 112 ? 5.184 3.158 -9.602 1 93.88 112 VAL B C 1
ATOM 3075 O O . VAL B 1 112 ? 5.039 4.07 -10.422 1 93.88 112 VAL B O 1
ATOM 3078 N N . LEU B 1 113 ? 6.371 2.553 -9.359 1 95.69 113 LEU B N 1
ATOM 3079 C CA . LEU B 1 113 ? 7.578 2.984 -10.055 1 95.69 113 LEU B CA 1
ATOM 3080 C C . LEU B 1 113 ? 7.746 2.234 -11.367 1 95.69 113 LEU B C 1
ATOM 3082 O O . LEU B 1 113 ? 8.727 2.453 -12.094 1 95.69 113 LEU B O 1
ATOM 3086 N N . GLU B 1 114 ? 6.852 1.375 -11.664 1 92.62 114 GLU B N 1
ATOM 3087 C CA . GLU B 1 114 ? 7.004 0.487 -12.812 1 92.62 114 GLU B CA 1
ATOM 3088 C C . GLU B 1 114 ? 7.27 1.277 -14.094 1 92.62 114 GLU B C 1
ATOM 3090 O O . GLU B 1 114 ? 8.031 0.839 -14.953 1 92.62 114 GLU B O 1
ATOM 3095 N N . ASN B 1 115 ? 6.641 2.461 -14.219 1 93.19 115 ASN B N 1
ATOM 3096 C CA . ASN B 1 115 ? 6.781 3.24 -15.438 1 93.19 115 ASN B CA 1
ATOM 3097 C C . ASN B 1 115 ? 7.746 4.41 -15.258 1 93.19 115 ASN B C 1
ATOM 3099 O O . ASN B 1 115 ? 7.832 5.293 -16.109 1 93.19 115 ASN B O 1
ATOM 3103 N N . CYS B 1 116 ? 8.398 4.453 -14.18 1 96.88 116 CYS B N 1
ATOM 3104 C CA . CYS B 1 116 ? 9.383 5.5 -13.93 1 96.88 116 CYS B CA 1
ATOM 3105 C C . CYS B 1 116 ? 10.625 5.289 -14.789 1 96.88 116 CYS B C 1
ATOM 3107 O O . CYS B 1 116 ? 10.953 4.156 -15.141 1 96.88 116 CYS B O 1
ATOM 3109 N N . GLU B 1 117 ? 11.234 6.344 -15.141 1 97.69 117 GLU B N 1
ATOM 3110 C CA . GLU B 1 117 ? 12.516 6.305 -15.828 1 97.69 117 GLU B CA 1
ATOM 3111 C C . GLU B 1 117 ? 13.664 6.078 -14.852 1 97.69 117 GLU B C 1
ATOM 3113 O O . GLU B 1 117 ? 13.734 6.738 -13.812 1 97.69 117 GLU B O 1
ATOM 3118 N N . HIS B 1 118 ? 14.484 5.102 -15.172 1 97.56 118 HIS B N 1
ATOM 3119 C CA . HIS B 1 118 ? 15.68 4.875 -14.375 1 97.56 118 HIS B CA 1
ATOM 3120 C C . HIS B 1 118 ? 16.844 5.707 -14.891 1 97.56 118 HIS B C 1
ATOM 3122 O O . HIS B 1 118 ? 17.5 5.34 -15.875 1 97.56 118 HIS B O 1
ATOM 3128 N N . ILE B 1 119 ? 17.109 6.797 -14.25 1 98 119 ILE B N 1
ATOM 3129 C CA . ILE B 1 119 ? 18.188 7.691 -14.617 1 98 119 ILE B CA 1
ATOM 3130 C C . ILE B 1 119 ? 19.5 7.211 -13.984 1 98 119 ILE B C 1
ATOM 3132 O O . ILE B 1 119 ? 19.562 7.016 -12.766 1 98 119 ILE B O 1
ATOM 3136 N N . LYS B 1 120 ? 20.453 7.016 -14.836 1 97.19 120 LYS B N 1
ATOM 3137 C CA . LYS B 1 120 ? 21.734 6.508 -14.359 1 97.19 120 LYS B CA 1
ATOM 3138 C C . LYS B 1 120 ? 22.828 7.543 -14.547 1 97.19 120 LYS B C 1
ATOM 3140 O O . LYS B 1 120 ? 22.859 8.258 -15.555 1 97.19 120 LYS B O 1
ATOM 3145 N N . GLY B 1 121 ? 23.75 7.59 -13.539 1 96.81 121 GLY B N 1
ATOM 3146 C CA . GLY B 1 121 ? 24.859 8.531 -13.562 1 96.81 121 GLY B CA 1
ATOM 3147 C C . GLY B 1 121 ? 24.641 9.75 -12.695 1 96.81 121 GLY B C 1
ATOM 3148 O O . GLY B 1 121 ? 23.578 10.375 -12.766 1 96.81 121 GLY B O 1
ATOM 3149 N N . VAL B 1 122 ? 25.609 10.117 -11.992 1 95.44 122 VAL B N 1
ATOM 3150 C CA . VAL B 1 122 ? 25.5 11.195 -11.023 1 95.44 122 VAL B CA 1
ATOM 3151 C C . VAL B 1 122 ? 25.141 12.492 -11.734 1 95.44 122 VAL B C 1
ATOM 3153 O O . VAL B 1 122 ? 24.234 13.219 -11.305 1 95.44 122 VAL B O 1
ATOM 3156 N N . THR B 1 123 ? 25.75 12.758 -12.82 1 96.25 123 THR B N 1
ATOM 3157 C CA . THR B 1 123 ? 25.516 13.984 -13.562 1 96.25 123 THR B CA 1
ATOM 3158 C C . THR B 1 123 ? 24.078 14.055 -14.055 1 96.25 123 THR B C 1
ATOM 3160 O O . THR B 1 123 ? 23.422 15.094 -13.938 1 96.25 123 THR B O 1
ATOM 3163 N N . ASN B 1 12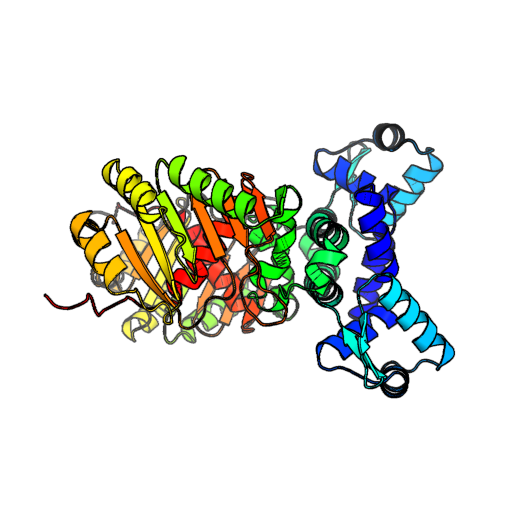4 ? 23.594 12.945 -14.633 1 97.31 124 ASN B N 1
ATOM 3164 C CA . ASN B 1 124 ? 22.219 12.891 -15.125 1 97.31 124 ASN B CA 1
ATOM 3165 C C . ASN B 1 124 ? 21.219 13.062 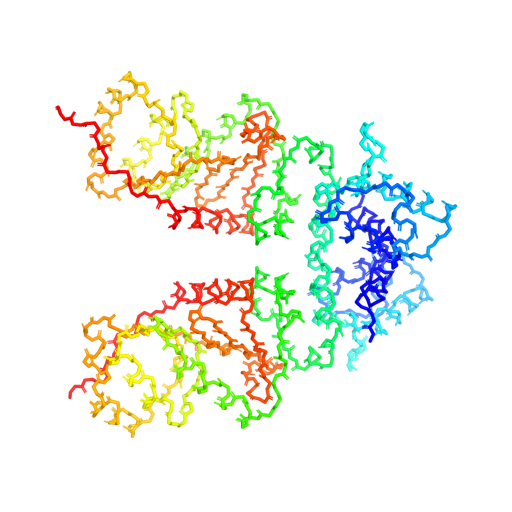-13.992 1 97.31 124 ASN B C 1
ATOM 3167 O O . ASN B 1 124 ? 20.188 13.734 -14.164 1 97.31 124 ASN B O 1
ATOM 3171 N N . VAL B 1 125 ? 21.5 12.43 -12.883 1 96.81 125 VAL B N 1
ATOM 3172 C CA . VAL B 1 125 ? 20.625 12.523 -11.719 1 96.81 125 VAL B CA 1
ATOM 3173 C C . VAL B 1 125 ? 20.562 13.969 -11.234 1 96.81 125 VAL B C 1
ATOM 3175 O O . VAL B 1 125 ? 19.484 14.5 -10.977 1 96.81 125 VAL B O 1
ATOM 3178 N N . LEU B 1 126 ? 21.703 14.641 -11.148 1 95.44 126 LEU B N 1
ATOM 3179 C CA . LEU B 1 126 ? 21.766 16.016 -10.68 1 95.44 126 LEU B CA 1
ATOM 3180 C C . LEU B 1 126 ? 21.062 16.953 -11.656 1 95.44 126 LEU B C 1
ATOM 3182 O O . LEU B 1 126 ? 20.391 17.906 -11.25 1 95.44 126 LEU B O 1
ATOM 3186 N N . ASN B 1 127 ? 21.219 16.688 -12.93 1 96.38 127 ASN B N 1
ATOM 3187 C CA . ASN B 1 127 ? 20.516 17.469 -13.938 1 96.38 127 ASN B CA 1
ATOM 3188 C C . ASN B 1 127 ? 19 17.344 -13.82 1 96.38 127 ASN B C 1
ATOM 3190 O O . ASN B 1 127 ? 18.281 18.328 -13.945 1 96.38 127 ASN B O 1
ATOM 3194 N N . LYS B 1 128 ? 18.609 16.109 -13.602 1 97.19 128 LYS B N 1
ATOM 3195 C CA . LYS B 1 128 ? 17.172 15.891 -13.438 1 97.19 128 LYS B CA 1
ATOM 3196 C C . LYS B 1 128 ? 16.656 16.547 -12.156 1 97.19 128 LYS B C 1
ATOM 3198 O O . LYS B 1 128 ? 15.57 17.141 -12.148 1 97.19 128 LYS B O 1
ATOM 3203 N N . TRP B 1 129 ? 17.453 16.406 -11.133 1 96.69 129 TRP B N 1
ATOM 3204 C CA . TRP B 1 129 ? 17.172 17.078 -9.875 1 96.69 129 TRP B CA 1
ATOM 3205 C C . TRP B 1 129 ? 16.953 18.578 -10.102 1 96.69 129 TRP B C 1
ATOM 3207 O O . TRP B 1 129 ? 15.93 19.125 -9.703 1 96.69 129 TRP B O 1
ATOM 3217 N N . LYS B 1 130 ? 17.828 19.156 -10.758 1 95.62 130 LYS B N 1
ATOM 3218 C CA . LYS B 1 130 ? 17.766 20.578 -11.078 1 95.62 130 LYS B CA 1
ATOM 3219 C C . LYS B 1 130 ? 16.516 20.906 -11.891 1 95.62 130 LYS B C 1
ATOM 3221 O O . LYS B 1 130 ? 15.867 21.922 -11.641 1 95.62 130 LYS B O 1
ATOM 3226 N N . SER B 1 131 ? 16.25 20.109 -12.789 1 97.19 131 SER B N 1
ATOM 3227 C CA . SER B 1 131 ? 15.102 20.328 -13.656 1 97.19 131 SER B CA 1
ATOM 3228 C C . SER B 1 131 ? 13.797 20.297 -12.867 1 97.19 131 SER B C 1
ATOM 3230 O O . SER B 1 131 ? 12.883 21.078 -13.125 1 97.19 131 SER B O 1
ATOM 3232 N N . ILE B 1 132 ? 13.703 19.391 -11.891 1 97.75 132 ILE B N 1
ATOM 3233 C CA . ILE B 1 132 ? 12.5 19.266 -11.078 1 97.75 132 ILE B CA 1
ATOM 3234 C C . ILE B 1 132 ? 12.289 20.562 -10.289 1 97.75 132 ILE B C 1
ATOM 3236 O O . ILE B 1 132 ? 11.164 21.047 -10.172 1 97.75 132 ILE B O 1
ATOM 3240 N N . TYR B 1 133 ? 13.383 21.094 -9.766 1 96.88 133 TYR B N 1
ATOM 3241 C CA . TYR B 1 133 ? 13.305 22.391 -9.094 1 96.88 133 TYR B CA 1
ATOM 3242 C C . TYR B 1 133 ? 12.844 23.469 -10.055 1 96.88 133 TYR B C 1
ATOM 3244 O O . TYR B 1 133 ? 11.898 24.203 -9.75 1 96.88 133 TYR B O 1
ATOM 3252 N N . LYS B 1 134 ? 13.477 23.516 -11.164 1 96.44 134 LYS B N 1
ATOM 3253 C CA . LYS B 1 134 ? 13.258 24.578 -12.141 1 96.44 134 LYS B CA 1
ATOM 3254 C C . LYS B 1 134 ? 11.82 24.562 -12.664 1 96.44 134 LYS B C 1
ATOM 3256 O O . LYS B 1 134 ? 11.242 25.609 -12.945 1 96.44 134 LYS B O 1
ATOM 3261 N N . ASN B 1 135 ? 11.258 23.406 -12.781 1 97.62 135 ASN B N 1
ATOM 3262 C CA . ASN B 1 135 ? 9.945 23.234 -13.391 1 97.62 135 ASN B CA 1
ATOM 3263 C C . ASN B 1 135 ? 8.82 23.453 -12.383 1 97.62 135 ASN B C 1
ATOM 3265 O O . ASN B 1 135 ? 7.641 23.438 -12.742 1 97.62 135 ASN B O 1
ATOM 3269 N N . SER B 1 136 ? 9.18 23.688 -11.172 1 97.69 136 SER B N 1
ATOM 3270 C CA . SER B 1 136 ? 8.172 23.828 -10.125 1 97.69 136 SER B CA 1
ATOM 3271 C C . SER B 1 136 ? 7.387 25.125 -10.273 1 97.69 136 SER B C 1
ATOM 3273 O O . SER B 1 136 ? 7.953 26.156 -10.625 1 97.69 136 SER B O 1
ATOM 3275 N N . LYS B 1 137 ? 6.074 25.078 -10.008 1 96.75 137 LYS B N 1
ATOM 3276 C CA . LYS B 1 137 ? 5.219 26.25 -10.094 1 96.75 137 LYS B CA 1
ATOM 3277 C C . LYS B 1 137 ? 4.438 26.469 -8.805 1 96.75 137 LYS B C 1
ATOM 3279 O O . LYS B 1 137 ? 4.055 27.594 -8.477 1 96.75 137 LYS B O 1
ATOM 3284 N N . GLU B 1 138 ? 4.203 25.438 -8.07 1 97.19 138 GLU B N 1
ATOM 3285 C CA . GLU B 1 138 ? 3.369 25.531 -6.875 1 97.19 138 GLU B CA 1
ATOM 3286 C C . GLU B 1 138 ? 4.164 25.203 -5.617 1 97.19 138 GLU B C 1
ATOM 3288 O O . GLU B 1 138 ? 4.168 25.969 -4.656 1 97.19 138 GLU B O 1
ATOM 3293 N N . PHE B 1 139 ? 4.82 24.078 -5.668 1 97.94 139 PHE B N 1
ATOM 3294 C CA . PHE B 1 139 ? 5.562 23.703 -4.473 1 97.94 139 PHE B CA 1
ATOM 3295 C C . PHE B 1 139 ? 6.785 22.859 -4.832 1 97.94 139 PHE B C 1
ATOM 3297 O O . PHE B 1 139 ? 6.867 22.312 -5.93 1 97.94 139 PHE B O 1
ATOM 3304 N N . VAL B 1 140 ? 7.785 22.828 -3.939 1 97.88 140 VAL B N 1
ATOM 3305 C CA . VAL B 1 140 ? 8.891 21.875 -3.934 1 97.88 140 VAL B CA 1
ATOM 3306 C C . VAL B 1 140 ? 8.984 21.203 -2.568 1 97.88 140 VAL B C 1
ATOM 3308 O O . VAL B 1 140 ? 9.07 21.875 -1.538 1 97.88 140 VAL B O 1
ATOM 3311 N N . TYR B 1 141 ? 8.852 19.891 -2.553 1 98 141 TYR B N 1
ATOM 3312 C CA . TYR B 1 141 ? 9.133 19.094 -1.37 1 98 141 TYR B CA 1
ATOM 3313 C C . TYR B 1 141 ? 10.359 18.203 -1.589 1 98 141 TYR B C 1
ATOM 3315 O O . TYR B 1 141 ? 10.516 17.609 -2.652 1 98 141 TYR B O 1
ATOM 3323 N N . ASP B 1 142 ? 11.266 18.234 -0.616 1 96.5 142 ASP B N 1
ATOM 3324 C CA . ASP B 1 142 ? 12.398 17.328 -0.824 1 96.5 142 ASP B CA 1
ATOM 3325 C C . ASP B 1 142 ? 12.93 16.812 0.505 1 96.5 142 ASP B C 1
ATOM 3327 O O . ASP B 1 142 ? 12.609 17.344 1.567 1 96.5 142 ASP B O 1
ATOM 3331 N N . ILE B 1 143 ? 13.43 15.664 0.442 1 96 143 ILE B N 1
ATOM 3332 C CA . ILE B 1 143 ? 14.211 15.016 1.489 1 96 143 ILE B CA 1
ATOM 3333 C C . ILE B 1 143 ? 15.633 14.789 0.998 1 96 143 ILE B C 1
ATOM 3335 O O . ILE B 1 143 ? 15.852 14.047 0.032 1 96 143 ILE B O 1
ATOM 3339 N N . THR B 1 144 ? 16.594 15.398 1.621 1 92.38 144 THR B N 1
ATOM 3340 C CA . THR B 1 144 ? 17.953 15.258 1.136 1 92.38 144 THR B CA 1
ATOM 3341 C C . THR B 1 144 ? 18.938 15.141 2.301 1 92.38 144 THR B C 1
ATOM 3343 O O . THR B 1 144 ? 18.641 15.57 3.416 1 92.38 144 THR B O 1
ATOM 3346 N N . ASN B 1 145 ? 19.984 14.438 2.012 1 86.81 145 ASN B N 1
ATOM 3347 C CA . ASN B 1 145 ? 21.078 14.375 2.988 1 86.81 145 ASN B CA 1
ATOM 3348 C C . ASN B 1 145 ? 22.234 15.289 2.596 1 86.81 145 ASN B C 1
ATOM 3350 O O . ASN B 1 145 ? 23.188 15.445 3.355 1 86.81 145 ASN B O 1
ATOM 3354 N N . GLU B 1 146 ? 22.125 15.836 1.46 1 81.12 146 GLU B N 1
ATOM 3355 C CA . GLU B 1 146 ? 23.094 16.812 0.947 1 81.12 146 GLU B CA 1
ATOM 3356 C C . GLU B 1 146 ? 22.438 17.75 -0.055 1 81.12 146 GLU B C 1
ATOM 3358 O O . GLU B 1 146 ? 21.328 17.5 -0.536 1 81.12 146 GLU B O 1
ATOM 3363 N N . MET B 1 147 ? 23.141 18.875 -0.242 1 82.56 147 MET B N 1
ATOM 3364 C CA . MET B 1 147 ? 22.656 19.844 -1.228 1 82.56 147 MET B CA 1
ATOM 3365 C C . MET B 1 147 ? 23.734 20.141 -2.271 1 82.56 147 MET B C 1
ATOM 3367 O O . MET B 1 147 ? 24.734 20.797 -1.975 1 82.56 147 MET B O 1
ATOM 3371 N N . PRO B 1 148 ? 23.422 19.547 -3.402 1 82.25 148 PRO B N 1
ATOM 3372 C CA . PRO B 1 148 ? 24.391 19.844 -4.457 1 82.25 148 PRO B CA 1
ATOM 3373 C C . PRO B 1 148 ? 24.547 21.328 -4.723 1 82.25 148 PRO B C 1
ATOM 3375 O O . PRO B 1 148 ? 23.625 22.109 -4.484 1 82.25 148 PRO B O 1
ATOM 3378 N N . LEU B 1 149 ? 25.672 21.656 -5.238 1 80.12 149 LEU B N 1
ATOM 3379 C CA . LEU B 1 149 ? 25.984 23.062 -5.508 1 80.12 149 LEU B CA 1
ATOM 3380 C C . LEU B 1 149 ? 25.062 23.641 -6.562 1 80.12 149 LEU B C 1
ATOM 3382 O O . LEU B 1 149 ? 24.75 22.969 -7.551 1 80.12 149 LEU B O 1
ATOM 3386 N N . GLY B 1 150 ? 24.641 24.875 -6.336 1 83.19 150 GLY B N 1
ATOM 3387 C CA . GLY B 1 150 ? 23.859 25.594 -7.328 1 83.19 150 GLY B CA 1
ATOM 3388 C C . GLY B 1 150 ? 22.359 25.391 -7.168 1 83.19 150 GLY B C 1
ATOM 3389 O O . GLY B 1 150 ? 21.562 26.109 -7.77 1 83.19 150 GLY B O 1
ATOM 3390 N N . MET B 1 151 ? 21.984 24.469 -6.398 1 88.56 151 MET B N 1
ATOM 3391 C CA . MET B 1 151 ? 20.562 24.156 -6.25 1 88.56 151 MET B CA 1
ATOM 3392 C C . MET B 1 151 ? 19.844 25.234 -5.461 1 88.56 151 MET B C 1
ATOM 3394 O O . MET B 1 151 ? 18.688 25.547 -5.742 1 88.56 151 MET B O 1
ATOM 3398 N N . ASP B 1 152 ? 20.578 25.766 -4.578 1 87.44 152 ASP B N 1
ATOM 3399 C CA . ASP B 1 152 ? 19.984 26.781 -3.719 1 87.44 152 ASP B CA 1
ATOM 3400 C C . ASP B 1 152 ? 19.516 27.984 -4.535 1 87.44 152 ASP B C 1
ATOM 3402 O O . ASP B 1 152 ? 18.422 28.5 -4.305 1 87.44 152 ASP B O 1
ATOM 3406 N N . GLU B 1 153 ? 20.359 28.391 -5.449 1 88.75 153 GLU B N 1
ATOM 3407 C CA . GLU B 1 153 ? 20.016 29.547 -6.281 1 88.75 153 GLU B CA 1
ATOM 3408 C C . GLU B 1 153 ? 18.75 29.281 -7.098 1 88.75 153 GLU B C 1
ATOM 3410 O O . GLU B 1 153 ? 17.891 30.156 -7.219 1 88.75 153 GLU B O 1
ATOM 3415 N N . ILE B 1 154 ? 18.688 28.172 -7.562 1 91.81 154 ILE B N 1
ATOM 3416 C CA . ILE B 1 154 ? 17.547 27.797 -8.383 1 91.81 154 ILE B CA 1
ATOM 3417 C C . ILE B 1 154 ? 16.281 27.766 -7.52 1 91.81 154 ILE B C 1
ATOM 3419 O O . ILE B 1 154 ? 15.25 28.328 -7.898 1 91.81 154 ILE B O 1
ATOM 3423 N N . LEU B 1 155 ? 16.359 27.141 -6.438 1 91.75 155 LEU B N 1
ATOM 3424 C CA . LEU B 1 155 ? 15.227 27 -5.527 1 91.75 155 LEU B CA 1
ATOM 3425 C C . LEU B 1 155 ? 14.734 28.359 -5.051 1 91.75 155 LEU B C 1
ATOM 3427 O O . LEU B 1 155 ? 13.523 28.609 -5.023 1 91.75 155 LEU B O 1
ATOM 3431 N N . LEU B 1 156 ? 15.68 29.234 -4.719 1 90.88 156 LEU B N 1
ATOM 3432 C CA . LEU B 1 156 ? 15.32 30.547 -4.203 1 90.88 156 LEU B CA 1
ATOM 3433 C C . LEU B 1 156 ? 14.617 31.375 -5.273 1 90.88 156 LEU B C 1
ATOM 3435 O O . LEU B 1 156 ? 13.703 32.156 -4.965 1 90.88 156 LEU B O 1
ATOM 3439 N N . LYS B 1 157 ? 15.117 31.234 -6.438 1 92.88 157 LYS B N 1
ATOM 3440 C CA . LYS B 1 157 ? 14.445 31.906 -7.547 1 92.88 157 LYS B CA 1
ATOM 3441 C C . LYS B 1 157 ? 12.992 31.469 -7.66 1 92.88 157 LYS B C 1
ATOM 3443 O O . LYS B 1 157 ? 12.102 32.281 -7.883 1 92.88 157 LYS B O 1
ATOM 3448 N N . ARG B 1 158 ? 12.672 30.203 -7.496 1 94.69 158 ARG B N 1
ATOM 3449 C CA . ARG B 1 158 ? 11.32 29.672 -7.578 1 94.69 158 ARG B CA 1
ATOM 3450 C C . ARG B 1 158 ? 10.469 30.156 -6.414 1 94.69 158 ARG B C 1
ATOM 3452 O O . ARG B 1 158 ? 9.289 30.484 -6.59 1 94.69 158 ARG B O 1
ATOM 3459 N N . ILE B 1 159 ? 11.07 30.188 -5.32 1 93.94 159 ILE B N 1
ATOM 3460 C CA . ILE B 1 159 ? 10.375 30.625 -4.113 1 93.94 159 ILE B CA 1
ATOM 3461 C C . ILE B 1 159 ? 9.969 32.094 -4.254 1 93.94 159 ILE B C 1
ATOM 3463 O O . ILE B 1 159 ? 8.867 32.469 -3.867 1 93.94 159 ILE B O 1
ATOM 3467 N N . LYS B 1 160 ? 10.883 32.875 -4.781 1 92.56 160 LYS B N 1
ATOM 3468 C CA . LYS B 1 160 ? 10.594 34.281 -5.043 1 92.56 160 LYS B CA 1
ATOM 3469 C C . LYS B 1 160 ? 9.383 34.406 -5.969 1 92.56 160 LYS B C 1
ATOM 3471 O O . LYS B 1 160 ? 8.633 35.375 -5.867 1 92.56 160 LYS B O 1
ATOM 3476 N N . ASN B 1 161 ? 9.172 33.438 -6.734 1 93.88 161 ASN B N 1
ATOM 3477 C CA . ASN B 1 161 ? 8.078 33.469 -7.691 1 93.88 161 ASN B CA 1
ATOM 3478 C C . ASN B 1 161 ? 6.82 32.812 -7.121 1 93.88 161 ASN B C 1
ATOM 3480 O O . ASN B 1 161 ? 5.883 32.5 -7.859 1 93.88 161 ASN B O 1
ATOM 3484 N N . GLY B 1 162 ? 6.867 32.438 -5.863 1 93.44 162 GLY B N 1
ATOM 3485 C CA . GLY B 1 162 ? 5.633 32.031 -5.211 1 93.44 162 GLY B CA 1
ATOM 3486 C C . GLY B 1 162 ? 5.594 30.531 -4.879 1 93.44 162 GLY B C 1
ATOM 3487 O O . GLY B 1 162 ? 4.594 30.031 -4.363 1 93.44 162 GLY B O 1
ATOM 3488 N N . VAL B 1 163 ? 6.625 29.875 -5.184 1 96 163 VAL B N 1
ATOM 3489 C CA . VAL B 1 163 ? 6.684 28.438 -4.922 1 96 163 VAL B CA 1
ATOM 3490 C C . VAL B 1 163 ? 6.918 28.203 -3.436 1 96 163 VAL B C 1
ATOM 3492 O O . VAL B 1 163 ? 7.781 28.828 -2.822 1 96 163 VAL B O 1
ATOM 3495 N N . LYS B 1 164 ? 6.105 27.328 -2.857 1 96.5 164 LYS B N 1
ATOM 3496 C CA . LYS B 1 164 ? 6.312 26.938 -1.466 1 96.5 164 LYS B CA 1
ATOM 3497 C C . LYS B 1 164 ? 7.328 25.797 -1.355 1 96.5 164 LYS B C 1
ATOM 3499 O O . LYS B 1 164 ? 7.32 24.875 -2.168 1 96.5 164 LYS B O 1
ATOM 3504 N N . TYR B 1 165 ? 8.172 25.953 -0.404 1 96.12 165 TYR B N 1
ATOM 3505 C CA . TYR B 1 165 ? 9.266 24.984 -0.287 1 96.12 165 TYR B CA 1
ATOM 3506 C C . TYR B 1 165 ? 9.258 24.312 1.086 1 96.12 165 TYR B C 1
ATOM 3508 O O . TYR B 1 165 ? 9.312 25 2.111 1 96.12 165 TYR B O 1
ATOM 3516 N N . ARG B 1 166 ? 9.094 22.969 1.125 1 95.75 166 ARG B N 1
ATOM 3517 C CA . ARG B 1 166 ? 9.266 22.172 2.332 1 95.75 166 ARG B CA 1
ATOM 3518 C C . ARG B 1 166 ? 10.469 21.25 2.205 1 95.75 166 ARG B C 1
ATOM 3520 O O . ARG B 1 166 ? 10.578 20.484 1.245 1 95.75 166 ARG B O 1
ATOM 3527 N N . HIS B 1 167 ? 11.305 21.359 3.174 1 93.31 167 HIS B N 1
ATOM 3528 C CA . HIS B 1 167 ? 12.594 20.672 3.092 1 93.31 167 HIS B CA 1
ATOM 3529 C C . HIS B 1 167 ? 12.867 19.859 4.355 1 93.31 167 HIS B C 1
ATOM 3531 O O . HIS B 1 167 ? 12.766 20.391 5.465 1 93.31 167 HIS B O 1
ATOM 3537 N N . ILE B 1 168 ? 13.094 18.562 4.152 1 93.94 168 ILE B N 1
ATOM 3538 C CA . ILE B 1 168 ? 13.562 17.719 5.246 1 93.94 168 ILE B CA 1
ATOM 3539 C C . ILE B 1 168 ? 15.055 17.438 5.074 1 93.94 168 ILE B C 1
ATOM 3541 O O . ILE B 1 168 ? 15.477 16.906 4.043 1 93.94 168 ILE B O 1
ATOM 3545 N N . VAL B 1 169 ? 15.859 17.766 6.047 1 88.38 169 VAL B N 1
ATOM 3546 C CA . VAL B 1 169 ? 17.312 17.578 5.945 1 88.38 169 VAL B CA 1
ATOM 3547 C C . VAL B 1 169 ? 17.781 16.625 7.043 1 88.38 169 VAL B C 1
ATOM 3549 O O . VAL B 1 169 ? 17.156 16.531 8.102 1 88.38 169 VAL B O 1
ATOM 3552 N N . SER B 1 170 ? 18.797 15.883 6.707 1 85.88 170 SER B N 1
ATOM 3553 C CA . SER B 1 170 ? 19.438 15.055 7.73 1 85.88 170 SER B CA 1
ATOM 3554 C C . SER B 1 170 ? 20.219 15.914 8.719 1 85.88 170 SER B C 1
ATOM 3556 O O . SER B 1 170 ? 20.828 16.922 8.336 1 85.88 170 SER B O 1
ATOM 3558 N N . LYS B 1 171 ? 20.156 15.594 9.953 1 75.62 171 LYS B N 1
ATOM 3559 C CA . LYS B 1 171 ? 20.797 16.359 11.016 1 75.62 171 LYS B CA 1
ATOM 3560 C C . LYS B 1 171 ? 22.297 16.5 10.766 1 75.62 171 LYS B C 1
ATOM 3562 O O . LYS B 1 171 ? 22.906 17.5 11.125 1 75.62 171 LYS B O 1
ATOM 3567 N N . ASP B 1 172 ? 22.812 15.594 10.195 1 62.84 172 ASP B N 1
ATOM 3568 C CA . ASP B 1 172 ? 24.266 15.578 10.047 1 62.84 172 ASP B CA 1
ATOM 3569 C C . ASP B 1 172 ? 24.719 16.531 8.945 1 62.84 172 ASP B C 1
ATOM 3571 O O . ASP B 1 172 ? 25.906 16.578 8.602 1 62.84 172 ASP B O 1
ATOM 3575 N N . LEU B 1 173 ? 23.781 17.203 8.445 1 60.94 173 LEU B N 1
ATOM 3576 C CA . LEU B 1 173 ? 24.234 18.078 7.375 1 60.94 173 LEU B CA 1
ATOM 3577 C C . LEU B 1 173 ? 24.844 19.359 7.938 1 60.94 173 LEU B C 1
ATOM 3579 O O . LEU B 1 173 ? 24.109 20.234 8.414 1 60.94 173 LEU B O 1
ATOM 3583 N N . ASP B 1 174 ? 26.078 19.219 8.305 1 55.41 174 ASP B N 1
ATOM 3584 C CA . ASP B 1 174 ? 26.828 20.438 8.633 1 55.41 174 ASP B CA 1
ATOM 3585 C C . ASP B 1 174 ? 26.781 21.438 7.477 1 55.41 174 ASP B C 1
ATOM 3587 O O . ASP B 1 174 ? 27.188 21.125 6.359 1 55.41 174 ASP B O 1
ATOM 3591 N N . GLU B 1 175 ? 25.938 22.359 7.664 1 61.28 175 GLU B N 1
ATOM 3592 C CA . GLU B 1 175 ? 26 23.406 6.645 1 61.28 175 GLU B CA 1
ATOM 3593 C C . GLU B 1 175 ? 27.328 24.156 6.707 1 61.28 175 GLU B C 1
ATOM 3595 O O . GLU B 1 175 ? 27.641 24.797 7.719 1 61.28 175 GLU B O 1
ATOM 3600 N N . PRO B 1 176 ? 28.125 23.891 5.695 1 60.41 176 PRO B N 1
ATOM 3601 C CA . PRO B 1 176 ? 29.375 24.672 5.711 1 60.41 176 PRO B CA 1
ATOM 3602 C C . PRO B 1 176 ? 29.125 26.172 5.855 1 60.41 176 PRO B C 1
ATOM 3604 O O . PRO B 1 176 ? 28.078 26.672 5.406 1 60.41 176 PRO B O 1
ATOM 3607 N N . GLU B 1 177 ? 29.938 26.797 6.664 1 60.69 177 GLU B N 1
ATOM 3608 C CA . GLU B 1 177 ? 29.844 28.234 6.918 1 60.69 177 GLU B CA 1
ATOM 3609 C C . GLU B 1 177 ? 29.609 29 5.625 1 60.69 177 GLU B C 1
ATOM 3611 O O . GLU B 1 177 ? 28.844 29.969 5.598 1 60.69 177 GLU B O 1
ATOM 3616 N N . ASP B 1 178 ? 30.266 28.547 4.609 1 63.12 178 ASP B N 1
ATOM 3617 C CA . ASP B 1 178 ? 30.141 29.234 3.322 1 63.12 178 ASP B CA 1
ATOM 3618 C C . ASP B 1 178 ? 28.719 29.125 2.777 1 63.12 178 ASP B C 1
ATOM 3620 O O . ASP B 1 178 ? 28.188 30.078 2.201 1 63.12 178 ASP B O 1
ATOM 3624 N N . ARG B 1 179 ? 28.109 28.109 3.109 1 68.75 179 ARG B N 1
ATOM 3625 C CA . ARG B 1 179 ? 26.75 27.922 2.623 1 68.75 179 ARG B CA 1
ATOM 3626 C C . ARG B 1 179 ? 25.766 28.797 3.398 1 68.75 179 ARG B C 1
ATOM 3628 O O . ARG B 1 179 ? 24.859 29.406 2.811 1 68.75 179 ARG B O 1
ATOM 3635 N N . THR B 1 180 ? 26.125 28.906 4.586 1 71.06 180 THR B N 1
ATOM 3636 C CA . THR B 1 180 ? 25.234 29.703 5.43 1 71.06 180 THR B CA 1
ATOM 3637 C C . THR B 1 180 ? 25.266 31.172 5.008 1 71.06 180 THR B C 1
ATOM 3639 O O . THR B 1 180 ? 24.234 31.828 4.973 1 71.06 180 THR B O 1
ATOM 3642 N N . SER B 1 181 ? 26.453 31.562 4.699 1 72.75 181 SER B N 1
ATOM 3643 C CA . SER B 1 181 ? 26.594 32.938 4.27 1 72.75 181 SER B CA 1
ATOM 3644 C C . SER B 1 181 ? 25.891 33.188 2.941 1 72.75 181 SER B C 1
ATOM 3646 O O . SER B 1 181 ? 25.25 34.219 2.76 1 72.75 181 SER B O 1
ATOM 3648 N N . ASN B 1 182 ? 25.984 32.344 2.109 1 75.94 182 ASN B N 1
ATOM 3649 C CA . ASN B 1 182 ? 25.359 32.438 0.8 1 75.94 182 ASN B CA 1
ATOM 3650 C C . ASN B 1 182 ? 23.828 32.406 0.909 1 75.94 182 ASN B C 1
ATOM 3652 O O . ASN B 1 182 ? 23.141 33.156 0.232 1 75.94 182 ASN B O 1
ATOM 3656 N N . LEU B 1 183 ? 23.359 31.672 1.758 1 77.88 183 LEU B N 1
ATOM 3657 C CA . LEU B 1 183 ? 21.922 31.547 1.978 1 77.88 183 LEU B CA 1
ATOM 3658 C C . LEU B 1 183 ? 21.344 32.844 2.547 1 77.88 183 LEU B C 1
ATOM 3660 O O . LEU B 1 183 ? 20.25 33.25 2.166 1 77.88 183 LEU B O 1
ATOM 3664 N N . GLN B 1 184 ? 22.156 33.375 3.373 1 77.25 184 GLN B N 1
ATOM 3665 C CA . GLN B 1 184 ? 21.719 34.656 3.951 1 77.25 184 GLN B CA 1
ATOM 3666 C C . GLN B 1 184 ? 21.625 35.719 2.885 1 77.25 184 GLN B C 1
ATOM 3668 O O . GLN B 1 184 ? 20.641 36.469 2.838 1 77.25 184 GLN B O 1
ATOM 3673 N N . LYS B 1 185 ? 22.625 35.688 2.068 1 77.12 185 LYS B N 1
ATOM 3674 C CA . LYS B 1 185 ? 22.656 36.688 1.007 1 77.12 185 LYS B CA 1
ATOM 3675 C C . LYS B 1 185 ? 21.5 36.531 0.033 1 77.12 185 LYS B C 1
ATOM 3677 O O . LYS B 1 185 ? 21 37.5 -0.531 1 77.12 185 LYS B O 1
ATOM 3682 N N . LEU B 1 186 ? 21.016 35.406 -0.03 1 79.69 186 LEU B N 1
ATOM 3683 C CA . LEU B 1 186 ? 19.984 35.094 -1.018 1 79.69 186 LEU B CA 1
ATOM 3684 C C . LEU B 1 186 ? 18.594 35.219 -0.419 1 79.69 186 LEU B C 1
ATOM 3686 O O . LEU B 1 186 ? 17.594 35.031 -1.11 1 79.69 186 LEU B O 1
ATOM 3690 N N . GLY B 1 187 ? 18.469 35.594 0.84 1 78.75 187 GLY B N 1
ATOM 3691 C CA . GLY B 1 187 ? 17.188 35.844 1.475 1 78.75 187 GLY B CA 1
ATOM 3692 C C . GLY B 1 187 ? 16.516 34.594 2.002 1 78.75 187 GLY B C 1
ATOM 3693 O O . GLY B 1 187 ? 15.305 34.562 2.225 1 78.75 187 GLY B O 1
ATOM 3694 N N . TYR B 1 188 ? 17.281 33.594 2.109 1 83.06 188 TYR B N 1
ATOM 3695 C CA . TYR B 1 188 ? 16.781 32.312 2.525 1 83.06 188 TYR B CA 1
ATOM 3696 C C . TYR B 1 188 ? 16.047 32.406 3.861 1 83.06 188 TYR B C 1
ATOM 3698 O O . TYR B 1 188 ? 14.93 31.906 4 1 83.06 188 TYR B O 1
ATOM 3706 N N . TYR B 1 189 ? 16.609 33.094 4.746 1 80.88 189 TYR B N 1
ATOM 3707 C CA . TYR B 1 189 ? 16.062 33.156 6.098 1 80.88 189 TYR B CA 1
ATOM 3708 C C . TYR B 1 189 ? 14.828 34.062 6.141 1 80.88 189 TYR B C 1
ATOM 3710 O O . TYR B 1 189 ? 13.922 33.844 6.941 1 80.88 189 TYR B O 1
ATOM 3718 N N . ASP B 1 190 ? 14.805 35.062 5.246 1 84.81 190 ASP B N 1
ATOM 3719 C CA . ASP B 1 190 ? 13.609 35.875 5.117 1 84.81 190 ASP B CA 1
ATOM 3720 C C . ASP B 1 190 ? 12.414 35.031 4.652 1 84.81 190 ASP B C 1
ATOM 3722 O O . ASP B 1 190 ? 11.289 35.25 5.121 1 84.81 190 ASP B O 1
ATOM 3726 N N . PHE B 1 191 ? 12.68 34.188 3.828 1 87.25 191 PHE B N 1
ATOM 3727 C CA . PHE B 1 191 ? 11.617 33.344 3.293 1 87.25 191 PHE B CA 1
ATOM 3728 C C . PHE B 1 191 ? 11.117 32.344 4.348 1 87.25 191 PHE B C 1
ATOM 3730 O O . PHE B 1 191 ? 9.953 31.953 4.34 1 87.25 191 PHE B O 1
ATOM 3737 N N . ILE B 1 192 ? 11.953 31.969 5.211 1 86.19 192 ILE B N 1
ATOM 3738 C CA . ILE B 1 192 ? 11.562 31.109 6.328 1 86.19 192 ILE B CA 1
ATOM 3739 C C . ILE B 1 192 ? 10.594 31.875 7.238 1 86.19 192 ILE B C 1
ATOM 3741 O O . ILE B 1 192 ? 9.562 31.328 7.641 1 86.19 192 ILE B O 1
ATOM 3745 N N . GLN B 1 193 ? 10.945 33.094 7.488 1 85.25 193 GLN B N 1
ATOM 3746 C CA . GLN B 1 193 ? 10.117 33.906 8.359 1 85.25 193 GLN B CA 1
ATOM 3747 C C . GLN B 1 193 ? 8.742 34.156 7.75 1 85.25 193 GLN B C 1
ATOM 3749 O O . GLN B 1 193 ? 7.742 34.219 8.461 1 85.25 193 GLN B O 1
ATOM 3754 N N . LYS B 1 194 ? 8.695 34.25 6.535 1 88.19 194 LYS B N 1
ATOM 3755 C CA . LYS B 1 194 ? 7.449 34.531 5.824 1 88.19 194 LYS B CA 1
ATOM 3756 C C . LYS B 1 194 ? 6.637 33.25 5.625 1 88.19 194 LYS B C 1
ATOM 3758 O O . LYS B 1 194 ? 5.531 33.281 5.082 1 88.19 194 LYS B O 1
ATOM 3763 N N . GLY B 1 195 ? 7.184 32.125 5.91 1 88.06 195 GLY B N 1
ATOM 3764 C CA . GLY B 1 195 ? 6.461 30.859 5.832 1 88.06 195 GLY B CA 1
ATOM 3765 C C . GLY B 1 195 ? 6.516 30.219 4.453 1 88.06 195 GLY B C 1
ATOM 3766 O O . GLY B 1 195 ? 5.781 29.281 4.172 1 88.06 195 GLY B O 1
ATOM 3767 N N . LYS B 1 196 ? 7.312 30.766 3.576 1 91.44 196 LYS B N 1
ATOM 3768 C CA . LYS B 1 196 ? 7.457 30.219 2.227 1 91.44 196 LYS B CA 1
ATOM 3769 C C . LYS B 1 196 ? 8.391 29.016 2.211 1 91.44 196 LYS B C 1
ATOM 3771 O O . LYS B 1 196 ? 8.328 28.188 1.302 1 91.44 196 LYS B O 1
ATOM 3776 N N . ILE B 1 197 ? 9.32 29.047 3.182 1 92.19 197 ILE B N 1
ATOM 3777 C CA . ILE B 1 197 ? 10.219 27.906 3.371 1 92.19 197 ILE B CA 1
ATOM 3778 C C . ILE B 1 197 ? 9.977 27.281 4.742 1 92.19 197 ILE B C 1
ATOM 3780 O O . ILE B 1 197 ? 10.023 27.969 5.766 1 92.19 197 ILE B O 1
ATOM 3784 N N . GLU B 1 198 ? 9.641 26.031 4.738 1 93.31 198 GLU B N 1
ATOM 3785 C CA . GLU B 1 198 ? 9.555 25.25 5.973 1 93.31 198 GLU B CA 1
ATOM 3786 C C . GLU B 1 198 ? 10.594 24.141 5.996 1 93.31 198 GLU B C 1
ATOM 3788 O O . GLU B 1 198 ? 10.734 23.391 5.027 1 93.31 198 GLU B O 1
ATOM 3793 N N . ARG B 1 199 ? 11.312 24.094 7.129 1 91.06 199 ARG B N 1
ATOM 3794 C CA . ARG B 1 199 ? 12.375 23.094 7.219 1 91.06 199 ARG B CA 1
ATOM 3795 C C . ARG B 1 199 ? 12.242 22.25 8.484 1 91.06 199 ARG B C 1
ATOM 3797 O O . ARG B 1 199 ? 11.875 22.781 9.547 1 91.06 199 ARG B O 1
ATOM 3804 N N . LYS B 1 200 ? 12.43 20.953 8.305 1 93 200 LYS B N 1
ATOM 3805 C CA . LYS B 1 200 ? 12.5 20.031 9.438 1 93 200 LYS B CA 1
ATOM 3806 C C . LYS B 1 200 ? 13.719 19.125 9.328 1 93 200 LYS B C 1
ATOM 3808 O O . LYS B 1 200 ? 14.359 19.062 8.281 1 93 200 LYS B O 1
ATOM 3813 N N . GLU B 1 201 ? 14.109 18.562 10.461 1 91.44 201 GLU B N 1
ATOM 3814 C CA . GLU B 1 201 ? 15.305 17.734 10.484 1 91.44 201 GLU B CA 1
ATOM 3815 C C . GLU B 1 201 ? 14.984 16.312 10.938 1 91.44 201 GLU B C 1
ATOM 3817 O O . GLU B 1 201 ? 14.133 16.109 11.812 1 91.44 201 GLU B O 1
ATOM 3822 N N . LEU B 1 202 ? 15.633 15.414 10.227 1 90.06 202 LEU B N 1
ATOM 3823 C CA . LEU B 1 202 ? 15.602 14.008 10.602 1 90.06 202 LEU B CA 1
ATOM 3824 C C . LEU B 1 202 ? 17 13.523 11 1 90.06 202 LEU B C 1
ATOM 3826 O O . LEU B 1 202 ? 18 14.031 10.5 1 90.06 202 LEU B O 1
ATOM 3830 N N . SER B 1 203 ? 17.031 12.594 11.93 1 83.94 203 SER B N 1
ATOM 3831 C CA . SER B 1 203 ? 18.328 12.086 12.359 1 83.94 203 SER B CA 1
ATOM 3832 C C . SER B 1 203 ? 19.109 11.484 11.195 1 83.94 203 SER B C 1
ATOM 3834 O O . SER B 1 203 ? 20.297 11.742 11.039 1 83.94 203 SER B O 1
ATOM 3836 N N . LYS B 1 204 ? 18.5 10.68 10.414 1 83.31 204 LYS B N 1
ATOM 3837 C CA . LYS B 1 204 ? 19.125 10.109 9.227 1 83.31 204 LYS B CA 1
ATOM 3838 C C . LYS B 1 204 ? 18.094 9.836 8.141 1 83.31 204 LYS B C 1
ATOM 3840 O O . LYS B 1 204 ? 17.016 9.281 8.414 1 83.31 204 LYS B O 1
ATOM 3845 N N . THR B 1 205 ? 18.484 10.414 7.039 1 82.38 205 THR B N 1
ATOM 3846 C CA . THR B 1 205 ? 17.641 10.078 5.895 1 82.38 205 THR B CA 1
ATOM 3847 C C . THR B 1 205 ? 18.328 9.055 4.996 1 82.38 205 THR B C 1
ATOM 3849 O O . THR B 1 205 ? 19.5 9.234 4.629 1 82.38 205 THR B O 1
ATOM 3852 N N . LYS B 1 206 ? 17.641 8 4.637 1 88.19 206 LYS B N 1
ATOM 3853 C CA . LYS B 1 206 ? 18.25 6.945 3.83 1 88.19 206 LYS B CA 1
ATOM 3854 C C . LYS B 1 206 ? 17.859 7.082 2.361 1 88.19 206 LYS B C 1
ATOM 3856 O O . LYS B 1 206 ? 18.391 6.371 1.504 1 88.19 206 LYS B O 1
ATOM 3861 N N . THR B 1 207 ? 16.969 7.93 2.045 1 94.12 207 THR B N 1
ATOM 3862 C CA . THR B 1 207 ? 16.516 8.172 0.676 1 94.12 207 THR B CA 1
ATOM 3863 C C . THR B 1 207 ? 16.625 9.656 0.329 1 94.12 207 THR B C 1
ATOM 3865 O O . THR B 1 207 ? 16.75 10.5 1.219 1 94.12 207 THR B O 1
ATOM 3868 N N . VAL B 1 208 ? 16.781 9.953 -0.912 1 95.69 208 VAL B N 1
ATOM 3869 C CA . VAL B 1 208 ? 16.625 11.305 -1.432 1 95.69 208 VAL B CA 1
ATOM 3870 C C . VAL B 1 208 ? 15.359 11.406 -2.268 1 95.69 208 VAL B C 1
ATOM 3872 O O . VAL B 1 208 ? 15.117 10.57 -3.146 1 95.69 208 VAL B O 1
ATOM 3875 N N . LEU B 1 209 ? 14.555 12.305 -1.93 1 97.75 209 LEU B N 1
ATOM 3876 C CA . LEU B 1 209 ? 13.305 12.539 -2.633 1 97.75 209 LEU B CA 1
ATOM 3877 C C . LEU B 1 209 ? 13.188 14 -3.061 1 97.75 209 LEU B C 1
ATOM 3879 O O . LEU B 1 209 ? 13.438 14.906 -2.266 1 97.75 209 LEU B O 1
ATOM 3883 N N . ILE B 1 210 ? 12.891 14.25 -4.316 1 97.81 210 ILE B N 1
ATOM 3884 C CA . ILE B 1 210 ? 12.625 15.586 -4.852 1 97.81 210 ILE B CA 1
ATOM 3885 C C . ILE B 1 210 ? 11.312 15.562 -5.645 1 97.81 210 ILE B C 1
ATOM 3887 O O . ILE B 1 210 ? 11.148 14.758 -6.555 1 97.81 210 ILE B O 1
ATOM 3891 N N . LEU B 1 211 ? 10.398 16.422 -5.277 1 97.88 211 LEU B N 1
ATOM 3892 C CA . LEU B 1 211 ? 9.164 16.406 -6.055 1 97.88 211 LEU B CA 1
ATOM 3893 C C . LEU B 1 211 ? 8.562 17.812 -6.137 1 97.88 211 LEU B C 1
ATOM 3895 O O . LEU B 1 211 ? 8.828 18.656 -5.281 1 97.88 211 LEU B O 1
ATOM 3899 N N . ASN B 1 212 ? 7.973 18.141 -7.199 1 98.19 212 ASN B N 1
ATOM 3900 C CA . ASN B 1 212 ? 7.078 19.266 -7.383 1 98.19 212 ASN B CA 1
ATOM 3901 C C . ASN B 1 212 ? 5.676 18.828 -7.785 1 98.19 212 ASN B C 1
ATOM 3903 O O . ASN B 1 212 ? 5.328 17.656 -7.641 1 98.19 212 ASN B O 1
ATOM 3907 N N . GLU B 1 213 ? 4.812 19.719 -8.203 1 97.19 213 GLU B N 1
ATOM 3908 C CA . GLU B 1 213 ? 3.402 19.422 -8.422 1 97.19 213 GLU B CA 1
ATOM 3909 C C . GLU B 1 213 ? 3.219 18.484 -9.617 1 97.19 213 GLU B C 1
ATOM 3911 O O . GLU B 1 213 ? 2.174 17.844 -9.75 1 97.19 213 GLU B O 1
ATOM 3916 N N . ASN B 1 214 ? 4.297 18.25 -10.438 1 97.88 214 ASN B N 1
ATOM 3917 C CA . ASN B 1 214 ? 4.078 17.547 -11.688 1 97.88 214 ASN B CA 1
ATOM 3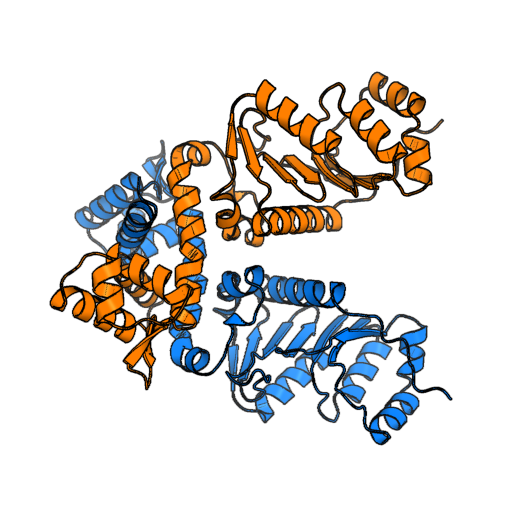918 C C . ASN B 1 214 ? 5.023 16.344 -11.828 1 97.88 214 ASN B C 1
ATOM 3920 O O . ASN B 1 214 ? 4.801 15.469 -12.664 1 97.88 214 ASN B O 1
ATOM 3924 N N . GLU B 1 215 ? 6.043 16.344 -11.078 1 98.56 215 GLU B N 1
ATOM 3925 C CA . GLU B 1 215 ? 7.07 15.328 -11.281 1 98.56 215 GLU B CA 1
ATOM 3926 C C . GLU B 1 215 ? 7.84 15.062 -9.992 1 98.56 215 GLU B C 1
ATOM 3928 O O . GLU B 1 215 ? 7.805 15.875 -9.062 1 98.56 215 GLU B O 1
ATOM 3933 N N . ALA B 1 216 ? 8.508 13.906 -9.953 1 98.75 216 ALA B N 1
ATOM 3934 C CA . ALA B 1 216 ? 9.266 13.539 -8.766 1 98.75 216 ALA B CA 1
ATOM 3935 C C . ALA B 1 216 ? 10.422 12.609 -9.117 1 98.75 216 ALA B C 1
ATOM 3937 O O . ALA B 1 216 ? 10.414 11.969 -10.172 1 98.75 216 ALA B O 1
ATOM 3938 N N . GLY B 1 217 ? 11.438 12.602 -8.312 1 98.56 217 GLY B N 1
ATOM 3939 C CA . GLY B 1 217 ? 12.562 11.68 -8.359 1 98.56 217 GLY B CA 1
ATOM 3940 C C . GLY B 1 217 ? 12.93 11.125 -6.992 1 98.56 217 GLY B C 1
ATOM 3941 O O . GLY B 1 217 ? 12.906 11.852 -5.996 1 98.56 217 GLY B O 1
ATOM 3942 N N . ILE B 1 218 ? 13.242 9.836 -6.984 1 98 218 ILE B N 1
ATOM 3943 C CA . ILE B 1 218 ? 13.609 9.211 -5.715 1 98 218 ILE B CA 1
ATOM 3944 C C . ILE B 1 218 ? 14.906 8.43 -5.883 1 98 218 ILE B C 1
ATOM 3946 O O . ILE B 1 218 ? 15.133 7.801 -6.918 1 98 218 ILE B O 1
ATOM 3950 N N . VAL B 1 219 ? 15.719 8.539 -4.887 1 97 219 VAL B N 1
ATOM 3951 C CA . VAL B 1 219 ? 17 7.832 -4.809 1 97 219 VAL B CA 1
ATOM 3952 C C . VAL B 1 219 ? 17 6.914 -3.588 1 97 219 VAL B C 1
ATOM 3954 O O . VAL B 1 219 ? 16.766 7.363 -2.463 1 97 219 VAL B O 1
ATOM 3957 N N . PHE B 1 220 ? 17.266 5.621 -3.834 1 95.94 220 PHE B N 1
ATOM 3958 C CA . PHE B 1 220 ? 17.281 4.645 -2.754 1 95.94 220 PHE B CA 1
ATOM 3959 C C . PHE B 1 220 ? 18.703 4.418 -2.254 1 95.94 220 PHE B C 1
ATOM 3961 O O . PHE B 1 220 ? 19.672 4.723 -2.957 1 95.94 220 PHE B O 1
ATOM 3968 N N . PRO B 1 221 ? 18.812 3.949 -1.048 1 94 221 PRO B N 1
ATOM 3969 C CA . PRO B 1 221 ? 20.141 3.748 -0.465 1 94 221 PRO B CA 1
ATOM 3970 C C . PRO B 1 221 ? 20.781 2.441 -0.917 1 94 221 PRO B C 1
ATOM 3972 O O . PRO B 1 221 ? 20.094 1.488 -1.266 1 94 221 PRO B O 1
ATOM 3975 N N . THR B 1 222 ? 22.078 2.453 -0.864 1 92.06 222 THR B N 1
ATOM 3976 C CA . THR B 1 222 ? 22.828 1.211 -1.024 1 92.06 222 THR B CA 1
ATOM 3977 C C . THR B 1 222 ? 22.734 0.353 0.234 1 92.06 222 THR B C 1
ATOM 3979 O O . THR B 1 222 ? 22.078 0.742 1.207 1 92.06 222 THR B O 1
ATOM 3982 N N . SER B 1 223 ? 23.312 -0.831 0.19 1 85.19 223 SER B N 1
ATOM 3983 C CA . SER B 1 223 ? 23.281 -1.761 1.314 1 85.19 223 SER B CA 1
ATOM 3984 C C . SER B 1 223 ? 23.953 -1.163 2.543 1 85.19 223 SER B C 1
ATOM 3986 O O . SER B 1 223 ? 23.703 -1.593 3.67 1 85.19 223 SER B O 1
ATOM 3988 N N . ASP B 1 224 ? 24.734 -0.079 2.307 1 84 224 ASP B N 1
ATOM 3989 C CA . ASP B 1 224 ? 25.422 0.572 3.418 1 84 224 ASP B CA 1
ATOM 3990 C C . ASP B 1 224 ? 24.531 1.638 4.062 1 84 224 ASP B C 1
ATOM 3992 O O . ASP B 1 224 ? 24.906 2.238 5.07 1 84 224 ASP B O 1
ATOM 3996 N N . GLY B 1 225 ? 23.422 1.899 3.426 1 86.81 225 GLY B N 1
ATOM 3997 C CA . GLY B 1 225 ? 22.453 2.801 4.031 1 86.81 225 GLY B CA 1
ATOM 3998 C C . GLY B 1 225 ? 22.562 4.227 3.525 1 86.81 225 GLY B C 1
ATOM 3999 O O . GLY B 1 225 ? 21.906 5.129 4.047 1 86.81 225 GLY B O 1
ATOM 4000 N N . GLU B 1 226 ? 23.406 4.465 2.555 1 89.69 226 GLU B N 1
ATOM 4001 C CA . GLU B 1 226 ? 23.562 5.797 1.98 1 89.69 226 GLU B CA 1
ATOM 4002 C C . GLU B 1 226 ? 22.844 5.906 0.64 1 89.69 226 GLU B C 1
ATOM 4004 O O . GLU B 1 226 ? 22.891 4.98 -0.17 1 89.69 226 GLU B O 1
ATOM 4009 N N . PRO B 1 227 ? 22.203 7.059 0.525 1 92.75 227 PRO B N 1
ATOM 4010 C CA . PRO B 1 227 ? 21.562 7.219 -0.785 1 92.75 227 PRO B CA 1
ATOM 4011 C C . PRO B 1 227 ? 22.562 7.094 -1.94 1 92.75 227 PRO B C 1
ATOM 4013 O O . PRO B 1 227 ? 23.672 7.629 -1.869 1 92.75 227 PRO B O 1
ATOM 4016 N N . ASP B 1 228 ? 22.234 6.367 -2.992 1 94.44 228 ASP B N 1
ATOM 4017 C CA . ASP B 1 228 ? 23.078 6.152 -4.16 1 94.44 228 ASP B CA 1
ATOM 4018 C C . ASP B 1 228 ? 22.719 7.117 -5.289 1 94.44 228 ASP B C 1
ATOM 4020 O O . ASP B 1 228 ? 21.922 6.777 -6.172 1 94.44 228 ASP B O 1
ATOM 4024 N N . LEU B 1 229 ? 23.391 8.234 -5.344 1 94.62 229 LEU B N 1
ATOM 4025 C CA . LEU B 1 229 ? 23.062 9.297 -6.289 1 94.62 229 LEU B CA 1
ATOM 4026 C C . LEU B 1 229 ? 23.453 8.898 -7.711 1 94.62 229 LEU B C 1
ATOM 4028 O O . LEU B 1 229 ? 23.203 9.648 -8.656 1 94.62 229 LEU B O 1
ATOM 4032 N N . ARG B 1 230 ? 24.016 7.754 -7.914 1 95.94 230 ARG B N 1
ATOM 4033 C CA . ARG B 1 230 ? 24.312 7.254 -9.258 1 95.94 230 ARG B CA 1
ATOM 4034 C C . ARG B 1 230 ? 23.031 6.797 -9.953 1 95.94 230 ARG B C 1
ATOM 4036 O O . ARG B 1 230 ? 23.031 6.594 -11.172 1 95.94 230 ARG B O 1
ATOM 4043 N N . HIS B 1 231 ? 21.906 6.566 -9.141 1 97.25 231 HIS B N 1
ATOM 4044 C CA . HIS B 1 231 ? 20.641 6.078 -9.672 1 97.25 231 HIS B CA 1
ATOM 4045 C C . HIS B 1 231 ? 19.469 6.922 -9.164 1 97.25 231 HIS B C 1
ATOM 4047 O O . HIS B 1 231 ? 19.438 7.285 -7.984 1 97.25 231 HIS B O 1
ATOM 4053 N N . MET B 1 232 ? 18.594 7.277 -10.039 1 97.75 232 MET B N 1
ATOM 4054 C CA . MET B 1 232 ? 17.344 7.938 -9.664 1 97.75 232 MET B CA 1
ATOM 4055 C C . MET B 1 232 ? 16.172 7.387 -10.469 1 97.75 232 MET B C 1
ATOM 4057 O O . MET B 1 232 ? 16.297 7.168 -11.672 1 97.75 232 MET B O 1
ATOM 4061 N N . PHE B 1 233 ? 15.117 7.027 -9.773 1 98.31 233 PHE B N 1
ATOM 4062 C CA . PHE B 1 233 ? 13.867 6.734 -10.469 1 98.31 233 PHE B CA 1
ATOM 4063 C C . PHE B 1 233 ? 13.016 7.988 -10.594 1 98.31 233 PHE B C 1
ATOM 4065 O O . PHE B 1 233 ? 12.641 8.602 -9.586 1 98.31 233 PHE B O 1
ATOM 4072 N N . TYR B 1 234 ? 12.766 8.352 -11.805 1 98.56 234 TYR B N 1
ATOM 4073 C CA . TYR B 1 234 ? 12.062 9.586 -12.125 1 98.56 234 TYR B CA 1
ATOM 4074 C C . TYR B 1 234 ? 10.734 9.297 -12.812 1 98.56 234 TYR B C 1
ATOM 4076 O O . TYR B 1 234 ? 10.656 8.391 -13.656 1 98.56 234 TYR B O 1
ATOM 4084 N N . GLY B 1 235 ? 9.695 10.008 -12.43 1 98.19 235 GLY B N 1
ATOM 4085 C CA . GLY B 1 235 ? 8.414 9.836 -13.094 1 98.19 235 GLY B CA 1
ATOM 4086 C C . GLY B 1 235 ? 7.461 10.992 -12.859 1 98.19 235 GLY B C 1
ATOM 4087 O O . GLY B 1 235 ? 7.703 11.836 -12 1 98.19 235 GLY B O 1
ATOM 4088 N N . ASP B 1 236 ? 6.418 11.055 -13.68 1 97.5 236 ASP B N 1
ATOM 4089 C CA . ASP B 1 236 ? 5.391 12.086 -13.57 1 97.5 236 ASP B CA 1
ATOM 4090 C C . ASP B 1 236 ? 3.998 11.469 -13.484 1 97.5 236 ASP B C 1
ATOM 4092 O O . ASP B 1 236 ? 2.992 12.172 -13.602 1 97.5 236 ASP B O 1
ATOM 4096 N N . GLY B 1 237 ? 3.965 10.188 -13.266 1 96.12 237 GLY B N 1
ATOM 4097 C CA . GLY B 1 237 ? 2.678 9.523 -13.141 1 96.12 237 GLY B CA 1
ATOM 4098 C C . GLY B 1 237 ? 1.942 9.883 -11.867 1 96.12 237 GLY B C 1
ATOM 4099 O O . GLY B 1 237 ? 2.559 10.047 -10.812 1 96.12 237 GLY B O 1
ATOM 4100 N N . THR B 1 238 ? 0.611 9.914 -11.891 1 94.81 238 THR B N 1
ATOM 4101 C CA . THR B 1 238 ? -0.218 10.344 -10.773 1 94.81 238 THR B CA 1
ATOM 4102 C C . THR B 1 238 ? -0.017 9.43 -9.57 1 94.81 238 THR B C 1
ATOM 4104 O O . THR B 1 238 ? 0.12 9.898 -8.438 1 94.81 238 THR B O 1
ATOM 4107 N N . MET B 1 239 ? 0.042 8.148 -9.82 1 93.06 239 MET B N 1
ATOM 4108 C CA . MET B 1 239 ? 0.196 7.195 -8.727 1 93.06 239 MET B CA 1
ATOM 4109 C C . MET B 1 239 ? 1.568 7.328 -8.078 1 93.06 239 MET B C 1
ATOM 4111 O O . MET B 1 239 ? 1.696 7.211 -6.855 1 93.06 239 MET B O 1
ATOM 4115 N N . PHE B 1 240 ? 2.574 7.555 -8.914 1 97.12 240 PHE B N 1
ATOM 4116 C CA . PHE B 1 240 ? 3.924 7.746 -8.391 1 97.12 240 PHE B CA 1
ATOM 4117 C C . PHE B 1 240 ? 4.016 9.031 -7.582 1 97.12 240 PHE B C 1
ATOM 4119 O O . PHE B 1 240 ? 4.582 9.047 -6.488 1 97.12 240 PHE B O 1
ATOM 4126 N N . LEU B 1 241 ? 3.428 10.086 -8.062 1 97.19 241 LEU B N 1
ATOM 4127 C CA . LEU B 1 241 ? 3.432 11.359 -7.352 1 97.19 241 LEU B CA 1
ATOM 4128 C C . LEU B 1 241 ? 2.715 11.242 -6.012 1 97.19 241 LEU B C 1
ATOM 4130 O O . LEU B 1 241 ? 3.186 11.773 -5.004 1 97.19 241 LEU B O 1
ATOM 4134 N N . ASP B 1 242 ? 1.628 10.531 -6.078 1 94.75 242 ASP B N 1
ATOM 4135 C CA . ASP B 1 242 ? 0.892 10.297 -4.84 1 94.75 242 ASP B CA 1
ATOM 4136 C C . ASP B 1 242 ? 1.75 9.547 -3.824 1 94.75 242 ASP B C 1
ATOM 4138 O O . ASP B 1 242 ? 1.738 9.867 -2.635 1 94.75 242 ASP B O 1
ATOM 4142 N N . TRP B 1 243 ? 2.42 8.547 -4.293 1 96 243 TRP B N 1
ATOM 4143 C CA . TRP B 1 243 ? 3.326 7.789 -3.441 1 96 243 TRP B CA 1
ATOM 4144 C C . TRP B 1 243 ? 4.402 8.688 -2.844 1 96 243 TRP B C 1
ATOM 4146 O O . TRP B 1 243 ? 4.691 8.609 -1.648 1 96 243 TRP B O 1
ATOM 4156 N N . CYS B 1 244 ? 4.98 9.578 -3.639 1 97.94 244 CYS B N 1
ATOM 4157 C CA . CYS B 1 244 ? 6.039 10.477 -3.201 1 97.94 244 CYS B CA 1
ATOM 4158 C C . CYS B 1 244 ? 5.52 11.469 -2.166 1 97.94 244 CYS B C 1
ATOM 4160 O O . CYS B 1 244 ? 6.195 11.75 -1.174 1 97.94 244 CYS B O 1
ATOM 4162 N N . ILE B 1 245 ? 4.348 11.961 -2.4 1 96.19 245 ILE B N 1
ATOM 4163 C CA . ILE B 1 245 ? 3.738 12.898 -1.462 1 96.19 245 ILE B CA 1
ATOM 4164 C C . ILE B 1 245 ? 3.484 12.203 -0.127 1 96.19 245 ILE B C 1
ATOM 4166 O O . ILE B 1 245 ? 3.807 12.742 0.934 1 96.19 245 ILE B O 1
ATOM 4170 N N . ASP B 1 246 ? 2.908 10.977 -0.235 1 94.75 246 ASP B N 1
ATOM 4171 C CA . ASP B 1 246 ? 2.691 10.195 0.978 1 94.75 246 ASP B CA 1
ATOM 4172 C C . ASP B 1 246 ? 4.004 9.977 1.729 1 94.75 246 ASP B C 1
ATOM 4174 O O . ASP B 1 246 ? 4.043 10.062 2.959 1 94.75 246 ASP B O 1
ATOM 4178 N N . TYR B 1 247 ? 5.012 9.617 1.004 1 96.31 247 TYR B N 1
ATOM 4179 C CA . TYR B 1 247 ? 6.324 9.344 1.576 1 96.31 247 TYR B CA 1
ATOM 4180 C C . TYR B 1 247 ? 6.895 10.578 2.258 1 96.31 247 TYR B C 1
ATOM 4182 O O . TYR B 1 247 ? 7.383 10.508 3.387 1 96.31 247 TYR B O 1
ATOM 4190 N N . PHE B 1 248 ? 6.816 11.719 1.628 1 96.94 248 PHE B N 1
ATOM 4191 C CA . PHE B 1 248 ? 7.285 12.977 2.197 1 96.94 248 PHE B CA 1
ATOM 4192 C C . PHE B 1 248 ? 6.52 13.312 3.471 1 96.94 248 PHE B C 1
ATOM 4194 O O . PHE B 1 248 ? 7.121 13.648 4.492 1 96.94 248 PHE B O 1
ATOM 4201 N N . ASP B 1 249 ? 5.184 13.219 3.367 1 94.19 249 ASP B N 1
ATOM 4202 C CA . ASP B 1 249 ? 4.332 13.562 4.5 1 94.19 249 ASP B CA 1
ATOM 4203 C C . ASP B 1 249 ? 4.633 12.672 5.703 1 94.19 249 ASP B C 1
ATOM 4205 O O . ASP B 1 249 ? 4.582 13.133 6.848 1 94.19 249 ASP B O 1
ATOM 4209 N N . PHE B 1 250 ? 4.898 11.469 5.465 1 94 250 PHE B N 1
ATOM 4210 C CA . PHE B 1 250 ? 5.23 10.523 6.523 1 94 250 PHE B CA 1
ATOM 4211 C C . PHE B 1 250 ? 6.461 10.984 7.293 1 94 250 PHE B C 1
ATOM 4213 O O . PHE B 1 250 ? 6.434 11.078 8.523 1 94 250 PHE B O 1
ATOM 4220 N N . TYR B 1 251 ? 7.5 11.297 6.578 1 94.56 251 TYR B N 1
ATOM 4221 C CA . TYR B 1 251 ? 8.734 11.711 7.234 1 94.56 251 TYR B CA 1
ATOM 4222 C C . TYR B 1 251 ? 8.625 13.133 7.766 1 94.56 251 TYR B C 1
ATOM 4224 O O . TYR B 1 251 ? 9.258 13.484 8.766 1 94.56 251 TYR B O 1
ATOM 4232 N N . TRP B 1 252 ? 7.793 13.969 7.113 1 94.38 252 TRP B N 1
ATOM 4233 C CA . TRP B 1 252 ? 7.547 15.312 7.613 1 94.38 252 TRP B CA 1
ATOM 4234 C C . TRP B 1 252 ? 6.965 15.273 9.023 1 94.38 252 TRP B C 1
ATOM 4236 O O . TRP B 1 252 ? 7.379 16.047 9.891 1 94.38 252 TRP B O 1
ATOM 4246 N N . LYS B 1 253 ? 6.035 14.375 9.25 1 90.81 253 LYS B N 1
ATOM 4247 C CA . LYS B 1 253 ? 5.395 14.227 10.555 1 90.81 253 LYS B CA 1
ATOM 4248 C C . LYS B 1 253 ? 6.387 13.711 11.602 1 90.81 253 LYS B C 1
ATOM 4250 O O . LYS B 1 253 ? 6.297 14.07 12.773 1 90.81 253 LYS B O 1
ATOM 4255 N N . LYS B 1 254 ? 7.332 12.953 11.188 1 92 254 LYS B N 1
ATOM 4256 C CA . LYS B 1 254 ? 8.297 12.344 12.094 1 92 254 LYS B CA 1
ATOM 4257 C C . LYS B 1 254 ? 9.484 13.266 12.344 1 92 254 LYS B C 1
ATOM 4259 O O . LYS B 1 254 ? 10.297 13.016 13.234 1 92 254 LYS B O 1
ATOM 4264 N N . SER B 1 255 ? 9.594 14.227 11.516 1 92.81 255 SER B N 1
ATOM 4265 C CA . SER B 1 255 ? 10.734 15.141 11.594 1 92.81 255 SER B CA 1
ATOM 4266 C C . SER B 1 255 ? 10.5 16.234 12.641 1 92.81 255 SER B C 1
ATOM 4268 O O . SER B 1 255 ? 9.352 16.531 12.984 1 92.81 255 SER B O 1
ATOM 4270 N N . LYS B 1 256 ? 11.617 16.75 13.133 1 91.12 256 LYS B N 1
ATOM 4271 C CA . LYS B 1 256 ? 11.562 17.828 14.125 1 91.12 256 LYS B CA 1
ATOM 4272 C C . LYS B 1 256 ? 11.805 19.188 13.484 1 91.12 256 LYS B C 1
ATOM 4274 O O . LYS B 1 256 ? 12.57 19.297 12.523 1 91.12 256 LYS B O 1
ATOM 4279 N N . LYS B 1 257 ? 11.164 20.156 14.133 1 87.5 257 LYS B N 1
ATOM 4280 C CA . LYS B 1 257 ? 11.406 21.516 13.656 1 87.5 257 LYS B CA 1
ATOM 4281 C C . LYS B 1 257 ? 12.828 21.953 13.984 1 87.5 257 LYS B C 1
ATOM 4283 O O . LYS B 1 257 ? 13.344 21.688 15.07 1 87.5 257 LYS B O 1
ATOM 4288 N N . ILE B 1 258 ? 13.523 22.484 12.969 1 79.31 258 ILE B N 1
ATOM 4289 C CA . ILE B 1 258 ? 14.883 22.969 13.164 1 79.31 258 ILE B CA 1
ATOM 4290 C C . ILE B 1 258 ? 14.844 24.281 13.953 1 79.31 258 ILE B C 1
ATOM 4292 O O . ILE B 1 258 ? 14.227 25.266 13.516 1 79.31 258 ILE B O 1
ATOM 4296 N N . SER B 1 259 ? 15.031 24.188 15.328 1 61.78 259 SER B N 1
ATOM 4297 C CA . SER B 1 259 ? 15.055 25.375 16.188 1 61.78 259 SER B CA 1
ATOM 4298 C C . SER B 1 259 ? 16.156 26.344 15.758 1 61.78 259 SER B C 1
ATOM 4300 O O . SER B 1 259 ? 16 27.547 15.891 1 61.78 259 SER B O 1
ATOM 4302 N N . LYS B 1 260 ? 17.531 25.875 15.703 1 58.56 260 LYS B N 1
ATOM 4303 C CA . LYS B 1 260 ? 18.688 26.766 15.789 1 58.56 260 LYS B CA 1
ATOM 4304 C C . LYS B 1 260 ? 19 27.406 14.43 1 58.56 260 LYS B C 1
ATOM 4306 O O . LYS B 1 260 ? 19.203 26.688 13.445 1 58.56 260 LYS B O 1
ATOM 4311 N N . PHE B 1 261 ? 18.328 28.484 14.195 1 54.53 261 PHE B N 1
ATOM 4312 C CA . PHE B 1 261 ? 18.922 29.281 13.133 1 54.53 261 PHE B CA 1
ATOM 4313 C C . PHE B 1 261 ? 20.266 29.844 13.555 1 54.53 261 PHE B C 1
ATOM 4315 O O . PHE B 1 261 ? 20.5 30.109 14.734 1 54.53 261 PHE B O 1
ATOM 4322 N N . PRO B 1 262 ? 21.344 29.516 12.773 1 47.31 262 PRO B N 1
ATOM 4323 C CA . PRO B 1 262 ? 22.547 30.172 13.266 1 47.31 262 PRO B CA 1
ATOM 4324 C C . PRO B 1 262 ? 22.281 31.594 13.758 1 47.31 262 PRO B C 1
ATOM 4326 O O . PRO B 1 262 ? 21.484 32.312 13.156 1 47.31 262 PRO B O 1
ATOM 4329 N N . LYS B 1 263 ? 22.25 31.844 15.164 1 41.12 263 LYS B N 1
ATOM 4330 C CA . LYS B 1 263 ? 22.297 33.156 15.797 1 41.12 263 LYS B CA 1
ATOM 4331 C C . LYS B 1 263 ? 23.031 34.156 14.914 1 41.12 263 LYS B C 1
ATOM 4333 O O . LYS B 1 263 ? 24.031 33.844 14.281 1 41.12 263 LYS B O 1
ATOM 4338 N N . ARG B 1 264 ? 22.5 35.531 14.789 1 37.19 264 ARG B N 1
ATOM 4339 C CA . ARG B 1 264 ? 23.25 36.719 14.391 1 37.19 264 ARG B CA 1
ATOM 4340 C C . ARG B 1 264 ? 24.594 36.781 15.094 1 37.19 264 ARG B C 1
ATOM 4342 O O . ARG B 1 264 ? 24.703 36.469 16.281 1 37.19 264 ARG B O 1
#

Sequence (528 aa):
MDKYEVVSANFLELASEQRLKILSHLSTHPLRVSVLAKKINVTSQEIHRNLERLSNSGFVKKGVDEHFHITTIGQLMLSQMPLMFFITKNQKYFASHDVGVLPIKFSRRLGVLENCEHIKGVTNVLNKWKSIYKNSKEFVYDITNEMPLGMDEILLKRIKNGVKYRHIVSKDLDEPEDRTSNLQKLGYYDFIQKGKIERKELSKTKTVLILNENEAGIVFPTSDGEPDLRHMFYGDGTMFLDWCIDYFDFYWKKSKKISKFPKRMDKYEVVSANFLELASEQRLKILSHLSTHPLRVSVLAKKINVTSQEIHRNLERLSNSGFVKKGVDEHFHITTIGQLMLSQMPLMFFITKNQKYFASHDVGVLPIKFSRRLGVLENCEHIKGVTNVLNKWKSIYKNSKEFVYDITNEMPLGMDEILLKRIKNGVKYRHIVSKDLDEPEDRTSNLQKLGYYDFIQKGKIERKELSKTKTVLILNENEAGIVFPTSDGEPDLRHMFYGDGTMFLDWCIDYFDFYWKKSKKISKFPKR

Organism: NCBI:txid1582439

Radius of gyration: 25.99 Å; Cα contacts (8 Å, |Δi|>4): 899; chains: 2; bounding box: 64×71×60 Å

InterPro domains:
  IPR011991 ArsR-like helix-turn-helix domain [cd00090] (11-62)
  IPR036388 Winged helix-like DNA-binding domain superfamily [G3DSA:1.10.10.10] (10-70)
  IPR036390 Winged helix DNA-binding domain superfamily [SSF46785] (14-100)
  IPR057527 HVO_A0261-like, N-terminal domain [PF25213] (14-81)

Nearest PDB structures (foldseek):
  1bi3-assembly1_B  TM=6.058E-01  e=2.640E-03  Corynebacterium diphtheriae
  1xcv-assembly1_A-2  TM=5.669E-01  e=1.559E-03  Corynebacterium diphtheriae
  1c0w-assembly1_D  TM=5.924E-01  e=3.752E-03  Corynebacterium diphtheriae
  1g3t-assembly1_B  TM=5.741E-01  e=5.027E-03  Corynebacterium diphtheriae
  1bi3-assembly1_A  TM=3.098E-01  e=6.870E-04  Corynebacterium diphtheriae

Secondary structure (DSSP, 8-state):
--HHHHHHHHHHHH--HHHHHHHHHHTTS-EEHHHHHHHHT--HHHHHHHHHHHHHTTSEEE-TTSEEEE-HHHHHHHTTHHHHHHHHHTHHHHHHB-GGGS-HHHHTTGGGGTT-EEEESHHHHHHHHHHHHHT-SSEEEEEES---TTHHHHHHHHHHTT-EEEEEEETT----HHHHHHHHHTTHHHHHHTTSEEEEEES----EEEEESS-EEEE-BBTTSSB-TTEEEEE--HHHHHHHHHHHHHHHHHSEE-------/--HHHHHHHHHHHH--HHHHHHHHHHTTS-EEHHHHHHHHT--HHHHHHHHHHHHHTTSEEE-TTSEEEE-HHHHHHHTTHHHHHHHHHTHHHHHHB-GGGS-HHHHTTGGGGTT-EEEESHHHHHHHHHHHHHT-SSEEEEEES---TTHHHHHHHHHHTT-EEEEEEETT----HHHHHHHHHTTHHHHHHTTSEEEEEES----EEEEESS-EEEE-BBTTSSB-TTEEEEE--HHHHHHHHHHHHHHHHHSEE-------

pLDDT: mean 90.37, std 9.94, range [37.19, 98.75]

Solvent-accessible surface area (backbone atoms only — not comparable to full-atom values): 27631 Å² total; per-residue (Å²): 134,58,63,46,56,56,36,14,51,53,23,44,64,45,36,29,44,67,50,47,51,51,50,56,54,24,68,76,43,65,40,36,68,69,58,51,18,62,74,72,68,53,50,71,69,52,45,50,51,46,49,47,52,35,35,76,74,47,28,30,43,76,44,96,84,58,27,33,33,54,30,61,56,26,49,57,58,57,64,49,47,42,33,50,35,34,48,60,75,39,40,74,60,45,73,51,28,43,60,75,78,43,59,62,85,54,50,74,51,50,21,51,51,51,81,33,45,78,38,64,37,48,68,54,30,52,50,50,52,48,46,48,54,67,68,36,71,55,30,38,44,37,32,33,63,69,78,66,86,69,48,63,63,52,48,48,56,38,37,75,70,62,20,34,35,40,38,38,35,21,60,76,47,71,71,51,68,67,53,53,53,52,36,55,75,68,42,49,61,58,33,36,75,70,64,40,37,45,61,29,32,32,80,74,55,44,44,32,35,42,33,30,83,64,38,35,36,39,20,56,11,29,75,86,49,45,52,35,60,46,39,25,44,30,43,59,48,70,65,37,49,50,50,51,51,53,52,48,51,55,50,56,71,72,29,41,74,67,76,81,60,86,76,135,133,56,64,48,55,55,36,14,52,54,24,44,66,46,35,30,45,66,49,47,49,50,52,57,53,25,68,76,42,67,42,36,68,69,58,50,19,60,74,70,68,51,49,72,68,53,45,48,52,48,50,50,52,36,35,75,71,47,30,29,44,77,46,96,83,58,26,33,32,53,29,61,57,27,49,60,57,55,66,49,46,42,33,51,34,33,48,60,75,39,40,75,60,45,73,51,28,43,61,74,78,44,60,64,84,54,50,74,50,50,20,51,50,54,82,32,44,78,38,65,38,48,67,53,30,52,52,50,52,50,46,46,54,68,68,35,69,57,31,39,45,35,32,33,62,71,78,66,86,69,48,60,62,53,47,48,56,38,38,76,70,62,20,35,35,41,39,38,35,21,59,76,48,73,70,50,69,69,52,54,53,51,37,54,74,68,40,50,62,59,34,37,73,71,63,40,37,45,60,27,32,31,82,72,55,43,45,31,37,43,32,30,84,64,38,36,36,41,20,57,10,28,76,86,50,45,51,36,60,48,40,26,45,30,40,58,48,69,64,36,48,50,49,51,50,52,53,50,51,55,51,56,71,72,30,39,74,67,78,82,59,87,76,131